Protein AF-A0A0C3NY72-F1 (afdb_monomer_lite)

Structure (mmCIF, N/CA/C/O backbone):
data_AF-A0A0C3NY72-F1
#
_entry.id   AF-A0A0C3NY72-F1
#
loop_
_atom_site.group_PDB
_atom_site.id
_atom_site.type_symbol
_atom_site.label_atom_id
_atom_site.label_alt_id
_atom_site.label_comp_id
_atom_site.label_asym_id
_atom_site.label_entity_id
_atom_site.label_seq_id
_atom_site.pdbx_PDB_ins_code
_atom_site.Cartn_x
_atom_site.Cartn_y
_atom_site.Cartn_z
_atom_site.occupancy
_atom_site.B_iso_or_equiv
_atom_site.auth_seq_id
_atom_site.auth_comp_id
_atom_site.auth_asym_id
_atom_site.auth_atom_id
_atom_site.pdbx_PDB_model_num
ATOM 1 N N . MET A 1 1 ? 16.601 34.012 -6.324 1.00 29.84 1 MET A N 1
ATOM 2 C CA . MET A 1 1 ? 15.347 33.437 -5.802 1.00 29.84 1 MET A CA 1
ATOM 3 C C . MET A 1 1 ? 15.379 31.971 -6.146 1.00 29.84 1 MET A C 1
ATOM 5 O O . MET A 1 1 ? 15.419 31.656 -7.324 1.00 29.84 1 MET A O 1
ATOM 9 N N . ILE A 1 2 ? 15.502 31.116 -5.137 1.00 24.97 2 ILE A N 1
ATOM 10 C CA . ILE A 1 2 ? 15.396 29.667 -5.293 1.00 24.97 2 ILE A CA 1
ATOM 11 C C . ILE A 1 2 ? 13.924 29.365 -5.013 1.00 24.97 2 ILE A C 1
ATOM 13 O O . ILE A 1 2 ? 13.477 29.529 -3.880 1.00 24.97 2 ILE A O 1
ATOM 17 N N . GLU A 1 3 ? 13.155 29.050 -6.051 1.00 27.25 3 GLU A N 1
ATOM 18 C CA . GLU A 1 3 ? 11.793 28.537 -5.902 1.00 27.25 3 GLU A CA 1
ATOM 19 C C . GLU A 1 3 ? 11.886 27.082 -5.424 1.00 27.25 3 GLU A C 1
ATOM 21 O O . GLU A 1 3 ? 12.014 26.159 -6.220 1.00 27.25 3 GLU A O 1
ATOM 26 N N . CYS A 1 4 ? 11.859 26.870 -4.107 1.00 27.78 4 CYS A N 1
ATOM 27 C CA . CYS A 1 4 ? 11.535 25.558 -3.550 1.00 27.78 4 CYS A CA 1
ATOM 28 C C . CYS A 1 4 ? 10.013 25.390 -3.585 1.00 27.78 4 CYS A C 1
ATOM 30 O O . CYS A 1 4 ? 9.316 25.801 -2.659 1.00 27.78 4 CYS A O 1
ATOM 32 N N . GLY A 1 5 ? 9.496 24.813 -4.667 1.00 37.75 5 GLY A N 1
ATOM 33 C CA . GLY A 1 5 ? 8.119 24.331 -4.750 1.00 37.75 5 GLY A CA 1
ATOM 34 C C . GLY A 1 5 ? 7.986 22.931 -4.153 1.00 37.75 5 GLY A C 1
ATOM 35 O O . GLY A 1 5 ? 7.688 22.002 -4.894 1.00 37.75 5 GLY A O 1
ATOM 36 N N . SER A 1 6 ? 8.246 22.745 -2.852 1.00 48.06 6 SER A N 1
ATOM 37 C CA . SER A 1 6 ? 7.994 21.439 -2.232 1.00 48.06 6 SER A CA 1
ATOM 38 C C . SER A 1 6 ? 6.490 21.258 -2.011 1.00 48.06 6 SER A C 1
ATOM 40 O O . SER A 1 6 ? 5.815 22.079 -1.381 1.00 48.06 6 SER A O 1
ATOM 42 N N . ASN A 1 7 ? 5.939 20.191 -2.589 1.00 51.84 7 ASN A N 1
ATOM 43 C CA . ASN A 1 7 ? 4.568 19.746 -2.359 1.00 51.84 7 ASN A CA 1
ATOM 44 C C . ASN A 1 7 ? 4.500 19.056 -0.989 1.00 51.84 7 ASN A C 1
ATOM 46 O O . ASN A 1 7 ? 4.308 17.844 -0.890 1.00 51.84 7 ASN A O 1
ATOM 50 N N . ASP A 1 8 ? 4.694 19.830 0.078 1.00 52.06 8 ASP A N 1
ATOM 51 C CA . ASP A 1 8 ? 4.687 19.301 1.437 1.00 52.06 8 ASP A CA 1
ATOM 52 C C . ASP A 1 8 ? 3.284 18.808 1.798 1.00 52.06 8 ASP A C 1
ATOM 54 O O . ASP A 1 8 ? 2.295 19.550 1.762 1.00 52.06 8 ASP A O 1
ATOM 58 N N . HIS A 1 9 ? 3.212 17.530 2.162 1.00 57.22 9 HIS A N 1
ATOM 59 C CA . HIS A 1 9 ? 2.022 16.914 2.721 1.00 57.22 9 HIS A CA 1
ATOM 60 C C . HIS A 1 9 ? 2.211 16.778 4.220 1.00 57.22 9 HIS A C 1
ATOM 62 O O . HIS A 1 9 ? 3.186 16.219 4.722 1.00 57.22 9 HIS A O 1
ATOM 68 N N . PHE A 1 10 ? 1.251 17.307 4.956 1.00 56.97 10 PHE A N 1
ATOM 69 C CA . PHE A 1 10 ? 1.262 17.278 6.395 1.00 56.97 10 PHE A CA 1
ATOM 70 C C . PHE A 1 10 ? 0.257 16.243 6.867 1.00 56.97 10 PHE A C 1
ATOM 72 O O . PHE A 1 10 ? -0.957 16.432 6.755 1.00 56.97 10 PHE A O 1
ATOM 79 N N . ILE A 1 11 ? 0.764 15.148 7.426 1.00 60.41 11 ILE A N 1
ATOM 80 C CA . ILE A 1 11 ? -0.070 14.201 8.151 1.00 60.41 11 ILE A CA 1
ATOM 81 C C . ILE A 1 11 ? -0.029 14.593 9.618 1.00 60.41 11 ILE A C 1
ATOM 83 O O . ILE A 1 11 ? 0.986 14.480 10.304 1.00 60.41 11 ILE A O 1
ATOM 87 N N . LYS A 1 12 ? -1.170 15.054 10.117 1.00 61.66 12 LYS A N 1
ATOM 88 C CA . LYS A 1 12 ? -1.394 15.233 11.539 1.00 61.66 12 LYS A CA 1
ATOM 89 C C . LYS A 1 12 ? -2.255 14.097 12.039 1.00 61.66 12 LYS A C 1
ATOM 91 O O . LYS A 1 12 ? -3.471 14.087 11.867 1.00 61.66 12 LYS A O 1
ATOM 96 N N . HIS A 1 13 ? -1.613 13.146 12.691 1.00 61.47 13 HIS A N 1
ATOM 97 C CA . HIS A 1 13 ? -2.320 12.197 13.522 1.00 61.47 13 HIS A CA 1
ATOM 98 C C . HIS A 1 13 ? -2.623 12.868 14.864 1.00 61.47 13 HIS A C 1
ATOM 100 O O . HIS A 1 13 ? -1.738 13.113 15.682 1.00 61.47 13 HIS A O 1
ATOM 106 N N . ALA A 1 14 ? -3.882 13.232 15.070 1.00 60.72 14 ALA A N 1
ATOM 107 C CA . ALA A 1 14 ? -4.358 13.763 16.329 1.00 60.72 14 ALA A CA 1
ATOM 108 C C . ALA A 1 14 ? -5.212 12.698 17.000 1.00 60.72 14 ALA A C 1
ATOM 110 O O . ALA A 1 14 ? -6.282 12.335 16.513 1.00 60.72 14 ALA A O 1
ATOM 111 N N . HIS A 1 15 ? -4.780 12.239 18.170 1.00 61.75 15 HIS A N 1
ATOM 112 C CA . HIS A 1 15 ? -5.734 11.629 19.076 1.00 61.75 15 HIS A CA 1
ATOM 113 C C . HIS A 1 15 ? -6.804 12.667 19.372 1.00 61.75 15 HIS A C 1
ATOM 115 O O . HIS A 1 15 ? -6.492 13.776 19.822 1.00 61.75 15 HIS A O 1
ATOM 121 N N . LEU A 1 16 ? -8.063 12.311 19.111 1.00 56.62 16 LEU A N 1
ATOM 122 C CA . LEU A 1 16 ? -9.146 13.085 19.688 1.00 56.62 16 LEU A CA 1
ATOM 123 C C . LEU A 1 16 ? -8.886 13.054 21.188 1.00 56.62 16 LEU A C 1
ATOM 125 O O . LEU A 1 16 ? -8.644 11.951 21.694 1.00 56.62 16 LEU A O 1
ATOM 129 N N . PRO A 1 17 ? -8.801 14.225 21.856 1.00 45.53 17 PRO A N 1
ATOM 130 C CA . PRO A 1 17 ? -8.330 14.300 23.216 1.00 45.53 17 PRO A CA 1
ATOM 131 C C . PRO A 1 17 ? -8.964 13.184 23.997 1.00 45.53 17 PRO A C 1
ATOM 133 O O . PRO A 1 17 ? -10.191 13.112 24.110 1.00 45.53 17 PRO A O 1
ATOM 136 N N . GLN A 1 18 ? -8.090 12.332 24.542 1.00 48.84 18 GLN A N 1
ATOM 137 C CA . GLN A 1 18 ? -8.532 11.463 25.597 1.00 48.84 18 GLN A CA 1
ATOM 138 C C . GLN A 1 18 ? -9.544 10.390 25.003 1.00 48.84 18 GLN A C 1
ATOM 140 O O . GLN A 1 18 ? -10.425 9.821 25.624 1.00 48.84 18 GLN A O 1
ATOM 145 N N . SER A 1 19 ? -9.392 10.037 23.720 1.00 55.44 19 SER A N 1
ATOM 146 C CA . SER A 1 19 ? -10.177 9.003 23.025 1.00 55.44 19 SER A CA 1
ATOM 147 C C . SER A 1 19 ? -9.311 7.873 22.471 1.00 55.44 19 SER A C 1
ATOM 149 O O . SER A 1 19 ? -8.133 8.061 22.166 1.00 55.44 19 SER A O 1
ATOM 151 N N . ILE A 1 20 ? -9.921 6.695 22.279 1.00 61.31 20 ILE A N 1
ATOM 152 C CA . ILE A 1 20 ? -9.343 5.605 21.470 1.00 61.31 20 ILE A CA 1
ATOM 153 C C . ILE A 1 20 ? -9.480 5.873 19.967 1.00 61.31 20 ILE A C 1
ATOM 155 O O . ILE A 1 20 ? -9.036 5.078 19.148 1.00 61.31 20 ILE A O 1
ATOM 159 N N . LEU A 1 21 ? -10.152 6.956 19.588 1.00 60.88 21 LEU A N 1
ATOM 160 C CA . LEU A 1 21 ? -10.242 7.402 18.209 1.00 60.88 21 LEU A CA 1
ATOM 161 C C . LEU A 1 21 ? -9.095 8.364 17.935 1.00 60.88 21 LEU A C 1
ATOM 163 O O . LEU A 1 21 ? -8.840 9.293 18.709 1.00 60.88 21 LEU A O 1
ATOM 167 N N . ALA A 1 22 ? -8.440 8.166 16.805 1.00 70.69 22 ALA A N 1
ATOM 168 C CA . ALA A 1 22 ? -7.537 9.148 16.259 1.00 70.69 22 ALA A CA 1
ATOM 169 C C . ALA A 1 22 ? -8.098 9.683 14.952 1.00 70.69 22 ALA A C 1
ATOM 171 O O . ALA A 1 22 ? -8.577 8.933 14.106 1.00 70.69 22 ALA A O 1
ATOM 172 N N . ALA A 1 23 ? -8.054 11.002 14.822 1.00 69.69 23 ALA A N 1
ATOM 173 C CA . ALA A 1 23 ? -8.277 11.688 13.573 1.00 69.69 23 ALA A CA 1
ATOM 174 C C . ALA A 1 23 ? -6.917 11.864 12.905 1.00 69.69 23 ALA A C 1
ATOM 176 O O . ALA A 1 23 ? -6.051 12.591 13.395 1.00 69.69 23 ALA A O 1
ATOM 177 N N . ARG A 1 24 ? -6.726 11.200 11.778 1.00 68.31 24 ARG A N 1
ATOM 178 C CA . ARG A 1 24 ? -5.586 11.421 10.913 1.00 68.31 24 ARG A CA 1
ATOM 179 C C . ARG A 1 24 ? -6.004 12.408 9.839 1.00 68.31 24 ARG A C 1
ATOM 181 O O . ARG A 1 24 ? -6.801 12.095 8.960 1.00 68.31 24 ARG A O 1
ATOM 188 N N . VAL A 1 25 ? -5.493 13.624 9.959 1.00 68.75 25 VAL A N 1
ATOM 189 C CA . VAL A 1 25 ? -5.703 14.700 8.998 1.00 68.75 25 VAL A CA 1
ATOM 190 C C . VAL A 1 25 ? -4.519 14.695 8.050 1.00 68.75 25 VAL A C 1
ATOM 192 O O . VAL A 1 25 ? -3.403 14.989 8.462 1.00 68.75 25 VAL A O 1
ATOM 195 N N . VAL A 1 26 ? -4.754 14.342 6.796 1.00 67.12 26 VAL A N 1
ATOM 196 C CA . VAL A 1 26 ? -3.788 14.507 5.713 1.00 67.12 26 VAL A CA 1
ATOM 197 C C . VAL A 1 26 ? -4.141 15.800 5.000 1.00 67.12 26 VAL A C 1
ATOM 199 O O . VAL A 1 26 ? -5.263 15.958 4.518 1.00 67.12 26 VAL A O 1
ATOM 202 N N . TRP A 1 27 ? -3.203 16.733 4.959 1.00 63.09 27 TRP A N 1
ATOM 203 C CA . TRP A 1 27 ? -3.342 17.988 4.237 1.00 63.09 27 TRP A CA 1
ATOM 204 C C . TRP A 1 27 ? -2.226 18.106 3.212 1.00 63.09 27 TRP A C 1
ATOM 206 O O . TRP A 1 27 ? -1.062 17.944 3.561 1.00 63.09 27 TRP A O 1
ATOM 216 N N . GLY A 1 28 ? -2.568 18.433 1.971 1.00 64.38 28 GLY A N 1
ATOM 217 C CA . GLY A 1 28 ? -1.572 18.921 1.030 1.00 64.38 28 GLY A CA 1
ATOM 218 C C . GLY A 1 28 ? -2.157 19.425 -0.279 1.00 64.38 28 GLY A C 1
ATOM 219 O O . GLY A 1 28 ? -3.381 19.462 -0.480 1.00 64.38 28 GLY A O 1
ATOM 220 N N . ARG A 1 29 ? -1.254 19.925 -1.119 1.00 63.56 29 ARG A N 1
ATOM 221 C CA . ARG A 1 29 ? -1.553 20.541 -2.412 1.00 63.56 29 ARG A CA 1
ATOM 222 C C . ARG A 1 29 ? -1.530 19.441 -3.470 1.00 63.56 29 ARG A C 1
ATOM 224 O O . ARG A 1 29 ? -0.489 18.832 -3.680 1.00 63.56 29 ARG A O 1
ATOM 231 N N . TRP A 1 30 ? -2.683 19.174 -4.083 1.00 53.25 30 TRP A N 1
ATOM 232 C CA . TRP A 1 30 ? -2.867 18.000 -4.947 1.00 53.25 30 TRP A CA 1
ATOM 233 C C . TRP A 1 30 ? -2.661 18.317 -6.437 1.00 53.25 30 TRP A C 1
ATOM 235 O O . TRP A 1 30 ? -2.346 17.421 -7.194 1.00 53.25 30 TRP A O 1
ATOM 245 N N . GLU A 1 31 ? -2.852 19.571 -6.857 1.00 48.38 31 GLU A N 1
ATOM 246 C CA . GLU A 1 31 ? -2.630 20.098 -8.219 1.00 48.38 31 GLU A CA 1
ATOM 247 C C . GLU A 1 31 ? -2.995 21.593 -8.200 1.00 48.38 31 GLU A C 1
ATOM 249 O O . GLU A 1 31 ? -3.837 21.977 -7.388 1.00 48.38 31 GLU A O 1
ATOM 254 N N . MET A 1 32 ? -2.372 22.423 -9.053 1.00 51.34 32 MET A N 1
ATOM 255 C CA . MET A 1 32 ? -2.674 23.853 -9.307 1.00 51.34 32 MET A CA 1
ATOM 256 C C . MET A 1 32 ? -3.707 24.505 -8.353 1.00 51.34 32 MET A C 1
ATOM 258 O O . MET A 1 32 ? -4.873 24.683 -8.693 1.00 51.34 32 MET A O 1
ATOM 262 N N . ASP A 1 33 ? -3.259 24.849 -7.139 1.00 56.41 33 ASP A N 1
ATOM 263 C CA . ASP A 1 33 ? -4.010 25.574 -6.091 1.00 56.41 33 ASP A CA 1
ATOM 264 C C . ASP A 1 33 ? -5.186 24.865 -5.391 1.00 56.41 33 ASP A C 1
ATOM 266 O O . ASP A 1 33 ? -5.831 25.464 -4.526 1.00 56.41 33 ASP A O 1
ATOM 270 N N . ILE A 1 34 ? -5.437 23.579 -5.646 1.00 49.91 34 ILE A N 1
ATOM 271 C CA . ILE A 1 34 ? -6.473 22.826 -4.926 1.00 49.91 34 ILE A CA 1
ATOM 272 C C . ILE A 1 34 ? -5.859 22.104 -3.720 1.00 49.91 34 ILE A C 1
ATOM 274 O O . ILE A 1 34 ? -5.158 21.095 -3.840 1.00 49.91 34 ILE A O 1
ATOM 278 N N . PHE A 1 35 ? -6.166 22.611 -2.525 1.00 59.16 35 PHE A N 1
ATOM 279 C CA . PHE A 1 35 ? -5.863 21.939 -1.263 1.00 59.16 35 PHE A CA 1
ATOM 280 C C . PHE A 1 35 ? -6.911 20.865 -0.981 1.00 59.16 35 PHE A C 1
ATOM 282 O O . PHE A 1 35 ? -8.105 21.161 -0.886 1.00 59.16 35 PHE A O 1
ATOM 289 N N . LYS A 1 36 ? -6.470 19.620 -0.793 1.00 59.69 36 LYS A N 1
ATOM 290 C CA . LYS A 1 36 ? -7.330 18.549 -0.283 1.00 59.69 36 LYS A CA 1
ATOM 291 C C . LYS A 1 36 ? -6.962 18.260 1.165 1.00 59.69 36 LYS A C 1
ATOM 293 O O . LYS A 1 36 ? -5.794 18.116 1.518 1.00 59.69 36 LYS A O 1
ATOM 298 N N . VAL A 1 37 ? -7.991 18.193 2.003 1.00 64.56 37 VAL A N 1
ATOM 299 C CA . VAL A 1 37 ? -7.887 17.754 3.393 1.00 64.56 37 VAL A CA 1
ATOM 300 C C . VAL A 1 37 ? -8.656 16.449 3.503 1.00 64.56 37 VAL A C 1
ATOM 302 O O . VAL A 1 37 ? -9.869 16.421 3.301 1.00 64.56 37 VAL A O 1
ATOM 305 N N . MET A 1 38 ? -7.954 15.366 3.810 1.00 65.38 38 MET A N 1
ATOM 306 C CA . MET A 1 38 ? -8.564 14.082 4.126 1.00 65.38 38 MET A CA 1
ATOM 307 C C . MET A 1 38 ? -8.522 13.896 5.636 1.00 65.38 38 MET A C 1
ATOM 309 O O . MET A 1 38 ? -7.456 13.974 6.238 1.00 65.38 38 MET A O 1
ATOM 313 N N . VAL A 1 39 ? -9.675 13.654 6.254 1.00 67.69 39 VAL A N 1
ATOM 314 C CA . VAL A 1 39 ? -9.761 13.317 7.677 1.00 67.69 39 VAL A CA 1
ATOM 315 C C . VAL A 1 39 ? -10.247 11.883 7.777 1.00 67.69 39 VAL A C 1
ATOM 317 O O . VAL A 1 39 ? -11.408 11.603 7.490 1.00 67.69 39 VAL A O 1
ATOM 320 N N . ASP A 1 40 ? -9.354 10.984 8.168 1.00 65.38 40 ASP A N 1
ATOM 321 C CA . ASP A 1 40 ? -9.710 9.610 8.507 1.00 65.38 40 ASP A CA 1
ATOM 322 C C . ASP A 1 40 ? -9.830 9.499 10.027 1.00 65.38 40 ASP A C 1
ATOM 324 O O . ASP A 1 40 ? -8.939 9.940 10.751 1.00 65.38 40 ASP A O 1
ATOM 328 N N . VAL A 1 41 ? -10.940 8.956 10.523 1.00 63.47 41 VAL A N 1
ATOM 329 C CA . VAL A 1 41 ? -11.131 8.724 11.959 1.00 63.47 41 VAL A CA 1
ATOM 330 C C . VAL A 1 41 ? -11.089 7.229 12.187 1.00 63.47 41 VAL A C 1
ATOM 332 O O . VAL A 1 41 ? -12.069 6.518 11.959 1.00 63.47 41 VAL A O 1
ATOM 335 N N . GLU A 1 42 ? -9.941 6.755 12.651 1.00 63.62 42 GLU A N 1
ATOM 336 C CA . GLU A 1 42 ? -9.721 5.348 12.934 1.00 63.62 42 GLU A CA 1
ATOM 337 C C . GLU A 1 42 ? -9.716 5.080 14.437 1.00 63.62 42 GLU A C 1
ATOM 339 O O . GLU A 1 42 ? -9.353 5.926 15.259 1.00 63.62 42 GLU A O 1
ATOM 344 N N . LEU A 1 43 ? -10.147 3.874 14.812 1.00 59.84 43 LEU A N 1
ATOM 345 C CA . LEU A 1 43 ? -9.893 3.363 16.150 1.00 59.84 43 LEU A CA 1
ATOM 346 C C . LEU A 1 43 ? -8.379 3.173 16.256 1.00 59.84 43 LEU A C 1
ATOM 348 O O . LEU A 1 43 ? -7.832 2.229 15.690 1.00 59.84 43 LEU A O 1
ATOM 352 N N . CYS A 1 44 ? -7.706 4.081 16.952 1.00 66.94 44 CYS A N 1
ATOM 353 C CA . CYS A 1 44 ? -6.307 3.929 17.282 1.00 66.94 44 CYS A CA 1
ATOM 354 C C . CYS A 1 44 ? -6.224 3.016 18.512 1.00 66.94 44 CYS A C 1
ATOM 356 O O . CYS A 1 44 ? -6.622 3.417 19.610 1.00 66.94 44 CYS A O 1
ATOM 358 N N . PRO A 1 45 ? -5.688 1.792 18.377 1.00 54.91 45 PRO A N 1
ATOM 359 C CA . PRO A 1 45 ? -5.573 0.849 19.487 1.00 54.91 45 PRO A CA 1
ATOM 360 C C . PRO A 1 45 ? -4.539 1.283 20.541 1.00 54.91 45 PRO A C 1
ATOM 362 O O . PRO A 1 45 ? -4.206 0.491 21.418 1.00 54.91 45 PRO A O 1
ATOM 365 N N . GLY A 1 46 ? -4.026 2.518 20.464 1.00 56.19 46 GLY A N 1
ATOM 366 C CA . GLY A 1 46 ? -3.078 3.064 21.425 1.00 56.19 46 GLY A CA 1
ATOM 367 C C . GLY A 1 46 ? -1.626 2.988 21.000 1.00 56.19 46 GLY A C 1
ATOM 368 O O . GLY A 1 46 ? -0.789 2.691 21.842 1.00 56.19 46 GLY A O 1
ATOM 369 N N . CYS A 1 47 ? -1.307 3.202 19.726 1.00 53.72 47 CYS A N 1
ATOM 370 C CA . CYS A 1 47 ? 0.064 3.068 19.232 1.00 53.72 47 CYS A CA 1
ATOM 371 C C . CYS A 1 47 ? 0.872 4.380 19.180 1.00 53.72 47 CYS A C 1
ATOM 373 O O . CYS A 1 47 ? 2.079 4.285 19.296 1.00 53.72 47 CYS A O 1
ATOM 375 N N . CYS A 1 48 ? 0.276 5.580 19.123 1.00 54.62 48 CYS A N 1
ATOM 376 C CA . CYS A 1 48 ? 1.003 6.784 18.654 1.00 54.62 48 CYS A CA 1
ATOM 377 C C . CYS A 1 48 ? 1.413 7.780 19.757 1.00 54.62 48 CYS A C 1
ATOM 379 O O . CYS A 1 48 ? 0.525 8.405 20.332 1.00 54.62 48 CYS A O 1
ATOM 381 N N . ASP A 1 49 ? 2.710 7.936 20.084 1.00 45.97 49 ASP A N 1
ATOM 382 C CA . ASP A 1 49 ? 3.284 8.712 21.221 1.00 45.97 49 ASP A CA 1
ATOM 383 C C . ASP A 1 49 ? 2.868 10.204 21.291 1.00 45.97 49 ASP A C 1
ATOM 385 O O . ASP A 1 49 ? 3.310 11.032 20.507 1.00 45.97 49 ASP A O 1
ATOM 389 N N . GLY A 1 50 ? 2.017 10.565 22.269 1.00 48.62 50 GLY A N 1
ATOM 390 C CA . GLY A 1 50 ? 1.539 11.940 22.495 1.00 48.62 50 GLY A CA 1
ATOM 391 C C . GLY A 1 50 ? 0.695 12.547 21.358 1.00 48.62 50 GLY A C 1
ATOM 392 O O . GLY A 1 50 ? 0.257 11.840 20.451 1.00 48.62 50 GLY A O 1
ATOM 393 N N . PRO A 1 51 ? 0.405 13.866 21.393 1.00 45.44 51 PRO A N 1
ATOM 394 C CA . PRO A 1 51 ? 0.064 14.576 20.168 1.00 45.44 51 PRO A CA 1
ATOM 395 C C . PRO A 1 51 ? 1.253 14.396 19.227 1.00 45.44 51 PRO A C 1
ATOM 397 O O . PRO A 1 51 ? 2.323 14.936 19.511 1.00 45.44 51 PRO A O 1
ATOM 400 N N . CYS A 1 52 ? 1.089 13.616 18.155 1.00 44.31 52 CYS A N 1
ATOM 401 C CA . CYS A 1 52 ? 2.147 13.470 17.168 1.00 44.31 52 CYS A CA 1
ATOM 402 C C . CYS A 1 52 ? 2.555 14.884 16.746 1.00 44.31 52 CYS A C 1
ATOM 404 O O . CYS A 1 52 ? 1.718 15.674 16.284 1.00 44.31 52 CYS A O 1
ATOM 406 N N . GLY A 1 53 ? 3.830 15.224 16.959 1.00 42.47 53 GLY A N 1
ATOM 407 C CA . GLY A 1 53 ? 4.420 16.371 16.284 1.00 42.47 53 GLY A CA 1
ATOM 408 C C . GLY A 1 53 ? 4.121 16.229 14.796 1.00 42.47 53 GLY A C 1
ATOM 409 O O . GLY A 1 53 ? 3.975 15.105 14.307 1.00 42.47 53 GLY A O 1
ATOM 410 N N . TRP A 1 54 ? 3.948 17.348 14.091 1.00 40.41 54 TRP A N 1
ATOM 411 C CA . TRP A 1 54 ? 3.756 17.304 12.645 1.00 40.41 54 TRP A CA 1
ATOM 412 C C . TRP A 1 54 ? 4.850 16.430 12.044 1.00 40.41 54 TRP A C 1
ATOM 414 O O . TRP A 1 54 ? 6.020 16.803 12.050 1.00 40.41 54 TRP A O 1
ATOM 424 N N . THR A 1 55 ? 4.467 15.239 11.599 1.00 44.88 55 THR A N 1
ATOM 425 C CA . THR A 1 55 ? 5.373 14.385 10.856 1.00 44.88 55 THR A CA 1
ATOM 426 C C . THR A 1 55 ? 5.102 14.775 9.425 1.00 44.88 55 THR A C 1
ATOM 428 O O . THR A 1 55 ? 4.054 14.445 8.867 1.00 44.88 55 THR A O 1
ATOM 431 N N . ALA A 1 56 ? 5.985 15.609 8.884 1.00 41.91 56 ALA A N 1
ATOM 432 C CA . ALA A 1 56 ? 6.020 15.831 7.455 1.00 41.91 56 ALA A CA 1
ATOM 433 C C . ALA A 1 56 ? 6.384 14.481 6.838 1.00 41.91 56 ALA A C 1
ATOM 435 O O . ALA A 1 56 ? 7.542 14.077 6.829 1.00 41.91 56 ALA A O 1
ATOM 436 N N . THR A 1 57 ? 5.374 13.729 6.422 1.00 47.44 57 THR A N 1
ATOM 437 C CA . THR A 1 57 ? 5.594 12.634 5.494 1.00 47.44 57 THR A CA 1
ATOM 438 C C . THR A 1 57 ? 5.600 13.302 4.135 1.00 47.44 57 THR A C 1
ATOM 440 O O . THR A 1 57 ? 4.537 13.688 3.640 1.00 47.44 57 THR A O 1
ATOM 443 N N . SER A 1 58 ? 6.783 13.503 3.559 1.00 46.06 58 SER A N 1
ATOM 444 C CA . SER A 1 58 ? 6.897 13.861 2.149 1.00 46.06 58 SER A CA 1
ATOM 445 C C . SER A 1 58 ? 6.421 12.661 1.332 1.00 46.06 58 SER A C 1
ATOM 447 O O . SER A 1 58 ? 7.201 11.835 0.873 1.00 46.06 58 SER A O 1
ATOM 449 N N . ASN A 1 59 ? 5.108 12.515 1.214 1.00 51.31 59 ASN A N 1
ATOM 450 C CA . ASN A 1 59 ? 4.549 11.740 0.132 1.00 51.31 59 ASN A CA 1
ATOM 451 C C . ASN A 1 59 ? 4.569 12.702 -1.048 1.00 51.31 59 ASN A C 1
ATOM 453 O O . ASN A 1 59 ? 3.755 13.623 -1.089 1.00 51.31 59 ASN A O 1
ATOM 457 N N . ASP A 1 60 ? 5.544 12.552 -1.944 1.00 53.88 60 ASP A N 1
ATOM 458 C CA . ASP A 1 60 ? 5.539 13.252 -3.227 1.00 53.88 60 ASP A CA 1
ATOM 459 C C . ASP A 1 60 ? 4.202 12.946 -3.908 1.00 53.88 60 ASP A C 1
ATOM 461 O O . ASP A 1 60 ? 3.936 11.812 -4.300 1.00 53.88 60 ASP A O 1
ATOM 465 N N . CYS A 1 61 ? 3.293 13.920 -3.952 1.00 46.81 61 CYS A N 1
ATOM 466 C CA . CYS A 1 61 ? 1.887 13.677 -4.299 1.00 46.81 61 CYS A CA 1
ATOM 467 C C . CYS A 1 61 ? 1.568 13.647 -5.784 1.00 46.81 61 CYS A C 1
ATOM 469 O O . CYS A 1 61 ? 0.407 13.488 -6.148 1.00 46.81 61 CYS A O 1
ATOM 471 N N . ASP A 1 62 ? 2.597 13.656 -6.622 1.00 59.38 62 ASP A N 1
ATOM 472 C CA . ASP A 1 62 ? 2.446 13.237 -8.011 1.00 59.38 62 ASP A CA 1
ATOM 473 C C . ASP A 1 62 ? 2.507 11.702 -8.144 1.00 59.38 62 ASP A C 1
ATOM 475 O O . ASP A 1 62 ? 2.521 11.187 -9.262 1.00 59.38 62 ASP A O 1
ATOM 479 N N . SER A 1 63 ? 2.556 10.973 -7.018 1.00 64.88 63 SER A N 1
ATOM 480 C CA . SER A 1 63 ? 2.703 9.520 -6.973 1.00 64.88 63 SER A CA 1
ATOM 481 C C . SER A 1 63 ? 1.414 8.749 -7.258 1.00 64.88 63 SER A C 1
ATOM 483 O O . SER A 1 63 ? 0.292 9.192 -7.007 1.00 64.88 63 SER A O 1
ATOM 485 N N . LEU A 1 64 ? 1.605 7.546 -7.798 1.00 75.75 64 LEU A N 1
ATOM 486 C CA . LEU A 1 64 ? 0.557 6.578 -8.106 1.00 75.75 64 LEU A CA 1
ATOM 487 C C . LEU A 1 64 ? -0.430 6.349 -6.949 1.00 75.75 64 LEU A C 1
ATOM 489 O O . LEU A 1 64 ? -0.027 6.331 -5.783 1.00 75.75 64 LEU A O 1
ATOM 493 N N . PRO A 1 65 ? -1.705 6.038 -7.253 1.00 81.12 65 PRO A N 1
ATOM 494 C CA . PRO A 1 65 ? -2.640 5.539 -6.254 1.00 81.12 65 PRO A CA 1
ATOM 495 C C . PRO A 1 65 ? -2.066 4.309 -5.535 1.00 81.12 65 PRO A C 1
ATOM 497 O O . PRO A 1 65 ? -1.855 3.264 -6.149 1.00 81.12 65 PRO A O 1
ATOM 500 N N . THR A 1 66 ? -1.845 4.415 -4.224 1.00 82.50 66 THR A N 1
ATOM 501 C CA . THR A 1 66 ? -1.341 3.317 -3.386 1.00 82.50 66 THR A CA 1
ATOM 502 C C . THR A 1 66 ? -2.428 2.767 -2.452 1.00 82.50 66 THR A C 1
ATOM 504 O O . THR A 1 66 ? -3.353 3.491 -2.061 1.00 82.50 66 THR A O 1
ATOM 507 N N . PRO A 1 67 ? -2.384 1.470 -2.081 1.00 77.94 67 PRO A N 1
ATOM 508 C CA . PRO A 1 67 ? -3.364 0.907 -1.158 1.00 77.94 67 PRO A CA 1
ATOM 509 C C . PRO A 1 67 ? -3.164 1.381 0.288 1.00 77.94 67 PRO A C 1
ATOM 511 O O . PRO A 1 67 ? -2.429 0.791 1.079 1.00 77.94 67 PRO A O 1
ATOM 514 N N . GLY A 1 68 ? -3.918 2.407 0.675 1.00 82.19 68 GLY A N 1
ATOM 515 C CA . GLY A 1 68 ? -3.885 2.957 2.029 1.00 82.19 68 GLY A CA 1
ATOM 516 C C . GLY A 1 68 ? -2.718 3.918 2.224 1.00 82.19 68 GLY A C 1
ATOM 517 O O . GLY A 1 68 ? -2.199 4.470 1.263 1.00 82.19 68 GLY A O 1
ATOM 518 N N . LEU A 1 69 ? -2.321 4.155 3.477 1.00 80.44 69 LEU A N 1
ATOM 519 C CA . LEU A 1 69 ? -1.150 4.986 3.736 1.00 80.44 69 LEU A CA 1
ATOM 520 C C . LEU A 1 69 ? 0.126 4.164 3.733 1.00 80.44 69 LEU A C 1
ATOM 522 O O . LEU A 1 69 ? 0.276 3.201 4.492 1.00 80.44 69 LEU A O 1
ATOM 526 N N . MET A 1 70 ? 1.060 4.620 2.915 1.00 86.75 70 MET A N 1
ATOM 527 C CA . MET A 1 70 ? 2.385 4.056 2.771 1.00 86.75 70 MET A CA 1
ATOM 528 C C . MET A 1 70 ? 3.411 5.170 2.943 1.00 86.75 70 MET A C 1
ATOM 530 O O . MET A 1 70 ? 3.167 6.302 2.525 1.00 86.75 70 MET A O 1
ATOM 534 N N . GLU A 1 71 ? 4.530 4.856 3.589 1.00 86.94 71 GLU A N 1
ATOM 535 C CA . GLU A 1 71 ? 5.730 5.680 3.462 1.00 86.94 71 GLU A CA 1
ATOM 536 C C . GLU A 1 71 ? 6.503 5.182 2.246 1.00 86.94 71 GLU A C 1
ATOM 538 O O . GLU A 1 71 ? 6.888 4.009 2.189 1.00 86.94 71 GLU A O 1
ATOM 543 N N . MET A 1 72 ? 6.673 6.069 1.273 1.00 86.50 72 MET A N 1
ATOM 544 C CA . MET A 1 72 ? 7.454 5.803 0.074 1.00 86.50 72 MET A CA 1
ATOM 545 C C . MET A 1 72 ? 8.936 5.906 0.409 1.00 86.50 72 MET A C 1
ATOM 547 O O . MET A 1 72 ? 9.345 6.796 1.155 1.00 86.50 72 MET A O 1
ATOM 551 N N . VAL A 1 73 ? 9.738 5.010 -0.153 1.00 86.50 73 VAL A N 1
ATOM 552 C CA . VAL A 1 73 ? 11.188 5.176 -0.130 1.00 86.50 73 VAL A CA 1
ATOM 553 C C . VAL A 1 73 ? 11.585 6.022 -1.339 1.00 86.50 73 VAL A C 1
ATOM 555 O O . VAL A 1 73 ? 10.996 5.891 -2.408 1.00 86.50 73 VAL A O 1
ATOM 558 N N . PHE A 1 74 ? 12.520 6.955 -1.161 1.00 83.94 74 PHE A N 1
ATOM 559 C CA . PHE A 1 74 ? 13.022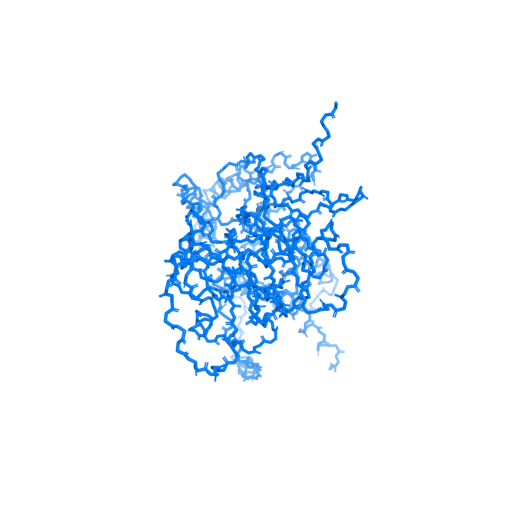 7.757 -2.275 1.00 83.94 74 PHE A CA 1
ATOM 560 C C . PHE A 1 74 ? 13.879 6.883 -3.188 1.00 83.94 74 PHE A C 1
ATOM 562 O O . PHE A 1 74 ? 14.774 6.188 -2.700 1.00 83.94 74 PHE A O 1
ATOM 569 N N . HIS A 1 75 ? 13.632 6.961 -4.493 1.00 84.50 75 HIS A N 1
ATOM 570 C CA . HIS A 1 75 ? 14.325 6.154 -5.483 1.00 84.50 75 HIS A CA 1
ATOM 571 C C . HIS A 1 75 ? 14.863 7.000 -6.650 1.00 84.50 75 HIS A C 1
ATOM 573 O O . HIS A 1 75 ? 14.278 8.031 -6.998 1.00 84.50 75 HIS A O 1
ATOM 579 N N . PRO A 1 76 ? 15.977 6.581 -7.270 1.00 90.62 76 PRO A N 1
ATOM 580 C CA . PRO A 1 76 ? 16.711 7.436 -8.192 1.00 90.62 76 PRO A CA 1
ATOM 581 C C . PRO A 1 76 ? 16.097 7.540 -9.591 1.00 90.62 76 PRO A C 1
ATOM 583 O O . PRO A 1 76 ? 16.362 8.536 -10.265 1.00 90.62 76 PRO A O 1
ATOM 586 N N . TYR A 1 77 ? 15.320 6.546 -10.047 1.00 93.50 77 TYR A N 1
ATOM 587 C CA . TYR A 1 77 ? 14.723 6.562 -11.384 1.00 93.50 77 TYR A CA 1
ATOM 588 C C . TYR A 1 77 ? 13.320 7.154 -11.381 1.00 93.50 77 TYR A C 1
ATOM 590 O O . TYR A 1 77 ? 12.513 6.853 -10.509 1.00 93.50 77 TYR A O 1
ATOM 598 N N . PHE A 1 78 ? 13.003 7.922 -12.419 1.00 93.69 78 PHE A N 1
ATOM 599 C CA . PHE A 1 78 ? 11.722 8.585 -12.607 1.00 93.69 78 PHE A CA 1
ATOM 600 C C . PHE A 1 78 ? 11.080 8.183 -13.936 1.00 93.69 78 PHE A C 1
ATOM 602 O O . PHE A 1 78 ? 11.712 8.225 -14.997 1.00 93.69 78 PHE A O 1
ATOM 609 N N . LEU A 1 79 ? 9.799 7.825 -13.871 1.00 94.50 79 LEU A N 1
ATOM 610 C CA . LEU A 1 79 ? 8.925 7.510 -15.005 1.00 94.50 79 LEU A CA 1
ATOM 611 C C . LEU A 1 79 ? 7.527 8.081 -14.767 1.00 94.50 79 LEU A C 1
ATOM 613 O O . LEU A 1 79 ? 7.212 8.514 -13.661 1.00 94.50 79 LEU A O 1
ATOM 617 N N . ARG A 1 80 ? 6.666 8.039 -15.789 1.00 94.12 80 ARG A N 1
ATOM 618 C CA . ARG A 1 80 ? 5.235 8.305 -15.630 1.00 94.12 80 ARG A CA 1
ATOM 619 C C . ARG A 1 80 ? 4.403 7.045 -15.848 1.00 94.12 80 ARG A C 1
ATOM 621 O O . ARG A 1 80 ? 4.550 6.386 -16.872 1.00 94.12 80 ARG A O 1
ATOM 628 N N . LEU A 1 81 ? 3.507 6.725 -14.919 1.00 94.00 81 LEU A N 1
ATOM 629 C CA . LEU A 1 81 ? 2.536 5.633 -15.023 1.00 94.00 81 LEU A CA 1
ATOM 630 C C . LEU A 1 81 ? 1.136 6.224 -15.160 1.00 94.00 81 LEU A C 1
ATOM 632 O O . LEU A 1 81 ? 0.652 6.879 -14.244 1.00 94.00 81 LEU A O 1
ATOM 636 N N . ASP A 1 82 ? 0.496 6.030 -16.313 1.00 93.06 82 ASP A N 1
ATOM 637 C CA . ASP A 1 82 ? -0.800 6.650 -16.643 1.00 93.06 82 ASP A CA 1
ATOM 638 C C . ASP A 1 82 ? -0.815 8.179 -16.419 1.00 93.06 82 ASP A C 1
ATOM 640 O O . ASP A 1 82 ? -1.818 8.760 -16.010 1.00 93.06 82 ASP A O 1
ATOM 644 N N . GLY A 1 83 ? 0.325 8.832 -16.668 1.00 90.38 83 GLY A N 1
ATOM 645 C CA . GLY A 1 83 ? 0.525 10.272 -16.473 1.00 90.38 83 GLY A CA 1
ATOM 646 C C . GLY A 1 83 ? 1.053 10.681 -15.092 1.00 90.38 83 GLY A C 1
ATOM 647 O O . GLY A 1 83 ? 1.524 11.808 -14.957 1.00 90.38 83 GLY A O 1
ATOM 648 N N . TRP A 1 84 ? 1.056 9.780 -14.106 1.00 89.88 84 TRP A N 1
ATOM 649 C CA . TRP A 1 84 ? 1.520 10.041 -12.735 1.00 89.88 84 TRP A CA 1
ATOM 650 C C . TRP A 1 84 ? 3.016 9.809 -12.587 1.00 89.88 84 TRP A C 1
ATOM 652 O O . TRP A 1 84 ? 3.516 8.790 -13.054 1.00 89.88 84 TRP A O 1
ATOM 662 N N . SER A 1 85 ? 3.727 10.710 -11.913 1.00 90.06 85 SER A N 1
ATOM 663 C CA . SER A 1 85 ? 5.158 10.549 -11.642 1.00 90.06 85 SER A CA 1
ATOM 664 C C . SER A 1 85 ? 5.398 9.369 -10.700 1.00 90.06 85 SER A C 1
ATOM 666 O O . SER A 1 85 ? 4.719 9.207 -9.689 1.00 90.06 85 SER A O 1
ATOM 668 N N . ALA A 1 86 ? 6.383 8.536 -11.003 1.00 92.06 86 ALA A N 1
ATOM 669 C CA . ALA A 1 86 ? 6.782 7.425 -10.160 1.00 92.06 86 ALA A CA 1
ATOM 670 C C . ALA A 1 86 ? 8.290 7.414 -9.991 1.00 92.06 86 ALA A C 1
ATOM 672 O O . ALA A 1 86 ? 9.030 7.530 -10.966 1.00 92.06 86 ALA A O 1
ATOM 673 N N . SER A 1 87 ? 8.707 7.234 -8.744 1.00 92.81 87 SER A N 1
ATOM 674 C CA . SER A 1 87 ? 10.089 7.017 -8.345 1.00 92.81 87 SER A CA 1
ATOM 675 C C . SER A 1 87 ? 10.313 5.507 -8.183 1.00 92.81 87 SER A C 1
ATOM 677 O O . SER A 1 87 ? 9.495 4.819 -7.557 1.00 92.81 87 SER A O 1
ATOM 679 N N . LEU A 1 88 ? 11.360 4.970 -8.812 1.00 94.75 88 LEU A N 1
ATOM 680 C CA . LEU A 1 88 ? 11.666 3.539 -8.865 1.00 94.75 88 LEU A CA 1
ATOM 681 C C . LEU A 1 88 ? 13.153 3.244 -8.619 1.00 94.75 88 LEU A C 1
ATOM 683 O O . LEU A 1 88 ? 14.031 4.019 -8.998 1.00 94.75 88 LEU A O 1
ATOM 687 N N . ASP A 1 89 ? 13.424 2.097 -8.002 1.00 93.81 89 ASP A N 1
ATOM 688 C CA . ASP A 1 89 ? 14.753 1.509 -7.855 1.00 93.81 89 ASP A CA 1
ATOM 689 C C . ASP A 1 89 ? 15.070 0.573 -9.012 1.00 93.81 89 ASP A C 1
ATOM 691 O O . ASP A 1 89 ? 14.189 -0.097 -9.553 1.00 93.81 89 ASP A O 1
ATOM 695 N N . GLU A 1 90 ? 16.359 0.460 -9.318 1.00 94.44 90 GLU A N 1
ATOM 696 C CA . GLU A 1 90 ? 16.884 -0.557 -10.220 1.00 94.44 90 GLU A CA 1
ATOM 697 C C . GLU A 1 90 ? 17.035 -1.911 -9.526 1.00 94.44 90 GLU A C 1
ATOM 699 O O . GLU A 1 90 ? 17.521 -2.035 -8.399 1.00 94.44 90 GLU A O 1
ATOM 704 N N . CYS A 1 91 ? 16.610 -2.959 -10.221 1.00 92.19 91 CYS A N 1
ATOM 705 C CA . CYS A 1 91 ? 16.636 -4.322 -9.731 1.00 92.19 91 CYS A CA 1
ATOM 706 C C . CYS A 1 91 ? 18.029 -4.939 -9.925 1.00 92.19 91 CYS A C 1
ATOM 708 O O . CYS A 1 91 ? 18.402 -5.348 -11.021 1.00 92.19 91 CYS A O 1
ATOM 710 N N . SER A 1 92 ? 18.806 -5.039 -8.845 1.00 79.94 92 SER A N 1
ATOM 711 C CA . SER A 1 92 ? 20.252 -5.297 -8.915 1.00 79.94 92 SER A CA 1
ATOM 712 C C . SER A 1 92 ? 20.684 -6.752 -9.154 1.00 79.94 92 SER A C 1
ATOM 714 O O . SER A 1 92 ? 21.883 -6.994 -9.271 1.00 79.94 92 SER A O 1
ATOM 716 N N . SER A 1 93 ? 19.774 -7.738 -9.206 1.00 71.56 93 SER A N 1
ATOM 717 C CA . SER A 1 93 ? 20.046 -9.137 -9.650 1.00 71.56 93 SER A CA 1
ATOM 718 C C . SER A 1 93 ? 18.945 -10.126 -9.259 1.00 71.56 93 SER A C 1
ATOM 720 O O . SER A 1 93 ? 18.766 -11.157 -9.912 1.00 71.56 93 SER A O 1
ATOM 722 N N . GLN A 1 94 ? 18.223 -9.852 -8.174 1.00 78.00 94 GLN A N 1
ATOM 723 C CA . GLN A 1 94 ? 17.168 -10.736 -7.689 1.00 78.00 94 GLN A CA 1
ATOM 724 C C . GLN A 1 94 ? 15.909 -10.584 -8.547 1.00 78.00 94 GLN A C 1
ATOM 726 O O . GLN A 1 94 ? 15.592 -9.492 -8.999 1.00 78.00 94 GLN A O 1
ATOM 731 N N . ARG A 1 95 ? 15.169 -11.673 -8.788 1.00 91.31 95 ARG A N 1
ATOM 732 C CA . ARG A 1 95 ? 13.858 -11.589 -9.449 1.00 91.31 95 ARG A CA 1
ATOM 733 C C . ARG A 1 95 ? 12.845 -11.003 -8.472 1.00 91.31 95 ARG A C 1
ATOM 735 O O . ARG A 1 95 ? 12.193 -11.758 -7.762 1.00 91.31 95 ARG A O 1
ATOM 742 N N . ILE A 1 96 ? 12.758 -9.679 -8.432 1.00 95.69 96 ILE A N 1
ATOM 743 C CA . ILE A 1 96 ? 11.717 -8.972 -7.697 1.00 95.69 96 ILE A CA 1
ATOM 744 C C . ILE A 1 96 ? 10.414 -9.048 -8.491 1.00 95.69 96 ILE A C 1
ATOM 746 O O . ILE A 1 96 ? 10.380 -8.778 -9.698 1.00 95.69 96 ILE A O 1
ATOM 750 N N . VAL A 1 97 ? 9.334 -9.427 -7.815 1.00 97.00 97 VAL A N 1
ATOM 751 C CA . VAL A 1 97 ? 7.985 -9.446 -8.379 1.00 97.00 97 VAL A CA 1
ATOM 752 C C . VAL A 1 97 ? 7.028 -8.606 -7.537 1.00 97.00 97 VAL A C 1
ATOM 754 O O . VAL A 1 97 ? 7.291 -8.252 -6.388 1.00 97.00 97 VAL A O 1
ATOM 757 N N . LEU A 1 98 ? 5.894 -8.244 -8.136 1.00 97.56 98 LEU A N 1
ATOM 758 C CA . LEU A 1 98 ? 4.876 -7.453 -7.455 1.00 97.56 98 LEU A CA 1
ATOM 759 C C . LEU A 1 98 ? 4.385 -8.173 -6.192 1.00 97.56 98 LEU A C 1
ATOM 761 O O . LEU A 1 98 ? 4.068 -9.365 -6.228 1.00 97.56 98 LEU A O 1
ATOM 765 N N . GLY A 1 99 ? 4.264 -7.431 -5.092 1.00 97.69 99 GLY A N 1
ATOM 766 C CA . GLY A 1 99 ? 3.780 -7.960 -3.822 1.00 97.69 99 GLY A CA 1
ATOM 767 C C . GLY A 1 99 ? 4.844 -8.648 -2.966 1.00 97.69 99 GLY A C 1
ATOM 768 O O . GLY A 1 99 ? 4.519 -9.061 -1.851 1.00 97.69 99 GLY A O 1
ATOM 769 N N . ASP A 1 100 ? 6.088 -8.750 -3.438 1.00 98.12 100 ASP A N 1
ATOM 770 C CA . ASP A 1 100 ? 7.208 -9.187 -2.605 1.00 98.12 100 ASP A CA 1
ATOM 771 C C . ASP A 1 100 ? 7.360 -8.265 -1.396 1.00 98.12 100 ASP A C 1
ATOM 773 O O . ASP A 1 100 ? 7.179 -7.052 -1.493 1.00 98.12 100 ASP A O 1
ATOM 777 N N . TYR A 1 101 ? 7.706 -8.824 -0.244 1.00 98.06 101 TYR A N 1
ATOM 778 C CA . TYR A 1 101 ? 8.007 -8.058 0.954 1.00 98.06 101 TYR A CA 1
ATOM 779 C C . TYR A 1 101 ? 9.296 -8.538 1.612 1.00 98.06 101 TYR A C 1
ATOM 781 O O . TYR A 1 101 ? 9.723 -9.686 1.460 1.00 98.06 101 TYR A O 1
ATOM 789 N N . GLY A 1 102 ? 9.932 -7.653 2.373 1.00 96.94 102 GLY A N 1
ATOM 790 C CA . GLY A 1 102 ? 11.250 -7.924 2.930 1.00 96.94 102 GLY A CA 1
ATOM 791 C C . GLY A 1 102 ? 11.799 -6.822 3.818 1.00 96.94 102 GLY A C 1
ATOM 792 O O . GLY A 1 102 ? 11.128 -5.825 4.097 1.00 96.94 102 GLY A O 1
ATOM 793 N N . ASP A 1 103 ? 13.030 -7.026 4.274 1.00 96.25 103 ASP A N 1
ATOM 794 C CA . ASP A 1 103 ? 13.819 -5.957 4.882 1.00 96.25 103 ASP A CA 1
ATOM 795 C C . ASP A 1 103 ? 14.447 -5.142 3.755 1.00 96.25 103 ASP A C 1
ATOM 797 O O . ASP A 1 103 ? 15.078 -5.707 2.865 1.00 96.25 103 ASP A O 1
ATOM 801 N N . TYR A 1 104 ? 14.248 -3.829 3.765 1.00 94.56 104 TYR A N 1
ATOM 802 C CA . TYR A 1 104 ? 14.775 -2.943 2.735 1.00 94.56 104 TYR A CA 1
ATOM 803 C C . TYR A 1 104 ? 15.863 -2.059 3.336 1.00 94.56 104 TYR A C 1
ATOM 805 O O . TYR A 1 104 ? 15.640 -1.376 4.337 1.00 94.56 104 TYR A O 1
ATOM 813 N N . SER A 1 105 ? 17.047 -2.083 2.732 1.00 93.06 105 SER A N 1
ATOM 814 C CA . SER A 1 105 ? 18.182 -1.264 3.151 1.00 93.06 105 SER A CA 1
ATOM 815 C C . SER A 1 105 ? 19.068 -0.941 1.955 1.00 93.06 105 SER A C 1
ATOM 817 O O . SER A 1 105 ? 19.405 -1.844 1.191 1.00 93.06 105 SER A O 1
ATOM 819 N N . ASN A 1 106 ? 19.485 0.321 1.822 1.00 89.56 106 ASN A N 1
ATOM 820 C CA . ASN A 1 106 ? 20.430 0.777 0.794 1.00 89.56 106 ASN A CA 1
ATOM 821 C C . ASN A 1 106 ? 20.031 0.370 -0.642 1.00 89.56 106 ASN A C 1
ATOM 823 O O . ASN A 1 106 ? 20.840 -0.212 -1.362 1.00 89.56 106 ASN A O 1
ATOM 827 N N . GLY A 1 107 ? 18.778 0.601 -1.047 1.00 88.38 107 GLY A N 1
ATOM 828 C CA . GLY A 1 107 ? 18.328 0.261 -2.407 1.00 88.38 107 GLY A CA 1
ATOM 829 C C . GLY A 1 107 ? 18.078 -1.230 -2.652 1.00 88.38 107 GLY A C 1
ATOM 830 O O . GLY A 1 107 ? 17.747 -1.625 -3.765 1.00 88.38 107 GLY A O 1
ATOM 831 N N . THR A 1 108 ? 18.270 -2.083 -1.641 1.00 92.12 108 THR A N 1
ATOM 832 C CA . THR A 1 108 ? 18.175 -3.539 -1.788 1.00 92.12 108 THR A CA 1
ATOM 833 C C . THR A 1 108 ? 17.089 -4.102 -0.883 1.00 92.12 108 THR A C 1
ATOM 835 O O . THR A 1 108 ? 17.111 -3.902 0.335 1.00 92.12 108 THR A O 1
ATOM 838 N N . LEU A 1 109 ? 16.160 -4.849 -1.480 1.00 94.44 109 LEU A N 1
ATOM 839 C CA . LEU A 1 109 ? 15.145 -5.611 -0.763 1.00 94.44 109 LEU A CA 1
ATOM 840 C C . LEU A 1 109 ? 15.628 -7.042 -0.498 1.00 94.44 109 LEU A C 1
ATOM 842 O O . LEU A 1 109 ? 15.790 -7.837 -1.420 1.00 94.44 109 LEU A O 1
ATOM 846 N N . ILE A 1 110 ? 15.780 -7.404 0.773 1.00 95.31 110 ILE A N 1
ATOM 847 C CA . ILE A 1 110 ? 16.012 -8.785 1.200 1.00 95.31 110 ILE A CA 1
ATOM 848 C C . ILE A 1 110 ? 14.659 -9.502 1.243 1.00 95.31 110 ILE A C 1
ATOM 850 O O . ILE A 1 110 ? 13.920 -9.425 2.231 1.00 95.31 110 ILE A O 1
ATOM 854 N N . HIS A 1 111 ? 14.333 -10.187 0.146 1.00 96.12 111 HIS A N 1
ATOM 855 C CA . HIS A 1 111 ? 13.075 -10.914 -0.026 1.00 96.12 111 HIS A CA 1
ATOM 856 C C . HIS A 1 111 ? 12.802 -11.886 1.135 1.00 96.12 111 HIS A C 1
ATOM 858 O O . HIS A 1 111 ? 13.600 -12.777 1.426 1.00 96.12 111 HIS A O 1
ATOM 864 N N . SER A 1 112 ? 11.644 -11.727 1.777 1.00 97.44 112 SER A N 1
ATOM 865 C CA . SER A 1 112 ? 11.158 -12.580 2.871 1.00 97.44 112 SER A CA 1
ATOM 866 C C . SER A 1 112 ? 9.910 -13.388 2.493 1.00 97.44 112 SER A C 1
ATOM 868 O O . SER A 1 112 ? 9.600 -14.367 3.170 1.00 97.44 112 SER A O 1
ATOM 870 N N . GLY A 1 113 ? 9.188 -12.991 1.446 1.00 97.50 113 GLY A N 1
ATOM 871 C CA . GLY A 1 113 ? 7.986 -13.663 0.956 1.00 97.50 113 GLY A CA 1
ATOM 872 C C . GLY A 1 113 ? 7.167 -12.755 0.043 1.00 97.50 113 GLY A C 1
ATOM 873 O O . GLY A 1 113 ? 7.577 -11.631 -0.244 1.00 97.50 113 GLY A O 1
ATOM 874 N N . ASN A 1 114 ? 5.992 -13.229 -0.373 1.00 98.06 114 ASN A N 1
ATOM 875 C CA . ASN A 1 114 ? 5.098 -12.501 -1.268 1.00 98.06 114 ASN A CA 1
ATOM 876 C C . ASN A 1 114 ? 3.671 -12.414 -0.698 1.00 98.06 114 ASN A C 1
ATOM 878 O O . ASN A 1 114 ? 3.101 -13.400 -0.226 1.00 98.06 114 ASN A O 1
ATOM 882 N N . ILE A 1 115 ? 3.060 -11.228 -0.756 1.00 97.44 115 ILE A N 1
ATOM 883 C CA . ILE A 1 115 ? 1.734 -10.976 -0.175 1.00 97.44 115 ILE A CA 1
ATOM 884 C C . ILE A 1 115 ? 0.631 -11.824 -0.825 1.00 97.44 115 ILE A C 1
ATOM 886 O O . ILE A 1 115 ? -0.319 -12.224 -0.152 1.00 97.44 115 ILE A O 1
ATOM 890 N N . PHE A 1 116 ? 0.754 -12.140 -2.117 1.00 96.88 116 PHE A N 1
ATOM 891 C CA . PHE A 1 116 ? -0.211 -12.974 -2.830 1.00 96.88 116 PHE A CA 1
ATOM 892 C C . PHE A 1 116 ? -0.083 -14.452 -2.438 1.00 96.88 116 PHE A C 1
ATOM 894 O O . PHE A 1 116 ? -1.075 -15.182 -2.445 1.00 96.88 116 PHE A O 1
ATOM 901 N N . GLU A 1 117 ? 1.110 -14.905 -2.044 1.00 97.25 117 GLU A N 1
ATOM 902 C CA . GLU A 1 117 ? 1.303 -16.229 -1.444 1.00 97.25 117 GLU A CA 1
ATOM 903 C C . GLU A 1 117 ? 0.657 -16.302 -0.065 1.00 97.25 117 GLU A C 1
ATOM 905 O O . GLU A 1 117 ? -0.141 -17.206 0.190 1.00 97.25 117 GLU A O 1
ATOM 910 N N . ASP A 1 118 ? 0.918 -15.308 0.783 1.00 96.81 118 ASP A N 1
ATOM 911 C CA . ASP A 1 118 ? 0.305 -15.195 2.105 1.00 96.81 118 ASP A CA 1
ATOM 912 C C . ASP A 1 118 ? -1.226 -15.146 2.020 1.00 96.81 118 ASP A C 1
ATOM 914 O O . ASP A 1 118 ? -1.919 -15.819 2.783 1.00 96.81 118 ASP A O 1
ATOM 918 N N . MET A 1 119 ? -1.775 -14.421 1.048 1.00 95.31 119 MET A N 1
ATOM 919 C CA . MET A 1 119 ? -3.212 -14.359 0.794 1.00 95.31 119 MET A CA 1
ATOM 920 C C . MET A 1 119 ? -3.813 -15.745 0.502 1.00 95.31 119 MET A C 1
ATOM 922 O O . MET A 1 119 ? -4.847 -16.096 1.077 1.00 95.31 119 MET A O 1
ATOM 926 N N . ARG A 1 120 ? -3.127 -16.578 -0.296 1.00 95.56 120 ARG A N 1
ATOM 927 C CA . ARG A 1 120 ? -3.539 -17.974 -0.531 1.00 95.56 120 ARG A CA 1
ATOM 928 C C . ARG A 1 120 ? -3.520 -18.799 0.754 1.00 95.56 120 ARG A C 1
ATOM 930 O O . ARG A 1 120 ? -4.436 -19.589 0.973 1.00 95.56 120 ARG A O 1
ATOM 937 N N . THR A 1 121 ? -2.536 -18.595 1.636 1.00 95.06 121 THR A N 1
ATOM 938 C CA . THR A 1 121 ? -2.497 -19.295 2.939 1.00 95.06 121 THR A CA 1
ATOM 939 C C . THR A 1 121 ? -3.657 -18.914 3.861 1.00 95.06 121 THR A C 1
ATOM 941 O O . THR A 1 121 ? -4.074 -19.722 4.687 1.00 95.06 121 THR A O 1
ATOM 944 N N . LEU A 1 122 ? -4.221 -17.715 3.689 1.00 92.75 122 LEU A N 1
ATOM 945 C CA . LEU A 1 122 ? -5.409 -17.248 4.407 1.00 92.75 122 LEU A CA 1
ATOM 946 C C . LEU A 1 122 ? -6.730 -17.731 3.780 1.00 92.75 122 LEU A C 1
ATOM 948 O O . LEU A 1 122 ? -7.798 -17.385 4.280 1.00 92.75 122 LEU A O 1
ATOM 952 N N . GLY A 1 123 ? -6.679 -18.516 2.697 1.00 95.62 123 GLY A N 1
ATOM 953 C CA . GLY A 1 123 ? -7.867 -18.983 1.981 1.00 95.62 123 GLY A CA 1
ATOM 954 C C . GLY A 1 123 ? -8.577 -17.887 1.183 1.00 95.62 123 GLY A C 1
ATOM 955 O O . GLY A 1 123 ? -9.757 -18.031 0.871 1.00 95.62 123 GLY A O 1
ATOM 956 N N . ILE A 1 124 ? -7.882 -16.789 0.874 1.00 94.56 124 ILE A N 1
ATOM 957 C CA . ILE A 1 124 ? -8.396 -15.718 0.021 1.00 94.56 124 ILE A CA 1
ATOM 958 C C . ILE A 1 124 ? -8.006 -16.035 -1.427 1.00 94.56 124 ILE A C 1
ATOM 960 O O . ILE A 1 124 ? -6.855 -16.371 -1.719 1.00 94.56 124 ILE A O 1
ATOM 964 N N . ASP A 1 125 ? -8.976 -15.936 -2.333 1.00 93.94 125 ASP A N 1
ATOM 965 C CA . ASP A 1 125 ? -8.773 -16.204 -3.753 1.00 93.94 125 ASP A CA 1
ATOM 966 C C . ASP A 1 125 ? -7.972 -15.076 -4.419 1.00 93.94 125 ASP A C 1
ATOM 968 O O . ASP A 1 125 ? -8.432 -13.940 -4.530 1.00 93.94 125 ASP A O 1
ATOM 972 N N . ALA A 1 126 ? -6.769 -15.405 -4.893 1.00 90.19 126 ALA A N 1
ATOM 973 C CA . ALA A 1 126 ? -5.898 -14.462 -5.585 1.00 90.19 126 ALA A CA 1
ATOM 974 C C . ALA A 1 126 ? -6.364 -14.082 -6.990 1.00 90.19 126 ALA A C 1
ATOM 976 O O . ALA A 1 126 ? -5.837 -13.132 -7.563 1.00 90.19 126 ALA A O 1
ATOM 977 N N . THR A 1 127 ? -7.328 -14.816 -7.543 1.00 92.25 127 THR A N 1
ATOM 978 C CA . THR A 1 127 ? -7.915 -14.522 -8.851 1.00 92.25 127 THR A CA 1
ATOM 979 C C . THR A 1 127 ? -9.082 -13.541 -8.772 1.00 92.25 127 THR A C 1
ATOM 981 O O . THR A 1 127 ? -9.560 -13.082 -9.810 1.00 92.25 127 THR A O 1
ATOM 984 N N . ASP A 1 128 ? -9.519 -13.166 -7.563 1.00 95.69 128 ASP A N 1
ATOM 985 C CA . ASP A 1 128 ? -10.534 -12.134 -7.395 1.00 95.69 128 ASP A CA 1
ATOM 986 C C . ASP A 1 128 ? -10.027 -10.797 -7.963 1.00 95.69 128 ASP A C 1
ATOM 988 O O . ASP A 1 128 ? -8.929 -10.314 -7.663 1.00 95.69 128 ASP A O 1
ATOM 992 N N . SER A 1 129 ? -10.873 -10.178 -8.784 1.00 94.56 129 SER A N 1
ATOM 993 C CA . SER A 1 129 ? -10.673 -8.851 -9.365 1.00 94.56 129 SER A CA 1
ATOM 994 C C . SER A 1 129 ? -10.269 -7.774 -8.349 1.00 94.56 129 SER A C 1
ATOM 996 O O . SER A 1 129 ? -9.542 -6.850 -8.704 1.00 94.56 129 SER A O 1
ATOM 998 N N . ALA A 1 130 ? -10.681 -7.896 -7.083 1.00 92.56 130 ALA A N 1
ATOM 999 C CA . ALA A 1 130 ? -10.320 -6.969 -6.015 1.00 92.56 130 ALA A CA 1
ATOM 1000 C C . ALA A 1 130 ? -8.820 -6.988 -5.670 1.00 92.56 130 ALA A C 1
ATOM 1002 O O . ALA A 1 130 ? -8.315 -6.010 -5.115 1.00 92.56 130 ALA A O 1
ATOM 1003 N N . TYR A 1 131 ? -8.106 -8.066 -5.997 1.00 95.19 131 TYR A N 1
ATOM 1004 C CA . TYR A 1 131 ? -6.671 -8.224 -5.738 1.00 95.19 131 TYR A CA 1
ATOM 1005 C C . TYR A 1 131 ? -5.837 -8.269 -7.022 1.00 95.19 131 TYR A C 1
ATOM 1007 O O . TYR A 1 131 ? -4.612 -8.354 -6.947 1.00 95.19 131 TYR A O 1
ATOM 1015 N N . CYS A 1 132 ? -6.479 -8.185 -8.191 1.00 95.94 132 CYS A N 1
ATOM 1016 C CA . CYS A 1 132 ? -5.782 -8.161 -9.468 1.00 95.94 132 CYS A CA 1
ATOM 1017 C C . CYS A 1 132 ? -4.871 -6.924 -9.565 1.00 95.94 132 CYS A C 1
ATOM 1019 O O . CYS A 1 132 ? -5.317 -5.813 -9.258 1.00 95.94 132 CYS A O 1
ATOM 1021 N N . PRO A 1 133 ? -3.611 -7.092 -10.008 1.00 97.19 133 PRO A N 1
ATOM 1022 C CA . PRO A 1 133 ? -2.723 -5.970 -10.273 1.00 97.19 133 PRO A CA 1
ATOM 1023 C C . PRO A 1 133 ? -3.334 -4.967 -11.251 1.00 97.19 133 PRO A C 1
ATOM 1025 O O . PRO A 1 133 ? -3.966 -5.347 -12.240 1.00 97.19 133 PRO A O 1
ATOM 1028 N N . VAL A 1 134 ? -3.094 -3.685 -10.997 1.00 96.00 134 VAL A N 1
ATOM 1029 C CA . VAL A 1 134 ? -3.433 -2.608 -11.926 1.00 96.00 134 VAL A CA 1
ATOM 1030 C C . VAL A 1 134 ? -2.335 -2.531 -12.974 1.00 96.00 134 VAL A C 1
ATOM 1032 O O . VAL A 1 134 ? -1.154 -2.490 -12.637 1.00 96.00 134 VAL A O 1
ATOM 1035 N N . VAL A 1 135 ? -2.733 -2.541 -14.243 1.00 97.12 135 VAL A N 1
ATOM 1036 C CA . VAL A 1 135 ? -1.817 -2.389 -15.373 1.00 97.12 135 VAL A CA 1
ATOM 1037 C C . VAL A 1 135 ? -1.814 -0.930 -15.801 1.00 97.12 135 VAL A C 1
ATOM 1039 O O . VAL A 1 135 ? -2.865 -0.416 -16.177 1.00 97.12 135 VAL A O 1
ATOM 1042 N N . SER A 1 136 ? -0.636 -0.317 -15.812 1.00 95.81 136 SER A N 1
ATOM 1043 C CA . SER A 1 136 ? -0.438 1.076 -16.209 1.00 95.81 136 SER A CA 1
ATOM 1044 C C . SER A 1 136 ? 0.406 1.192 -17.469 1.00 95.81 136 SER A C 1
ATOM 1046 O O . SER A 1 136 ? 1.353 0.424 -17.683 1.00 95.81 136 SER A O 1
ATOM 1048 N N . ARG A 1 137 ? 0.073 2.182 -18.302 1.00 95.75 137 ARG A N 1
ATOM 1049 C CA . ARG A 1 137 ? 0.905 2.592 -19.437 1.00 95.75 137 ARG A CA 1
ATOM 1050 C C . ARG A 1 137 ? 2.096 3.384 -18.922 1.00 95.75 137 ARG A C 1
ATOM 1052 O O . ARG A 1 137 ? 1.934 4.247 -18.060 1.00 95.75 137 ARG A O 1
ATOM 1059 N N . ILE A 1 138 ? 3.277 3.088 -19.453 1.00 95.25 138 ILE A N 1
ATOM 1060 C CA . ILE A 1 138 ? 4.516 3.762 -19.070 1.00 95.25 138 ILE A CA 1
ATOM 1061 C C . ILE A 1 138 ? 4.822 4.857 -20.084 1.00 95.25 138 ILE A C 1
ATOM 1063 O O . ILE A 1 138 ? 4.771 4.618 -21.286 1.00 95.25 138 ILE A O 1
ATOM 1067 N N . PHE A 1 139 ? 5.162 6.042 -19.590 1.00 93.12 139 PHE A N 1
ATOM 1068 C CA . PHE A 1 139 ? 5.614 7.175 -20.385 1.00 93.12 139 PHE A CA 1
ATOM 1069 C C . PHE A 1 139 ? 6.957 7.671 -19.849 1.00 93.12 139 PHE A C 1
ATOM 1071 O O . PHE A 1 139 ? 7.194 7.693 -18.637 1.00 93.12 139 PHE A O 1
ATOM 1078 N N . GLY A 1 140 ? 7.837 8.065 -20.765 1.00 90.44 140 GLY A N 1
ATOM 1079 C CA . GLY A 1 140 ? 9.112 8.692 -20.433 1.00 90.44 140 GLY A CA 1
ATOM 1080 C C . GLY A 1 140 ? 8.927 10.177 -20.151 1.00 90.44 140 GLY A C 1
ATOM 1081 O O . GLY A 1 140 ? 7.872 10.756 -20.421 1.00 90.44 140 GLY A O 1
ATOM 1082 N N . TYR A 1 141 ? 9.967 10.820 -19.634 1.00 84.44 141 TYR A N 1
ATOM 1083 C CA . TYR A 1 141 ? 10.003 12.278 -19.595 1.00 84.44 141 TYR A CA 1
ATOM 1084 C C . TYR A 1 141 ? 10.394 12.805 -20.983 1.00 84.44 141 TYR A C 1
ATOM 1086 O O . TYR A 1 141 ? 11.492 12.535 -21.459 1.00 84.44 141 TYR A O 1
ATOM 1094 N N . GLU A 1 142 ? 9.503 13.580 -21.615 1.00 73.19 142 GLU A N 1
ATOM 1095 C CA . GLU A 1 142 ? 9.598 14.081 -23.007 1.00 73.19 142 GLU A CA 1
ATOM 1096 C C . GLU A 1 142 ? 10.885 14.854 -23.348 1.00 73.19 142 GLU A C 1
ATOM 1098 O O . GLU A 1 142 ? 11.154 15.139 -24.510 1.00 73.19 142 GLU A O 1
ATOM 1103 N N . ARG A 1 143 ? 11.704 15.217 -22.358 1.00 67.69 143 ARG A N 1
ATOM 1104 C CA . ARG A 1 143 ? 12.786 16.189 -22.532 1.00 67.69 143 ARG A CA 1
ATOM 1105 C C . ARG A 1 143 ? 13.971 15.696 -23.377 1.00 67.69 143 ARG A C 1
ATOM 1107 O O . ARG A 1 143 ? 14.782 16.532 -23.760 1.00 67.69 143 ARG A O 1
ATOM 1114 N N . PHE A 1 144 ? 14.083 14.397 -23.669 1.00 62.53 144 PHE A N 1
ATOM 1115 C CA . PHE A 1 144 ? 15.336 13.814 -24.176 1.00 62.53 144 PHE A CA 1
ATOM 1116 C C . PHE A 1 144 ? 15.260 13.088 -25.525 1.00 62.53 144 PHE A C 1
ATOM 1118 O O . PHE A 1 144 ? 16.301 12.714 -26.049 1.00 62.53 144 PHE A O 1
ATOM 1125 N N . ILE A 1 145 ? 14.082 12.917 -26.133 1.00 60.66 145 ILE A N 1
ATOM 1126 C CA . ILE A 1 145 ? 13.972 12.221 -27.426 1.00 60.66 145 ILE A CA 1
ATOM 1127 C C . ILE A 1 145 ? 13.424 13.194 -28.467 1.00 60.66 145 ILE A C 1
ATOM 1129 O O . ILE A 1 145 ? 12.238 13.220 -28.767 1.00 60.66 145 ILE A O 1
ATOM 1133 N N . SER A 1 146 ? 14.305 14.032 -29.013 1.00 59.44 146 SER A N 1
ATOM 1134 C CA . SER A 1 146 ? 14.003 14.878 -30.176 1.00 59.44 146 SER A CA 1
ATOM 1135 C C . SER A 1 146 ? 14.060 14.112 -31.505 1.00 59.44 146 SER A C 1
ATOM 1137 O O . SER A 1 146 ? 13.891 14.711 -32.566 1.00 59.44 146 SER A O 1
ATOM 1139 N N . HIS A 1 147 ? 14.289 12.797 -31.475 1.00 59.28 147 HIS A N 1
ATOM 1140 C CA . HIS A 1 147 ? 14.313 11.974 -32.675 1.00 59.28 147 HIS A CA 1
ATOM 1141 C C . HIS A 1 147 ? 12.915 11.427 -32.996 1.00 59.28 147 HIS A C 1
ATOM 1143 O O . HIS A 1 147 ? 12.434 10.509 -32.343 1.00 59.28 147 HIS A O 1
ATOM 1149 N N . GLU A 1 148 ? 12.304 11.983 -34.049 1.00 55.22 148 GLU A N 1
ATOM 1150 C CA . GLU A 1 148 ? 11.001 11.655 -34.668 1.00 55.22 148 GLU A CA 1
ATOM 1151 C C . GLU A 1 148 ? 10.854 10.208 -35.200 1.00 55.22 148 GLU A C 1
ATOM 1153 O O . GLU A 1 148 ? 9.995 9.929 -36.035 1.00 55.22 148 GLU A O 1
ATOM 1158 N N . ASN A 1 149 ? 11.674 9.259 -34.754 1.00 55.47 149 ASN A N 1
ATOM 1159 C CA . ASN A 1 149 ? 11.591 7.883 -35.225 1.00 55.47 149 ASN A CA 1
ATOM 1160 C C . ASN A 1 149 ? 10.669 7.077 -34.312 1.00 55.47 149 ASN A C 1
ATOM 1162 O O . ASN A 1 149 ? 11.123 6.642 -33.262 1.00 55.47 149 ASN A O 1
ATOM 1166 N N . ASP A 1 150 ? 9.410 6.927 -34.740 1.00 62.78 150 ASP A N 1
ATOM 1167 C CA . ASP A 1 150 ? 8.441 5.801 -34.673 1.00 62.78 150 ASP A CA 1
ATOM 1168 C C . ASP A 1 150 ? 8.728 4.574 -33.758 1.00 62.78 150 ASP A C 1
ATOM 1170 O O . ASP A 1 150 ? 8.345 3.443 -34.057 1.00 62.78 150 ASP A O 1
ATOM 1174 N N . GLN A 1 151 ? 9.430 4.748 -32.639 1.00 72.44 151 GLN A N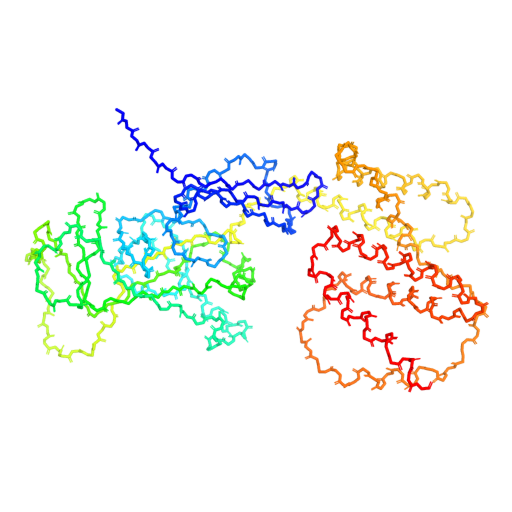 1
ATOM 1175 C CA . GLN A 1 151 ? 9.698 3.728 -31.630 1.00 72.44 151 GLN A CA 1
ATOM 1176 C C . GLN A 1 151 ? 8.675 3.864 -30.505 1.00 72.44 151 GLN A C 1
ATOM 1178 O O . GLN A 1 151 ? 9.032 4.086 -29.350 1.00 72.44 151 GLN A O 1
ATOM 1183 N N . ASP A 1 152 ? 7.398 3.682 -30.847 1.00 76.06 152 ASP A N 1
ATOM 1184 C CA . ASP A 1 152 ? 6.276 3.659 -29.892 1.00 76.06 152 ASP A CA 1
ATOM 1185 C C . ASP A 1 152 ? 6.476 2.642 -28.746 1.00 76.06 152 ASP A C 1
ATOM 1187 O O . ASP A 1 152 ? 5.827 2.717 -27.703 1.00 76.06 152 ASP A O 1
ATOM 1191 N N . ASP A 1 153 ? 7.415 1.711 -28.918 1.00 90.38 153 ASP A N 1
ATOM 1192 C CA . ASP A 1 153 ? 7.749 0.657 -27.969 1.00 90.38 153 ASP A CA 1
ATOM 1193 C C . ASP A 1 153 ? 8.901 1.002 -27.007 1.00 90.38 153 ASP A C 1
ATOM 1195 O O . ASP A 1 153 ? 9.213 0.184 -26.140 1.00 90.38 153 ASP A O 1
ATOM 1199 N N . LEU A 1 154 ? 9.566 2.157 -27.126 1.00 91.94 154 LEU A N 1
ATOM 1200 C CA . LEU A 1 154 ? 10.708 2.503 -26.273 1.00 91.94 154 LEU A CA 1
ATOM 1201 C C . LEU A 1 154 ? 10.356 3.604 -25.271 1.00 91.94 154 LEU A C 1
ATOM 1203 O O . LEU A 1 154 ? 9.901 4.682 -25.640 1.00 91.94 154 LEU A O 1
ATOM 1207 N N . VAL A 1 155 ? 10.650 3.368 -23.990 1.00 93.81 155 VAL A N 1
ATOM 1208 C CA . VAL A 1 155 ? 10.544 4.402 -22.954 1.00 93.81 155 VAL A CA 1
ATOM 1209 C C . VAL A 1 155 ? 11.850 4.549 -22.200 1.00 93.81 155 VAL A C 1
ATOM 1211 O O . VAL A 1 155 ? 12.435 3.563 -21.769 1.00 93.81 155 VAL A O 1
ATOM 1214 N N . VAL A 1 156 ? 12.281 5.788 -21.981 1.00 93.69 156 VAL A N 1
ATOM 1215 C CA . VAL A 1 156 ? 13.488 6.092 -21.213 1.00 93.69 156 VAL A CA 1
ATOM 1216 C C . VAL A 1 156 ? 13.121 6.529 -19.794 1.00 93.69 156 VAL A C 1
ATOM 1218 O O . VAL A 1 156 ? 12.403 7.513 -19.602 1.00 93.69 156 VAL A O 1
ATOM 1221 N N . ALA A 1 157 ? 13.625 5.795 -18.802 1.00 94.62 157 ALA A N 1
ATOM 1222 C CA . ALA A 1 157 ? 13.611 6.187 -17.397 1.00 94.62 157 ALA A CA 1
ATOM 1223 C C . ALA A 1 157 ? 14.803 7.100 -17.095 1.00 94.62 157 ALA A C 1
ATOM 1225 O O . ALA A 1 157 ? 15.925 6.823 -17.524 1.00 94.62 157 ALA A O 1
ATOM 1226 N N . TYR A 1 158 ? 14.558 8.169 -16.342 1.00 92.56 158 TYR A N 1
ATOM 1227 C CA . TYR A 1 158 ? 15.566 9.166 -15.980 1.00 92.56 158 TYR A CA 1
ATOM 1228 C C . TYR A 1 158 ? 16.091 8.920 -14.567 1.00 92.56 158 TYR A C 1
ATOM 1230 O O . TYR A 1 158 ? 15.285 8.833 -13.649 1.00 92.56 158 TYR A O 1
ATOM 1238 N N . HIS A 1 159 ? 17.406 8.850 -14.376 1.00 91.75 159 HIS A N 1
ATOM 1239 C CA . HIS A 1 159 ? 18.051 8.811 -13.062 1.00 91.75 159 HIS A CA 1
ATOM 1240 C C . HIS A 1 159 ? 18.541 10.211 -12.674 1.00 91.75 159 HIS A C 1
ATOM 1242 O O . HIS A 1 159 ? 19.122 10.915 -13.500 1.00 91.75 159 HIS A O 1
ATOM 1248 N N . ASP A 1 160 ? 18.433 10.575 -11.397 1.00 85.75 160 ASP A N 1
ATOM 1249 C CA . ASP A 1 160 ? 18.944 11.851 -10.853 1.00 85.75 160 ASP A CA 1
ATOM 1250 C C . ASP A 1 160 ? 20.459 12.120 -11.058 1.00 85.75 160 ASP A C 1
ATOM 1252 O O . ASP A 1 160 ? 20.915 13.244 -10.863 1.00 85.75 160 ASP A O 1
ATOM 1256 N N . GLN A 1 161 ? 21.243 11.124 -11.489 1.00 87.94 161 GLN A N 1
ATOM 1257 C CA . GLN A 1 161 ? 22.685 11.205 -11.764 1.00 87.94 161 GLN A CA 1
ATOM 1258 C C . GLN A 1 161 ? 23.007 11.235 -13.268 1.00 87.94 161 GLN A C 1
ATOM 1260 O O . GLN A 1 161 ? 24.071 10.759 -13.662 1.00 87.94 161 GLN A O 1
ATOM 1265 N N . GLU A 1 162 ? 22.086 11.707 -14.117 1.00 84.00 162 GLU A N 1
ATOM 1266 C CA . GLU A 1 162 ? 22.284 11.755 -15.583 1.00 84.00 162 GLU A CA 1
ATOM 1267 C C . GLU A 1 162 ? 22.574 10.357 -16.173 1.00 84.00 162 GLU A C 1
ATOM 1269 O O . GLU A 1 162 ? 23.370 10.151 -17.095 1.00 84.00 162 GLU A O 1
ATOM 1274 N N . LYS A 1 163 ? 21.934 9.339 -15.591 1.00 89.44 163 LYS A N 1
ATOM 1275 C CA . LYS A 1 163 ? 21.884 7.986 -16.151 1.00 89.44 163 LYS A CA 1
ATOM 1276 C C . LYS A 1 163 ? 20.488 7.757 -16.693 1.00 89.44 163 LYS A C 1
ATOM 1278 O O . LYS A 1 163 ? 19.504 8.192 -16.103 1.00 89.44 163 LYS A O 1
ATOM 1283 N N . TYR A 1 164 ? 20.402 7.043 -17.798 1.00 92.62 164 TYR A N 1
ATOM 1284 C CA . TYR A 1 164 ? 19.133 6.784 -18.449 1.00 92.62 164 TYR A CA 1
ATOM 1285 C C . TYR A 1 164 ? 19.019 5.298 -18.723 1.00 92.62 164 TYR A C 1
ATOM 1287 O O . TYR A 1 164 ? 19.998 4.647 -19.098 1.00 92.62 164 TYR A O 1
ATOM 1295 N N . LEU A 1 165 ? 17.817 4.769 -18.537 1.00 94.19 165 LEU A N 1
ATOM 1296 C CA . LEU A 1 165 ? 17.513 3.371 -18.793 1.00 94.19 165 LEU A CA 1
ATOM 1297 C C . LEU A 1 165 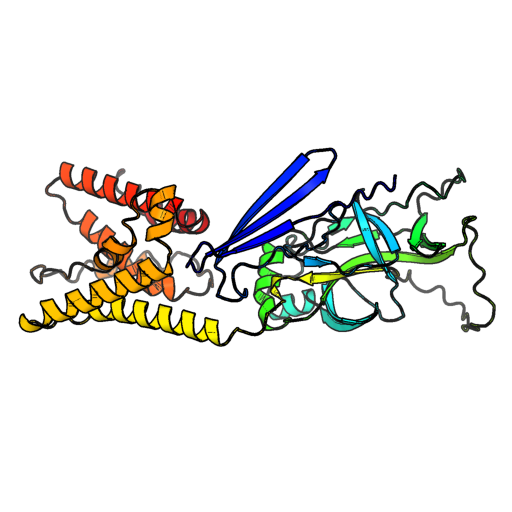? 16.435 3.298 -19.865 1.00 94.19 165 LEU A C 1
ATOM 1299 O O . LEU A 1 165 ? 15.294 3.684 -19.624 1.00 94.19 165 LEU A O 1
ATOM 1303 N N . ALA A 1 166 ? 16.797 2.819 -21.048 1.00 94.00 166 ALA A N 1
ATOM 1304 C CA . ALA A 1 166 ? 15.841 2.551 -22.107 1.00 94.00 166 ALA A CA 1
ATOM 1305 C C . ALA A 1 166 ? 15.156 1.204 -21.843 1.00 94.00 166 ALA A C 1
ATOM 1307 O O . ALA A 1 166 ? 15.818 0.197 -21.591 1.00 94.00 166 ALA A O 1
ATOM 1308 N N . LEU A 1 167 ? 13.828 1.202 -21.883 1.00 94.69 167 LEU A N 1
ATOM 1309 C CA . LEU A 1 167 ? 12.950 0.076 -21.590 1.00 94.69 167 LEU A CA 1
ATOM 1310 C C . LEU A 1 167 ? 12.147 -0.263 -22.845 1.00 94.69 167 LEU A C 1
ATOM 1312 O O . LEU A 1 167 ? 11.430 0.593 -23.363 1.00 94.69 167 LEU A O 1
ATOM 1316 N N . CYS A 1 168 ? 12.236 -1.506 -23.313 1.00 93.94 168 CYS A N 1
ATOM 1317 C CA . CYS A 1 168 ? 11.508 -1.974 -24.492 1.00 93.94 168 CYS A CA 1
ATOM 1318 C C . CYS A 1 168 ? 10.169 -2.611 -24.096 1.00 93.94 168 CYS A C 1
ATOM 1320 O O . CYS A 1 168 ? 10.129 -3.530 -23.277 1.00 93.94 168 CYS A O 1
ATOM 1322 N N . GLN A 1 169 ? 9.076 -2.136 -24.690 1.00 94.56 169 GLN A N 1
ATOM 1323 C CA . GLN A 1 169 ? 7.693 -2.544 -24.426 1.00 94.56 169 GLN A CA 1
ATOM 1324 C C . GLN A 1 169 ? 7.347 -2.571 -22.925 1.00 94.56 169 GLN A C 1
ATOM 1326 O O . GLN A 1 169 ? 6.886 -3.593 -22.402 1.00 94.56 169 GLN A O 1
ATOM 1331 N N . PRO A 1 170 ? 7.606 -1.474 -22.191 1.00 96.38 170 PRO A N 1
ATOM 1332 C CA . PRO A 1 170 ? 7.435 -1.463 -20.753 1.00 96.38 170 PRO A CA 1
ATOM 1333 C C . PRO A 1 170 ? 5.959 -1.506 -20.351 1.00 96.38 170 PRO A C 1
ATOM 1335 O O . PRO A 1 170 ? 5.094 -0.851 -20.933 1.00 96.38 170 PRO A O 1
ATOM 1338 N N . LYS A 1 171 ? 5.685 -2.243 -19.279 1.00 96.94 171 LYS A N 1
ATOM 1339 C CA . LYS A 1 171 ? 4.371 -2.412 -18.669 1.00 96.94 171 LYS A CA 1
ATOM 1340 C C . LYS A 1 171 ? 4.480 -2.195 -17.166 1.00 96.94 171 LYS A C 1
ATOM 1342 O O . LYS A 1 171 ? 5.211 -2.914 -16.488 1.00 96.94 171 LYS A O 1
ATOM 1347 N N . GLY A 1 172 ? 3.728 -1.234 -16.638 1.00 97.00 172 GLY A N 1
ATOM 1348 C CA . GLY A 1 172 ? 3.630 -1.015 -15.197 1.00 97.00 172 GLY A CA 1
ATOM 1349 C C . GLY A 1 172 ? 2.624 -1.963 -14.578 1.00 97.00 172 GLY A C 1
ATOM 1350 O O . GLY A 1 172 ? 1.512 -2.087 -15.087 1.00 97.00 172 GLY A O 1
ATOM 1351 N N . LEU A 1 173 ? 3.001 -2.620 -13.486 1.00 97.69 173 LEU A N 1
ATOM 1352 C CA . LEU A 1 173 ? 2.083 -3.370 -12.638 1.00 97.69 173 LEU A CA 1
ATOM 1353 C C . LEU A 1 173 ? 2.137 -2.802 -11.224 1.00 97.69 173 LEU A C 1
ATOM 1355 O O . LEU A 1 173 ? 3.213 -2.769 -10.631 1.00 97.69 173 LEU A O 1
ATOM 1359 N N . SER A 1 174 ? 0.990 -2.428 -10.668 1.00 97.00 174 SER A N 1
ATOM 1360 C CA . SER A 1 174 ? 0.882 -1.891 -9.307 1.00 97.00 174 SER A CA 1
ATOM 1361 C C . SER A 1 174 ? -0.160 -2.636 -8.477 1.00 97.00 174 SER A C 1
ATOM 1363 O O . SER A 1 174 ? -1.094 -3.243 -9.010 1.00 97.00 174 SER A O 1
ATOM 1365 N N . LEU A 1 175 ? -0.016 -2.597 -7.152 1.00 96.81 175 LEU A N 1
ATOM 1366 C CA . LEU A 1 175 ? -1.032 -3.122 -6.238 1.00 96.81 175 LEU A CA 1
ATOM 1367 C C . LEU A 1 175 ? -2.318 -2.284 -6.325 1.00 96.81 175 LEU A C 1
ATOM 1369 O O . LEU A 1 175 ? -2.246 -1.058 -6.433 1.00 96.81 175 LEU A O 1
ATOM 1373 N N . PRO A 1 176 ? -3.509 -2.900 -6.242 1.00 95.25 176 PRO A N 1
ATOM 1374 C CA . PRO A 1 176 ? -4.753 -2.166 -6.405 1.00 95.25 176 PRO A CA 1
ATOM 1375 C C . PRO A 1 176 ? -5.053 -1.273 -5.194 1.00 95.25 176 PRO A C 1
ATOM 1377 O O . PRO A 1 176 ? -5.123 -1.729 -4.052 1.00 95.25 176 PRO A O 1
ATOM 1380 N N . ALA A 1 177 ? -5.312 0.009 -5.449 1.00 92.50 177 ALA A N 1
ATOM 1381 C CA . ALA A 1 177 ? -5.654 0.998 -4.428 1.00 92.50 177 ALA A CA 1
ATOM 1382 C C . ALA A 1 177 ? -7.145 0.940 -4.038 1.00 92.50 177 ALA A C 1
ATOM 1384 O O . ALA A 1 177 ? -7.919 1.858 -4.306 1.00 92.50 177 ALA A O 1
ATOM 1385 N N . ASN A 1 178 ? -7.576 -0.161 -3.416 1.00 90.06 178 ASN A N 1
ATOM 1386 C CA . ASN A 1 178 ? -8.965 -0.339 -2.983 1.00 90.06 178 ASN A CA 1
ATOM 1387 C C . ASN A 1 178 ? -9.093 -0.780 -1.513 1.00 90.06 178 ASN A C 1
ATOM 1389 O O . ASN A 1 178 ? -8.141 -1.224 -0.868 1.00 90.06 178 ASN A O 1
ATOM 1393 N N . LYS A 1 179 ? -10.315 -0.669 -0.970 1.00 86.81 179 LYS A N 1
ATOM 1394 C CA . LYS A 1 179 ? -10.628 -1.005 0.430 1.00 86.81 179 LYS A CA 1
ATOM 1395 C C . LYS A 1 179 ? -10.286 -2.456 0.791 1.00 86.81 179 LYS A C 1
ATOM 1397 O O . LYS A 1 179 ? -9.877 -2.710 1.923 1.00 86.81 179 LYS A O 1
ATOM 1402 N N . TRP A 1 180 ? -10.476 -3.400 -0.126 1.00 92.69 180 TRP A N 1
ATOM 1403 C CA . TRP A 1 180 ? -10.229 -4.822 0.124 1.00 92.69 180 TRP A CA 1
ATOM 1404 C C . TRP A 1 180 ? -8.742 -5.104 0.295 1.00 92.69 180 TRP A C 1
ATOM 1406 O O . TRP A 1 180 ? -8.356 -5.805 1.231 1.00 92.69 180 TRP A O 1
ATOM 1416 N N . PHE A 1 181 ? -7.905 -4.480 -0.533 1.00 92.94 181 PHE A N 1
ATOM 1417 C CA . PHE A 1 181 ? -6.459 -4.582 -0.402 1.00 92.94 181 PHE A CA 1
ATOM 1418 C C . PHE A 1 181 ? -5.961 -3.937 0.901 1.00 92.94 181 PHE A C 1
ATOM 1420 O O . PHE A 1 181 ? -5.137 -4.512 1.607 1.00 92.94 181 PHE A O 1
ATOM 1427 N N . VAL A 1 182 ? -6.538 -2.802 1.314 1.00 88.88 182 VAL A N 1
ATOM 1428 C CA . VAL A 1 182 ? -6.233 -2.191 2.625 1.00 88.88 182 VAL A CA 1
ATOM 1429 C C . VAL A 1 182 ? -6.590 -3.125 3.788 1.00 88.88 182 VAL A C 1
ATOM 1431 O O . VAL A 1 182 ? -5.845 -3.209 4.766 1.00 88.88 182 VAL A O 1
ATOM 1434 N N . LEU A 1 183 ? -7.713 -3.847 3.707 1.00 87.88 183 LEU A N 1
ATOM 1435 C CA . LEU A 1 183 ? -8.080 -4.844 4.719 1.00 87.88 183 LEU A CA 1
ATOM 1436 C C . LEU A 1 183 ? -7.090 -6.013 4.757 1.00 87.88 183 LEU A C 1
ATOM 1438 O O . LEU A 1 183 ? -6.739 -6.454 5.850 1.00 87.88 183 LEU A O 1
ATOM 1442 N N . LEU A 1 184 ? -6.596 -6.464 3.600 1.00 94.31 184 LEU A N 1
ATOM 1443 C CA . LEU A 1 184 ? -5.545 -7.481 3.519 1.00 94.31 184 LEU A CA 1
ATOM 1444 C C . LEU A 1 184 ? -4.255 -7.004 4.203 1.00 94.31 184 LEU A C 1
ATOM 1446 O O . LEU A 1 184 ? -3.723 -7.703 5.066 1.00 94.31 184 LEU A O 1
ATOM 1450 N N . LEU A 1 185 ? -3.800 -5.781 3.905 1.00 94.56 185 LEU A N 1
ATOM 1451 C CA . LEU A 1 185 ? -2.630 -5.186 4.562 1.00 94.56 185 LEU A CA 1
ATOM 1452 C C . LEU A 1 185 ? -2.808 -5.123 6.087 1.00 94.56 185 LEU A C 1
ATOM 1454 O O . LEU A 1 185 ? -1.884 -5.453 6.832 1.00 94.56 185 LEU A O 1
ATOM 1458 N N . LYS A 1 186 ? -4.007 -4.762 6.566 1.00 90.19 186 LYS A N 1
ATOM 1459 C CA . LYS A 1 186 ? -4.340 -4.764 8.001 1.00 90.19 186 LYS A CA 1
ATOM 1460 C C . LYS A 1 186 ? -4.313 -6.170 8.598 1.00 90.19 186 LYS A C 1
ATOM 1462 O O . LYS A 1 186 ? -3.763 -6.340 9.685 1.00 90.19 186 LYS A O 1
ATOM 1467 N N . ALA A 1 187 ? -4.857 -7.171 7.909 1.00 91.69 187 ALA A N 1
ATOM 1468 C CA . ALA A 1 187 ? -4.856 -8.557 8.374 1.00 91.69 187 ALA A CA 1
ATOM 1469 C C . ALA A 1 187 ? -3.430 -9.119 8.530 1.00 91.69 187 ALA A C 1
ATOM 1471 O O . ALA A 1 187 ? -3.156 -9.855 9.476 1.00 91.69 187 ALA A O 1
ATOM 1472 N N . LEU A 1 188 ? -2.509 -8.716 7.650 1.00 94.00 188 LEU A N 1
ATOM 1473 C CA . LEU A 1 188 ? -1.111 -9.158 7.660 1.00 94.00 188 LEU A CA 1
ATOM 1474 C C . LEU A 1 188 ? -0.188 -8.320 8.562 1.00 94.00 188 LEU A C 1
ATOM 1476 O O . LEU A 1 188 ? 0.951 -8.714 8.808 1.00 94.00 188 LEU A O 1
ATOM 1480 N N . SER A 1 189 ? -0.678 -7.206 9.116 1.00 91.38 189 SER A N 1
ATOM 1481 C CA . SER A 1 189 ? 0.113 -6.249 9.912 1.00 91.38 189 SER A CA 1
ATOM 1482 C C . SER A 1 189 ? 0.887 -6.843 11.081 1.00 91.38 189 SER A C 1
ATOM 1484 O O . SER A 1 189 ? 1.947 -6.345 11.453 1.00 91.38 189 SER A O 1
ATOM 1486 N N . THR A 1 190 ? 0.360 -7.903 11.688 1.00 86.50 190 THR A N 1
ATOM 1487 C CA . THR A 1 190 ? 0.993 -8.541 12.841 1.00 86.50 190 THR A CA 1
ATOM 1488 C C . THR A 1 190 ? 2.224 -9.344 12.434 1.00 86.50 190 THR A C 1
ATOM 1490 O O . THR A 1 190 ? 3.210 -9.349 13.167 1.00 86.50 190 THR A O 1
ATOM 1493 N N . ARG A 1 191 ? 2.162 -9.994 11.266 1.00 93.00 191 ARG A N 1
ATOM 1494 C CA . ARG A 1 191 ? 3.203 -10.870 10.716 1.00 93.00 191 ARG A CA 1
ATOM 1495 C C . ARG A 1 191 ? 4.269 -10.079 9.970 1.00 93.00 191 ARG A C 1
ATOM 1497 O O . ARG A 1 191 ? 5.441 -10.418 10.059 1.00 93.00 191 ARG A O 1
ATOM 1504 N N . LEU A 1 192 ? 3.860 -9.028 9.263 1.00 95.38 192 LEU A N 1
ATOM 1505 C CA . LEU A 1 192 ? 4.719 -8.251 8.364 1.00 95.38 192 LEU A CA 1
ATOM 1506 C C . LEU A 1 192 ? 5.213 -6.945 8.999 1.00 95.38 192 LEU A C 1
ATOM 1508 O O . LEU A 1 192 ? 5.581 -6.000 8.308 1.00 95.38 192 LEU A O 1
ATOM 1512 N N . SER A 1 193 ? 5.223 -6.891 10.332 1.00 92.69 193 SER A N 1
ATOM 1513 C CA . SER A 1 193 ? 5.634 -5.706 11.076 1.00 92.69 193 SER A CA 1
ATOM 1514 C C . SER A 1 193 ? 7.067 -5.289 10.730 1.00 92.69 193 SER A C 1
ATOM 1516 O O . SER A 1 193 ? 7.984 -6.104 10.806 1.00 92.69 193 SER A O 1
ATOM 1518 N N . GLY A 1 194 ? 7.261 -4.014 10.392 1.00 92.44 194 GLY A N 1
ATOM 1519 C CA . GLY A 1 194 ? 8.561 -3.440 10.023 1.00 92.44 194 GLY A CA 1
ATOM 1520 C C . GLY A 1 194 ? 9.068 -3.817 8.626 1.00 92.44 194 GLY A C 1
ATOM 1521 O O . GLY A 1 194 ? 10.142 -3.366 8.238 1.00 92.44 194 GLY A O 1
ATOM 1522 N N . LYS A 1 195 ? 8.315 -4.615 7.859 1.00 96.69 195 LYS A N 1
ATOM 1523 C CA . LYS A 1 195 ? 8.685 -4.987 6.490 1.00 96.69 195 LYS A CA 1
ATOM 1524 C C . LYS A 1 195 ? 8.310 -3.896 5.493 1.00 96.69 195 LYS A C 1
ATOM 1526 O O . LYS A 1 195 ? 7.439 -3.057 5.737 1.00 96.69 195 LYS A O 1
ATOM 1531 N N . HIS A 1 196 ? 8.976 -3.945 4.351 1.00 96.75 196 HIS A N 1
ATOM 1532 C CA . HIS A 1 196 ? 8.653 -3.155 3.176 1.00 96.75 196 HIS A CA 1
ATOM 1533 C C . HIS A 1 196 ? 7.995 -4.039 2.123 1.00 96.75 196 HIS A C 1
ATOM 1535 O O . HIS A 1 196 ? 8.217 -5.246 2.113 1.00 96.75 196 HIS A O 1
ATOM 1541 N N . LEU A 1 197 ? 7.183 -3.437 1.265 1.00 97.62 197 LEU A N 1
ATOM 1542 C CA . LEU A 1 197 ? 6.367 -4.085 0.248 1.00 97.62 197 LEU A CA 1
ATOM 1543 C C . LEU A 1 197 ? 6.707 -3.510 -1.125 1.00 97.62 197 LEU A C 1
ATOM 1545 O O . LEU A 1 197 ? 6.755 -2.293 -1.290 1.00 97.62 197 LEU A O 1
ATOM 1549 N N . VAL A 1 198 ? 6.885 -4.377 -2.114 1.00 97.50 198 VAL A N 1
ATOM 1550 C CA . VAL A 1 198 ? 6.980 -4.012 -3.527 1.00 97.50 198 VAL A CA 1
ATOM 1551 C C . VAL A 1 198 ? 5.580 -3.710 -4.035 1.00 97.50 198 VAL A C 1
ATOM 1553 O O . VAL A 1 198 ? 4.741 -4.605 -4.171 1.00 97.50 198 VAL A O 1
ATOM 1556 N N . ILE A 1 199 ? 5.323 -2.432 -4.293 1.00 97.06 199 ILE A N 1
ATOM 1557 C CA . ILE A 1 199 ? 3.988 -1.927 -4.631 1.00 97.06 199 ILE A CA 1
ATOM 1558 C C . ILE A 1 199 ? 3.801 -1.670 -6.122 1.00 97.06 199 ILE A C 1
ATOM 1560 O O . ILE A 1 199 ? 2.662 -1.658 -6.586 1.00 97.06 199 ILE A O 1
ATOM 1564 N N . THR A 1 200 ? 4.903 -1.509 -6.853 1.00 97.19 200 THR A N 1
ATOM 1565 C CA . THR A 1 200 ? 4.933 -1.322 -8.304 1.00 97.19 200 THR A CA 1
ATOM 1566 C C . THR A 1 200 ? 6.145 -2.041 -8.877 1.00 97.19 200 THR A C 1
ATOM 1568 O O . THR A 1 200 ? 7.214 -2.031 -8.270 1.00 97.19 200 THR A O 1
ATOM 1571 N N . VAL A 1 201 ? 5.992 -2.642 -10.052 1.00 97.69 201 VAL A N 1
ATOM 1572 C CA . VAL A 1 201 ? 7.084 -3.191 -10.861 1.00 97.69 201 VAL A CA 1
ATOM 1573 C C . VAL A 1 201 ? 6.912 -2.768 -12.315 1.00 97.69 201 VAL A C 1
ATOM 1575 O O . VAL A 1 201 ? 5.786 -2.684 -12.809 1.00 97.69 201 VAL A O 1
ATOM 1578 N N . ILE A 1 202 ? 8.019 -2.524 -13.009 1.00 97.50 202 ILE A N 1
ATOM 1579 C CA . ILE A 1 202 ? 8.031 -2.291 -14.453 1.00 97.50 202 ILE A CA 1
ATOM 1580 C C . ILE A 1 202 ? 8.541 -3.553 -15.116 1.00 97.50 202 ILE A C 1
ATOM 1582 O O . ILE A 1 202 ? 9.677 -3.955 -14.885 1.00 97.50 202 ILE A O 1
ATOM 1586 N N . GLN A 1 203 ? 7.692 -4.175 -15.924 1.00 96.94 203 GLN A N 1
ATOM 1587 C CA . GLN A 1 203 ? 8.051 -5.314 -16.752 1.00 96.94 203 GLN A CA 1
ATOM 1588 C C . GLN A 1 203 ? 8.418 -4.844 -18.155 1.00 96.94 203 GLN A C 1
ATOM 1590 O O . GLN A 1 203 ? 7.738 -3.976 -18.688 1.00 96.94 203 GLN A O 1
ATOM 1595 N N . CYS A 1 204 ? 9.445 -5.414 -18.772 1.00 95.75 204 CYS A N 1
ATOM 1596 C CA . CYS A 1 204 ? 9.827 -5.103 -20.151 1.00 95.75 204 CYS A CA 1
ATOM 1597 C C . CYS A 1 204 ? 10.354 -6.349 -20.876 1.00 95.75 204 CYS A C 1
ATOM 1599 O O . CYS A 1 204 ? 10.644 -7.373 -20.246 1.00 95.75 204 CYS A O 1
ATOM 1601 N N . SER A 1 205 ? 10.456 -6.272 -22.204 1.00 94.12 205 SER A N 1
ATOM 1602 C CA . SER A 1 205 ? 11.050 -7.340 -23.018 1.00 94.12 205 SER A CA 1
ATOM 1603 C C . SER A 1 205 ? 12.580 -7.292 -23.022 1.00 94.12 205 SER A C 1
ATOM 1605 O O . SER A 1 205 ? 13.226 -8.327 -23.155 1.00 94.12 205 SER A O 1
ATOM 1607 N N . ASP A 1 206 ? 13.149 -6.092 -22.904 1.00 93.00 206 ASP A N 1
ATOM 1608 C CA . ASP A 1 206 ? 14.588 -5.827 -22.827 1.00 93.00 206 ASP A CA 1
ATOM 1609 C C . ASP A 1 206 ? 14.824 -4.448 -22.183 1.00 93.00 206 ASP A C 1
ATOM 1611 O O . ASP A 1 206 ? 13.900 -3.627 -22.097 1.00 93.00 206 ASP A O 1
ATOM 1615 N N . PHE A 1 207 ? 16.045 -4.191 -21.717 1.00 93.38 207 PHE A N 1
ATOM 1616 C CA . PHE A 1 207 ? 16.464 -2.875 -21.243 1.00 93.38 207 PHE A CA 1
ATOM 1617 C C . PHE A 1 207 ? 17.972 -2.656 -21.401 1.00 93.38 207 PHE A C 1
ATOM 1619 O O . PHE A 1 207 ? 18.767 -3.595 -21.365 1.00 93.38 207 PHE A O 1
ATOM 1626 N N . TYR A 1 208 ? 18.387 -1.401 -21.558 1.00 92.50 208 TYR A N 1
ATOM 1627 C CA . TYR A 1 208 ? 19.802 -1.038 -21.644 1.00 92.50 208 TYR A CA 1
ATOM 1628 C C . TYR A 1 208 ? 20.050 0.403 -21.200 1.00 92.50 208 TYR A C 1
ATOM 1630 O O . TYR A 1 208 ? 19.176 1.264 -21.293 1.00 92.50 208 TYR A O 1
ATOM 1638 N N . GLY A 1 209 ? 21.264 0.668 -20.715 1.00 92.69 209 GLY A N 1
ATOM 1639 C CA . GLY A 1 209 ? 21.691 2.024 -20.388 1.00 92.69 209 GLY A CA 1
ATOM 1640 C C . GLY A 1 209 ? 21.857 2.870 -21.649 1.00 92.69 209 GLY A C 1
ATOM 1641 O O . GLY A 1 209 ? 22.435 2.403 -22.636 1.00 92.69 209 GLY A O 1
ATOM 1642 N N . VAL A 1 210 ? 21.386 4.113 -21.604 1.00 91.56 210 VAL A N 1
ATOM 1643 C CA . VAL A 1 210 ? 21.618 5.114 -22.653 1.00 91.56 210 VAL A CA 1
ATOM 1644 C C . VAL A 1 210 ? 22.353 6.326 -22.091 1.00 91.56 210 VAL A C 1
ATOM 1646 O O . VAL A 1 210 ? 22.351 6.574 -20.881 1.00 91.56 210 VAL A O 1
ATOM 1649 N N . ASP A 1 211 ? 23.088 7.017 -22.953 1.00 89.19 211 ASP A N 1
ATOM 1650 C CA . ASP A 1 211 ? 23.735 8.282 -22.625 1.00 89.19 211 ASP A CA 1
ATOM 1651 C C . ASP A 1 211 ? 22.795 9.483 -22.836 1.00 89.19 211 ASP A C 1
ATOM 1653 O O . ASP A 1 211 ? 21.621 9.315 -23.166 1.00 89.19 211 ASP A O 1
ATOM 1657 N N . ASP A 1 212 ? 23.306 10.698 -22.620 1.00 87.44 212 ASP A N 1
ATOM 1658 C CA . ASP A 1 212 ? 22.538 11.939 -22.798 1.00 87.44 212 ASP A CA 1
ATOM 1659 C C . ASP A 1 212 ? 22.088 12.180 -24.248 1.00 87.44 212 ASP A C 1
ATOM 1661 O O . ASP A 1 212 ? 21.165 12.959 -24.482 1.00 87.44 212 ASP A O 1
ATOM 1665 N N . ASN A 1 213 ? 22.717 11.513 -25.222 1.00 87.38 213 ASN A N 1
ATOM 1666 C CA . ASN A 1 213 ? 22.338 11.578 -26.632 1.00 87.38 213 ASN A CA 1
ATOM 1667 C C . ASN A 1 213 ? 21.274 10.524 -26.987 1.00 87.38 213 ASN A C 1
ATOM 1669 O O . ASN A 1 213 ? 20.833 10.456 -28.134 1.00 87.38 213 ASN A O 1
ATOM 1673 N N . GLY A 1 214 ? 20.868 9.689 -26.023 1.00 85.88 214 GLY A N 1
ATOM 1674 C CA . GLY A 1 214 ? 19.990 8.546 -26.249 1.00 85.88 214 GLY A CA 1
ATOM 1675 C C . GLY A 1 214 ? 20.686 7.372 -26.943 1.00 85.88 214 GLY A C 1
ATOM 1676 O O . GLY A 1 214 ? 20.020 6.404 -27.318 1.00 85.88 214 GLY A O 1
ATOM 1677 N N . GLU A 1 215 ? 22.010 7.418 -27.110 1.00 88.69 215 GLU A N 1
ATOM 1678 C CA . GLU A 1 215 ? 22.767 6.321 -27.694 1.00 88.69 215 GLU A CA 1
ATOM 1679 C C . GLU A 1 215 ? 22.957 5.214 -26.656 1.00 88.69 215 GLU A C 1
ATOM 1681 O O . GLU A 1 215 ? 23.165 5.447 -25.460 1.00 88.69 215 GLU A O 1
ATOM 1686 N N . ARG A 1 216 ? 22.857 3.961 -27.110 1.00 91.00 216 ARG A N 1
ATOM 1687 C CA . ARG A 1 216 ? 23.093 2.795 -26.258 1.00 91.00 216 ARG A CA 1
ATOM 1688 C C . ARG A 1 216 ? 24.529 2.848 -25.753 1.00 91.00 216 ARG A C 1
ATOM 1690 O O . ARG A 1 216 ? 25.458 2.759 -26.550 1.00 91.00 216 ARG A O 1
ATOM 1697 N N . ARG A 1 217 ? 24.716 2.899 -24.431 1.00 88.44 217 ARG A N 1
ATOM 1698 C CA . ARG A 1 217 ? 26.052 2.759 -23.846 1.00 88.44 217 ARG A CA 1
ATOM 1699 C C . ARG A 1 217 ? 26.551 1.356 -24.157 1.00 88.44 217 ARG A C 1
ATOM 1701 O O . ARG A 1 217 ? 25.980 0.367 -23.685 1.00 88.44 217 ARG A O 1
ATOM 1708 N N . GLU A 1 218 ? 27.604 1.269 -24.963 1.00 81.88 218 GLU A N 1
ATOM 1709 C CA . GLU A 1 218 ? 28.346 0.029 -25.135 1.00 81.88 218 GLU A CA 1
ATOM 1710 C C . GLU A 1 218 ? 28.831 -0.381 -23.749 1.00 81.88 218 GLU A C 1
ATOM 1712 O O . GLU A 1 218 ? 29.608 0.318 -23.097 1.00 81.88 218 GLU A O 1
ATOM 1717 N N . SER A 1 219 ? 28.256 -1.464 -23.233 1.00 71.00 219 SER A N 1
ATOM 1718 C CA . SER A 1 219 ? 28.661 -2.018 -21.952 1.00 71.00 219 SER A CA 1
ATOM 1719 C C . SER A 1 219 ? 30.115 -2.437 -22.131 1.00 71.00 219 SER A C 1
ATOM 1721 O O . SER A 1 219 ? 30.365 -3.415 -22.831 1.00 71.00 219 SER A O 1
ATOM 1723 N N . GLY A 1 220 ? 31.047 -1.634 -21.603 1.00 65.94 220 GLY A N 1
ATOM 1724 C CA . GLY A 1 220 ? 32.484 -1.838 -21.772 1.00 65.94 220 GLY A CA 1
ATOM 1725 C C . GLY A 1 220 ? 32.845 -3.309 -21.581 1.00 65.94 220 GLY A C 1
ATOM 1726 O O . GLY A 1 220 ? 32.328 -3.955 -20.668 1.00 65.94 220 GLY A O 1
ATOM 1727 N N . GLU A 1 221 ? 33.675 -3.820 -22.489 1.00 54.34 221 GLU A N 1
ATOM 1728 C CA . GLU A 1 221 ? 33.918 -5.227 -22.854 1.00 54.34 221 GLU A CA 1
ATOM 1729 C C . GLU A 1 221 ? 34.326 -6.201 -21.719 1.00 54.34 221 GLU A C 1
ATOM 1731 O O . GLU A 1 221 ? 34.606 -7.369 -21.979 1.00 54.34 221 GLU A O 1
ATOM 1736 N N . ASP A 1 222 ? 34.304 -5.790 -20.453 1.00 54.16 222 ASP A N 1
ATOM 1737 C CA . ASP A 1 222 ? 34.778 -6.583 -19.312 1.00 54.16 222 ASP A CA 1
ATOM 1738 C C . ASP A 1 222 ? 33.762 -7.611 -18.787 1.00 54.16 222 ASP A C 1
ATOM 1740 O O . ASP A 1 222 ? 34.068 -8.411 -17.901 1.00 54.16 222 ASP A O 1
ATOM 1744 N N . SER A 1 223 ? 32.554 -7.652 -19.349 1.00 54.28 223 SER A N 1
ATOM 1745 C CA . SER A 1 223 ? 31.572 -8.700 -19.057 1.00 54.28 223 SER A CA 1
ATOM 1746 C C . SER A 1 223 ? 31.506 -9.683 -20.219 1.00 54.28 223 SER A C 1
ATOM 1748 O O . SER A 1 223 ? 30.571 -9.652 -21.017 1.00 54.28 223 SER A O 1
ATOM 1750 N N . ALA A 1 224 ? 32.495 -10.574 -20.315 1.00 47.66 224 ALA A N 1
ATOM 1751 C CA . ALA A 1 224 ? 32.452 -11.745 -21.188 1.00 47.66 224 ALA A CA 1
ATOM 1752 C C . ALA A 1 224 ? 31.337 -12.710 -20.727 1.00 47.66 224 ALA A C 1
ATOM 1754 O O . ALA A 1 224 ? 31.593 -13.783 -20.184 1.00 47.66 224 ALA A O 1
ATOM 1755 N N . SER A 1 225 ? 30.073 -12.313 -20.891 1.00 53.06 225 SER A N 1
ATOM 1756 C CA . SER A 1 225 ? 28.938 -13.206 -20.721 1.00 53.06 225 SER A CA 1
ATOM 1757 C C . SER A 1 225 ? 28.860 -14.076 -21.968 1.00 53.06 225 SER A C 1
ATOM 1759 O O . SER A 1 225 ? 28.581 -13.581 -23.062 1.00 53.06 225 SER A O 1
ATOM 1761 N N . ASP A 1 226 ? 29.136 -15.356 -21.773 1.00 47.97 226 ASP A N 1
ATOM 1762 C CA . ASP A 1 226 ? 28.965 -16.471 -22.695 1.00 47.97 226 ASP A CA 1
ATOM 1763 C C . ASP A 1 226 ? 27.623 -16.374 -23.459 1.00 47.97 226 ASP A C 1
ATOM 1765 O O . ASP A 1 226 ? 26.570 -16.819 -22.996 1.00 47.97 226 ASP A O 1
ATOM 1769 N N . ARG A 1 227 ? 27.635 -15.700 -24.622 1.00 46.34 227 ARG A N 1
ATOM 1770 C CA . ARG A 1 227 ? 26.487 -15.538 -25.533 1.00 46.34 227 ARG A CA 1
ATOM 1771 C C . ARG A 1 227 ? 26.272 -16.842 -26.306 1.00 46.34 227 ARG A C 1
ATOM 1773 O O . ARG A 1 227 ? 26.448 -16.910 -27.520 1.00 46.34 227 ARG A O 1
ATOM 1780 N N . GLY A 1 228 ? 25.865 -17.885 -25.591 1.00 50.09 228 GLY A N 1
ATOM 1781 C CA . GLY A 1 228 ? 25.288 -19.088 -26.180 1.00 50.09 228 GLY A CA 1
ATOM 1782 C C . GLY A 1 228 ? 23.941 -18.753 -26.823 1.00 50.09 228 GLY A C 1
ATOM 1783 O O . GLY A 1 228 ? 22.987 -18.396 -26.134 1.00 50.09 228 GLY A O 1
ATOM 1784 N N . SER A 1 229 ? 23.870 -18.846 -28.151 1.00 51.06 229 SER A N 1
ATOM 1785 C CA . SER A 1 229 ? 22.730 -18.508 -29.010 1.00 51.06 229 SER A CA 1
ATOM 1786 C C . SER A 1 229 ? 21.527 -19.446 -28.824 1.00 51.06 229 SER A C 1
ATOM 1788 O O . SER A 1 229 ? 21.195 -20.245 -29.702 1.00 51.06 229 SER A O 1
ATOM 1790 N N . HIS A 1 230 ? 20.842 -19.352 -27.693 1.00 46.56 230 HIS A N 1
ATOM 1791 C CA . HIS A 1 230 ? 19.494 -19.881 -27.566 1.00 46.56 230 HIS A CA 1
ATOM 1792 C C . HIS A 1 230 ? 18.519 -18.737 -27.825 1.00 46.56 230 HIS A C 1
ATOM 1794 O O . HIS A 1 230 ? 18.448 -17.795 -27.041 1.00 46.56 230 HIS A O 1
ATOM 1800 N N . PHE A 1 231 ? 17.778 -18.828 -28.933 1.00 50.12 231 PHE A N 1
ATOM 1801 C CA . PHE A 1 231 ? 16.512 -18.124 -29.134 1.00 50.12 231 PHE A CA 1
ATOM 1802 C C . PHE A 1 231 ? 15.568 -18.553 -28.000 1.00 50.12 231 PHE A C 1
ATOM 1804 O O . PHE A 1 231 ? 14.816 -19.517 -28.116 1.00 50.12 231 PHE A O 1
ATOM 1811 N N . ALA A 1 232 ? 15.751 -17.920 -26.845 1.00 55.69 232 ALA A N 1
ATOM 1812 C CA . ALA A 1 232 ? 15.068 -18.205 -25.603 1.00 55.69 232 ALA A CA 1
ATOM 1813 C C . ALA A 1 232 ? 13.708 -17.515 -25.635 1.00 55.69 232 ALA A C 1
ATOM 1815 O O . ALA A 1 232 ? 13.584 -16.419 -26.179 1.00 55.69 232 ALA A O 1
ATOM 1816 N N . GLU A 1 233 ? 12.701 -18.169 -25.060 1.00 67.38 233 GLU A N 1
ATOM 1817 C CA . GLU A 1 233 ? 11.380 -17.589 -24.813 1.00 67.38 233 GLU A CA 1
ATOM 1818 C C . GLU A 1 233 ? 11.481 -16.120 -24.375 1.00 67.38 233 GLU A C 1
ATOM 1820 O O . GLU A 1 233 ? 12.405 -15.797 -23.619 1.00 67.38 233 GLU A O 1
ATOM 1825 N N . PRO A 1 234 ? 10.545 -15.248 -24.803 1.00 72.44 234 PRO A N 1
ATOM 1826 C CA . PRO A 1 234 ? 10.503 -13.855 -24.375 1.00 72.44 234 PRO A CA 1
ATOM 1827 C C . PRO A 1 234 ? 10.603 -13.781 -22.849 1.00 72.44 234 PRO A C 1
ATOM 1829 O O . PRO A 1 234 ? 9.667 -14.131 -22.127 1.00 72.44 234 PRO A O 1
ATOM 1832 N N . ARG A 1 235 ? 11.776 -13.394 -22.343 1.00 87.06 235 ARG A N 1
ATOM 1833 C CA . ARG A 1 235 ? 12.002 -13.275 -20.907 1.00 87.06 235 ARG A CA 1
ATOM 1834 C C . ARG A 1 235 ? 11.429 -11.937 -20.490 1.00 87.06 235 ARG A C 1
ATOM 1836 O O . ARG A 1 235 ? 11.979 -10.903 -20.833 1.00 87.06 235 ARG A O 1
ATOM 1843 N N . ILE A 1 236 ? 10.326 -11.970 -19.754 1.00 90.06 236 ILE A N 1
ATOM 1844 C CA . ILE A 1 236 ? 9.819 -10.780 -19.077 1.00 90.06 236 ILE A CA 1
ATOM 1845 C C . ILE A 1 236 ? 10.829 -10.423 -17.983 1.00 90.06 236 ILE A C 1
ATOM 1847 O O . ILE A 1 236 ? 11.073 -11.223 -17.075 1.00 90.06 236 ILE A O 1
ATOM 1851 N N . LEU A 1 237 ? 11.441 -9.247 -18.103 1.00 93.50 237 LEU A N 1
ATOM 1852 C CA . LEU A 1 237 ? 12.404 -8.709 -17.146 1.00 93.50 237 LEU A CA 1
ATOM 1853 C C . LEU A 1 237 ? 11.715 -7.679 -16.251 1.00 93.50 237 LEU A C 1
ATOM 1855 O O . LEU A 1 237 ? 10.794 -7.003 -16.702 1.00 93.50 237 LEU A O 1
ATOM 1859 N N . THR A 1 238 ? 12.180 -7.542 -15.008 1.00 94.50 238 THR A N 1
ATOM 1860 C CA . THR A 1 238 ? 11.715 -6.509 -14.068 1.00 94.50 238 THR A CA 1
ATOM 1861 C C . THR A 1 238 ? 12.876 -5.575 -13.718 1.00 94.50 238 THR A C 1
ATOM 1863 O O . THR A 1 238 ? 13.482 -5.744 -12.662 1.00 94.50 238 THR A O 1
ATOM 1866 N N . PRO A 1 239 ? 13.269 -4.638 -14.599 1.00 93.94 239 PRO A N 1
ATOM 1867 C CA . PRO A 1 239 ? 14.411 -3.766 -14.330 1.00 93.94 239 PRO A CA 1
ATOM 1868 C C . PRO A 1 239 ? 14.158 -2.749 -13.220 1.00 93.94 239 PRO A C 1
ATOM 1870 O O . PRO A 1 239 ? 15.108 -2.367 -12.546 1.00 93.94 239 PRO A O 1
ATOM 1873 N N . LEU A 1 240 ? 12.909 -2.306 -13.030 1.00 95.81 240 LEU A N 1
ATOM 1874 C CA . LEU A 1 240 ? 12.569 -1.243 -12.086 1.00 95.81 240 LEU A CA 1
ATOM 1875 C C . LEU A 1 240 ? 11.417 -1.646 -11.162 1.00 95.81 240 LEU A C 1
ATOM 1877 O O . LEU A 1 240 ? 10.484 -2.337 -11.584 1.00 95.81 240 LEU A O 1
ATOM 1881 N N . TYR A 1 241 ? 11.452 -1.183 -9.914 1.00 96.69 241 TYR A N 1
ATOM 1882 C CA . TYR A 1 241 ? 10.410 -1.444 -8.921 1.00 96.69 241 TYR A CA 1
ATOM 1883 C C . TYR A 1 241 ? 10.289 -0.314 -7.895 1.00 96.69 241 TYR A C 1
ATOM 1885 O O . TYR A 1 241 ? 11.223 0.447 -7.681 1.00 96.69 241 TYR A O 1
ATOM 1893 N N . THR A 1 242 ? 9.132 -0.203 -7.248 1.00 95.50 242 THR A N 1
ATOM 1894 C CA . THR A 1 242 ? 8.898 0.751 -6.157 1.00 95.50 242 THR A CA 1
ATOM 1895 C C . THR A 1 242 ? 8.606 -0.010 -4.879 1.00 95.50 242 THR A C 1
ATOM 1897 O O . THR A 1 242 ? 7.764 -0.919 -4.858 1.00 95.50 242 THR A O 1
ATOM 1900 N N . VAL A 1 243 ? 9.268 0.400 -3.802 1.00 95.56 243 VAL A N 1
ATOM 1901 C CA . VAL A 1 243 ? 9.091 -0.166 -2.470 1.00 95.56 243 VAL A CA 1
ATOM 1902 C C . VAL A 1 243 ? 8.454 0.869 -1.561 1.00 95.56 243 VAL A C 1
ATOM 1904 O O . VAL A 1 243 ? 8.834 2.036 -1.542 1.00 95.56 243 VAL A O 1
ATOM 1907 N N . ALA A 1 244 ? 7.496 0.428 -0.759 1.00 95.06 244 ALA A N 1
ATOM 1908 C CA . ALA A 1 244 ? 6.898 1.265 0.260 1.00 95.06 244 ALA A CA 1
ATOM 1909 C C . ALA A 1 244 ? 6.714 0.491 1.561 1.00 95.06 244 ALA A C 1
ATOM 1911 O O . ALA A 1 244 ? 6.617 -0.735 1.580 1.00 95.06 244 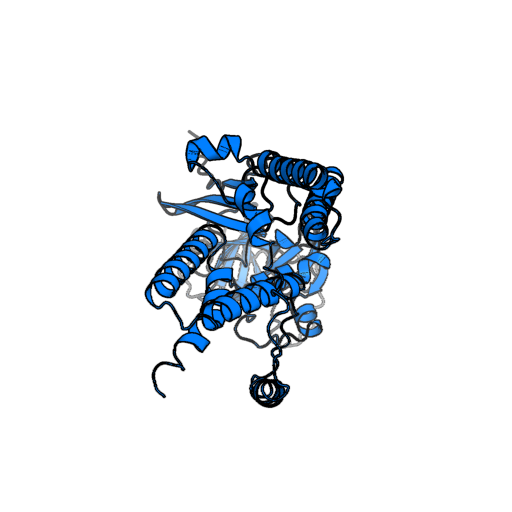ALA A O 1
ATOM 1912 N N . SER A 1 245 ? 6.655 1.207 2.674 1.00 94.62 245 SER A N 1
ATOM 1913 C CA . SER A 1 245 ? 6.373 0.639 3.986 1.00 94.62 245 SER A CA 1
ATOM 1914 C C . SER A 1 245 ? 4.921 0.949 4.353 1.00 94.62 245 SER A C 1
ATOM 1916 O O . SER A 1 245 ? 4.603 2.105 4.661 1.00 94.62 245 SER A O 1
ATOM 1918 N N . PRO A 1 246 ? 4.006 -0.042 4.322 1.00 93.19 246 PRO A N 1
ATOM 1919 C CA . PRO A 1 246 ? 2.627 0.176 4.737 1.00 93.19 246 PRO A CA 1
ATOM 1920 C C . PRO A 1 246 ? 2.588 0.669 6.183 1.00 93.19 246 PRO A C 1
ATOM 1922 O O . PRO A 1 246 ? 3.126 0.019 7.079 1.00 93.19 246 PRO A O 1
ATOM 1925 N N . GLN A 1 247 ? 1.909 1.786 6.450 1.00 85.56 247 GLN A N 1
ATOM 1926 C CA . GLN A 1 247 ? 1.862 2.335 7.810 1.00 85.56 247 GLN A CA 1
ATOM 1927 C C . GLN A 1 247 ? 1.222 1.362 8.803 1.00 85.56 247 GLN A C 1
ATOM 1929 O O . GLN A 1 247 ? 1.629 1.286 9.956 1.00 85.56 247 GLN A O 1
ATOM 1934 N N . VAL A 1 248 ? 0.275 0.544 8.341 1.00 84.62 248 VAL A N 1
ATOM 1935 C CA . VAL A 1 248 ? -0.342 -0.509 9.160 1.00 84.62 248 VAL A CA 1
ATOM 1936 C C . VAL A 1 248 ? 0.653 -1.589 9.601 1.00 84.62 248 VAL A C 1
ATOM 1938 O O . VAL A 1 248 ? 0.372 -2.302 10.557 1.00 84.62 248 VAL A O 1
ATOM 1941 N N . TRP A 1 249 ? 1.807 -1.719 8.940 1.00 92.31 249 TRP A N 1
ATOM 1942 C CA . TRP A 1 249 ? 2.893 -2.632 9.319 1.00 92.31 249 TRP A CA 1
ATOM 1943 C C . TRP A 1 249 ? 3.930 -1.962 10.220 1.00 92.31 249 TRP A C 1
ATOM 1945 O O . TRP A 1 249 ? 4.798 -2.627 10.781 1.00 92.31 249 TRP A O 1
ATOM 1955 N N . ARG A 1 250 ? 3.843 -0.649 10.421 1.00 83.31 250 ARG A N 1
ATOM 1956 C CA . ARG A 1 250 ? 4.687 0.063 11.375 1.00 83.31 250 ARG A CA 1
ATOM 1957 C C . ARG A 1 250 ? 4.088 -0.093 12.754 1.00 83.31 250 ARG A C 1
ATOM 1959 O O . ARG A 1 250 ? 3.310 0.733 13.221 1.00 83.31 250 ARG A O 1
ATOM 1966 N N . ARG A 1 251 ? 4.440 -1.184 13.423 1.00 69.31 251 ARG A N 1
ATOM 1967 C CA . ARG A 1 251 ? 4.267 -1.227 14.868 1.00 69.31 251 ARG A CA 1
ATOM 1968 C C . ARG A 1 251 ? 5.382 -0.400 15.478 1.00 69.31 251 ARG A C 1
ATOM 1970 O O . ARG A 1 251 ? 6.502 -0.883 15.625 1.00 69.31 251 ARG A O 1
ATOM 1977 N N . GLU A 1 252 ? 5.063 0.835 15.848 1.00 65.62 252 GLU A N 1
ATOM 1978 C CA . GLU A 1 252 ? 5.791 1.460 16.946 1.00 65.62 252 GLU A CA 1
ATOM 1979 C C . GLU A 1 252 ? 5.732 0.491 18.132 1.00 65.62 252 GLU A C 1
ATOM 1981 O O . GLU A 1 252 ? 4.682 -0.104 18.418 1.00 65.62 252 GLU A O 1
ATOM 1986 N N . LEU A 1 253 ? 6.885 0.251 18.761 1.00 60.72 253 LEU A N 1
ATOM 1987 C CA . LEU A 1 253 ? 6.950 -0.564 19.967 1.00 60.72 253 LEU A CA 1
ATOM 1988 C C . LEU A 1 253 ? 5.901 -0.033 20.940 1.00 60.72 253 LEU A C 1
ATOM 1990 O O . LEU A 1 253 ? 5.841 1.169 21.187 1.00 60.72 253 LEU A O 1
ATOM 1994 N N . LEU A 1 254 ? 5.053 -0.929 21.456 1.00 58.62 254 LEU A N 1
ATOM 1995 C CA . LEU A 1 254 ? 4.010 -0.557 22.403 1.00 58.62 254 LEU A CA 1
ATOM 1996 C C . LEU A 1 254 ? 4.648 0.240 23.539 1.00 58.62 254 LEU A C 1
ATOM 1998 O O . LEU A 1 254 ? 5.394 -0.305 24.352 1.00 58.62 254 LEU A O 1
ATOM 2002 N N . SER A 1 255 ? 4.334 1.530 23.592 1.00 66.88 255 SER A N 1
ATOM 2003 C CA . SER A 1 255 ? 4.659 2.375 24.727 1.00 66.88 255 SER A CA 1
ATOM 2004 C C . SER A 1 255 ? 4.121 1.696 25.991 1.00 66.88 255 SER A C 1
ATOM 2006 O O . SER A 1 255 ? 2.910 1.516 26.151 1.00 66.88 255 SER A O 1
ATOM 2008 N N . LEU A 1 256 ? 5.017 1.268 26.890 1.00 71.75 256 LEU A N 1
ATOM 2009 C CA . LEU A 1 256 ? 4.648 0.619 28.159 1.00 71.75 256 LEU A CA 1
ATOM 2010 C C . LEU A 1 256 ? 3.659 1.485 28.954 1.00 71.75 256 LEU A C 1
ATOM 2012 O O . LEU A 1 256 ? 2.713 0.975 29.552 1.00 71.75 256 LEU A O 1
ATOM 2016 N N . GLN A 1 257 ? 3.837 2.806 28.890 1.00 71.75 257 GLN A N 1
ATOM 2017 C CA . GLN A 1 257 ? 2.949 3.788 29.506 1.00 71.75 257 GLN A CA 1
ATOM 2018 C C . GLN A 1 257 ? 1.522 3.719 28.947 1.00 71.75 257 GLN A C 1
ATOM 2020 O O . GLN A 1 257 ? 0.548 3.884 29.682 1.00 71.75 257 GLN A O 1
ATOM 2025 N N . ARG A 1 258 ? 1.372 3.457 27.649 1.00 63.72 258 ARG A N 1
ATOM 2026 C CA . ARG A 1 258 ? 0.057 3.305 27.028 1.00 63.72 258 ARG A CA 1
ATOM 2027 C C . ARG A 1 258 ? -0.601 1.988 27.317 1.00 63.72 258 ARG A C 1
ATOM 2029 O O . ARG A 1 258 ? -1.808 1.963 27.527 1.00 63.72 258 ARG A O 1
ATOM 2036 N N . TRP A 1 259 ? 0.167 0.909 27.312 1.00 73.12 259 TRP A N 1
ATOM 2037 C CA . TRP A 1 259 ? -0.373 -0.382 27.700 1.00 73.12 259 TRP A CA 1
ATOM 2038 C C . TRP A 1 259 ? -0.977 -0.300 29.110 1.00 73.12 259 TRP A C 1
ATOM 2040 O O . TRP A 1 259 ? -2.102 -0.751 29.324 1.00 73.12 259 TRP A O 1
ATOM 2050 N N . ASP A 1 260 ? -0.303 0.405 30.024 1.00 79.50 260 ASP A N 1
ATOM 2051 C CA . ASP A 1 260 ? -0.825 0.726 31.354 1.00 79.50 260 ASP A CA 1
ATOM 2052 C C . ASP A 1 260 ? -2.103 1.592 31.306 1.00 79.50 260 ASP A C 1
ATOM 2054 O O . ASP A 1 260 ? -3.085 1.279 31.981 1.00 79.50 260 ASP A O 1
ATOM 2058 N N . GLN A 1 261 ? -2.168 2.626 30.454 1.00 78.31 261 GLN A N 1
ATOM 2059 C CA . GLN A 1 261 ? -3.404 3.403 30.254 1.00 78.31 261 GLN A CA 1
ATOM 2060 C C . GLN A 1 261 ? -4.571 2.550 29.734 1.00 78.31 261 GLN A C 1
ATOM 2062 O O . GLN A 1 261 ? -5.667 2.627 30.284 1.00 78.31 261 GLN A O 1
ATOM 2067 N N . PHE A 1 262 ? -4.366 1.718 28.711 1.00 75.75 262 PHE A N 1
ATOM 2068 C CA . PHE A 1 262 ? -5.415 0.839 28.184 1.00 75.75 262 PHE A CA 1
ATOM 2069 C C . PHE A 1 262 ? -5.843 -0.218 29.198 1.00 75.75 262 PHE A C 1
ATOM 2071 O O . PHE A 1 262 ? -7.031 -0.535 29.287 1.00 75.75 262 PHE A O 1
ATOM 2078 N N . SER A 1 263 ? -4.900 -0.734 29.987 1.00 80.94 263 SER A N 1
ATOM 2079 C CA . SER A 1 263 ? -5.200 -1.631 31.099 1.00 80.94 263 SER A CA 1
ATOM 2080 C C . SER A 1 263 ? -6.120 -0.942 32.112 1.00 80.94 263 SER A C 1
ATOM 2082 O O . SER A 1 263 ? -7.199 -1.457 32.403 1.00 80.94 263 SER A O 1
ATOM 2084 N N . LYS A 1 264 ? -5.788 0.292 32.525 1.00 85.56 264 LYS A N 1
ATOM 2085 C CA . LYS A 1 264 ? -6.625 1.118 33.414 1.00 85.56 264 LYS A CA 1
ATOM 2086 C C . LYS A 1 264 ? -8.007 1.400 32.829 1.00 85.56 264 LYS A C 1
ATOM 2088 O O . LYS A 1 264 ? -8.997 1.302 33.551 1.00 85.56 264 LYS A O 1
ATOM 2093 N N . ILE A 1 265 ? -8.100 1.705 31.533 1.00 82.25 265 ILE A N 1
ATOM 2094 C CA . ILE A 1 265 ? -9.378 1.905 30.828 1.00 82.25 265 ILE A CA 1
ATOM 2095 C C . ILE A 1 265 ? -10.248 0.657 30.921 1.00 82.25 265 ILE A C 1
ATOM 2097 O O . ILE A 1 265 ? -11.417 0.744 31.298 1.00 82.25 265 ILE A O 1
ATOM 2101 N N . ARG A 1 266 ? -9.683 -0.505 30.580 1.00 79.31 266 ARG A N 1
ATOM 2102 C CA . ARG A 1 266 ? -10.403 -1.781 30.615 1.00 79.31 266 ARG A CA 1
ATOM 2103 C C . ARG A 1 266 ? -10.828 -2.133 32.032 1.00 79.31 266 ARG A C 1
ATOM 2105 O O . ARG A 1 266 ? -11.964 -2.550 32.222 1.00 79.31 266 ARG A O 1
ATOM 2112 N N . GLU A 1 267 ? -9.955 -1.927 33.011 1.00 86.62 267 GLU A N 1
ATOM 2113 C CA . GLU A 1 267 ? -10.256 -2.149 34.423 1.00 86.62 267 GLU A CA 1
ATOM 2114 C C . GLU A 1 267 ? -11.445 -1.298 34.883 1.00 86.62 267 GLU A C 1
ATOM 2116 O O . GLU A 1 267 ? -12.416 -1.843 35.405 1.00 86.62 267 GLU A O 1
ATOM 2121 N N . HIS A 1 268 ? -11.430 0.013 34.617 1.00 83.94 268 HIS A N 1
ATOM 2122 C CA . HIS A 1 268 ? -12.530 0.909 34.991 1.00 83.94 268 HIS A CA 1
ATOM 2123 C C . HIS A 1 268 ? -13.821 0.572 34.237 1.00 83.94 268 HIS A C 1
ATOM 2125 O O . HIS A 1 268 ? -14.903 0.614 34.818 1.00 83.94 268 HIS A O 1
ATOM 2131 N N . PHE A 1 269 ? -13.724 0.186 32.963 1.00 80.44 269 PHE A N 1
ATOM 2132 C CA . PHE A 1 269 ? -14.882 -0.231 32.177 1.00 80.44 269 PHE A CA 1
ATOM 2133 C C . PHE A 1 269 ? -15.517 -1.511 32.734 1.00 80.44 269 PHE A C 1
ATOM 2135 O O . PHE A 1 269 ? -16.722 -1.548 32.974 1.00 80.44 269 PHE A O 1
ATOM 2142 N N . TYR A 1 270 ? -14.725 -2.552 32.997 1.00 82.12 270 TYR A N 1
ATOM 2143 C CA . TYR A 1 270 ? -15.246 -3.794 33.568 1.00 82.12 270 TYR A CA 1
ATOM 2144 C C . TYR A 1 270 ? -15.718 -3.618 35.006 1.00 82.12 270 TYR A C 1
ATOM 2146 O O . TYR A 1 270 ? -16.708 -4.231 35.389 1.00 82.12 270 TYR A O 1
ATOM 2154 N N . ALA A 1 271 ? -15.074 -2.761 35.797 1.00 84.88 271 ALA A N 1
ATOM 2155 C CA . ALA A 1 271 ? -15.565 -2.416 37.123 1.00 84.88 271 ALA A CA 1
ATOM 2156 C C . ALA A 1 271 ? -16.953 -1.759 37.043 1.00 84.88 271 ALA A C 1
ATOM 2158 O O . ALA A 1 271 ? -17.817 -2.087 37.857 1.00 84.88 271 ALA A O 1
ATOM 2159 N N . LEU A 1 272 ? -17.195 -0.904 36.040 1.00 81.88 272 LEU A N 1
ATOM 2160 C CA . LEU A 1 272 ? -18.508 -0.304 35.798 1.00 81.88 272 LEU A CA 1
ATOM 2161 C C . LEU A 1 272 ? -19.541 -1.381 35.448 1.00 81.88 272 LEU A C 1
ATOM 2163 O O . LEU A 1 272 ? -20.591 -1.444 36.078 1.00 81.88 272 LEU A O 1
ATOM 2167 N N . VAL A 1 273 ? -19.212 -2.274 34.509 1.00 77.88 273 VAL A N 1
ATOM 2168 C CA . VAL A 1 273 ? -20.080 -3.391 34.090 1.00 77.88 273 VAL A CA 1
ATOM 2169 C C . VAL A 1 273 ? -20.396 -4.332 35.262 1.00 77.88 273 VAL A C 1
ATOM 2171 O O . VAL A 1 273 ? -21.554 -4.674 35.492 1.00 77.88 273 VAL A O 1
ATOM 2174 N N . ASN A 1 274 ? -19.390 -4.719 36.047 1.00 82.81 274 ASN A N 1
ATOM 2175 C CA . ASN A 1 274 ? -19.535 -5.674 37.150 1.00 82.81 274 ASN A CA 1
ATOM 2176 C C . ASN A 1 274 ? -20.316 -5.093 38.336 1.00 82.81 274 ASN A C 1
ATOM 2178 O O . ASN A 1 274 ? -20.997 -5.834 39.044 1.00 82.81 274 ASN A O 1
ATOM 2182 N N . MET A 1 275 ? -20.275 -3.772 38.549 1.00 81.88 275 MET A N 1
ATOM 2183 C CA . MET A 1 275 ? -21.094 -3.119 39.580 1.00 81.88 275 MET A CA 1
ATOM 2184 C C . MET A 1 275 ? -22.589 -3.292 39.346 1.00 81.88 275 MET A C 1
ATOM 2186 O O . MET A 1 275 ? -23.348 -3.296 40.312 1.00 81.88 275 MET A O 1
ATOM 2190 N N . HIS A 1 276 ? -23.003 -3.486 38.096 1.00 71.06 276 HIS A N 1
ATOM 2191 C CA . HIS A 1 276 ? -24.397 -3.739 37.759 1.00 71.06 276 HIS A CA 1
ATOM 2192 C C . HIS A 1 276 ? -24.824 -5.193 38.002 1.00 71.06 276 HIS A C 1
ATOM 2194 O O . HIS A 1 276 ? -26.007 -5.449 38.194 1.00 71.06 276 HIS A O 1
ATOM 2200 N N . GLN A 1 277 ? -23.888 -6.144 38.061 1.00 74.56 277 GLN A N 1
ATOM 2201 C CA . GLN A 1 277 ? -24.215 -7.552 38.318 1.00 74.56 277 GLN A CA 1
ATOM 2202 C C . GLN A 1 277 ? -24.419 -7.856 39.812 1.00 74.56 277 GLN A C 1
ATOM 2204 O O . GLN A 1 277 ? -25.063 -8.842 40.162 1.00 74.56 277 GLN A O 1
ATOM 2209 N N . SER A 1 278 ? -23.936 -6.990 40.709 1.00 69.31 278 SER A N 1
ATOM 2210 C CA . SER A 1 278 ? -24.110 -7.129 42.161 1.00 69.31 278 SER A CA 1
ATOM 2211 C C . SER A 1 278 ? -25.497 -6.644 42.615 1.00 69.31 278 SER A C 1
ATOM 2213 O O . SER A 1 278 ? -25.635 -5.635 43.306 1.00 69.31 278 SER A O 1
ATOM 2215 N N . THR A 1 279 ? -26.554 -7.350 42.208 1.00 62.97 279 THR A N 1
ATOM 2216 C CA . THR A 1 279 ? -27.941 -7.078 42.638 1.00 62.97 279 THR A CA 1
ATOM 2217 C C . THR A 1 279 ? -28.283 -7.898 43.887 1.00 62.97 279 THR A C 1
ATOM 2219 O O . THR A 1 279 ? -29.244 -8.659 43.919 1.00 62.97 279 THR A O 1
ATOM 2222 N N . GLY A 1 280 ? -27.458 -7.789 44.930 1.00 74.75 280 GLY A N 1
ATOM 2223 C CA . GLY A 1 280 ? -27.789 -8.330 46.250 1.00 74.75 280 GLY A CA 1
ATOM 2224 C C . GLY A 1 280 ? -28.753 -7.393 47.001 1.00 74.75 280 GLY A C 1
ATOM 2225 O O . GLY A 1 280 ? -28.614 -6.174 46.885 1.00 74.75 280 GLY A O 1
ATOM 2226 N N . PRO A 1 281 ? -29.706 -7.902 47.806 1.00 67.00 281 PRO A N 1
ATOM 2227 C CA . PRO A 1 281 ? -30.735 -7.098 48.487 1.00 67.00 281 PRO A CA 1
ATOM 2228 C C . PRO A 1 281 ? -30.225 -6.192 49.632 1.00 67.00 281 PRO A C 1
ATOM 2230 O O . PRO A 1 281 ? -31.022 -5.608 50.370 1.00 67.00 281 PRO A O 1
ATOM 2233 N N . GLU A 1 282 ? -28.914 -6.012 49.801 1.00 70.88 282 GLU A N 1
ATOM 2234 C CA . GLU A 1 282 ? -28.361 -5.230 50.907 1.00 70.88 282 GLU A CA 1
ATOM 2235 C C . GLU A 1 282 ? -28.414 -3.717 50.649 1.00 70.88 282 GLU A C 1
ATOM 2237 O O . GLU A 1 282 ? -27.580 -3.099 49.985 1.00 70.88 282 GLU A O 1
ATOM 2242 N N . THR A 1 283 ? -29.397 -3.080 51.280 1.00 66.00 283 THR A N 1
ATOM 2243 C CA . THR A 1 283 ? -29.636 -1.630 51.267 1.00 66.00 283 THR A CA 1
ATOM 2244 C C . THR A 1 283 ? -28.447 -0.783 51.739 1.00 66.00 283 THR A C 1
ATOM 2246 O O . THR A 1 283 ? -28.368 0.392 51.374 1.00 66.00 283 THR A O 1
ATOM 2249 N N . ARG A 1 284 ? -27.480 -1.355 52.473 1.00 67.00 284 ARG A N 1
ATOM 2250 C CA . ARG A 1 284 ? -26.262 -0.654 52.922 1.00 67.00 284 ARG A CA 1
ATOM 2251 C C . ARG A 1 284 ? -25.216 -0.435 51.817 1.00 67.00 284 ARG A C 1
ATOM 2253 O O . ARG A 1 284 ? -24.349 0.418 51.988 1.00 67.00 284 ARG A O 1
ATOM 2260 N N . HIS A 1 285 ? -25.319 -1.095 50.659 1.00 75.69 285 HIS A N 1
ATOM 2261 C CA . HIS A 1 285 ? -24.322 -0.963 49.585 1.00 75.69 285 HIS A CA 1
ATOM 2262 C C . HIS A 1 285 ? -24.558 0.186 48.590 1.00 75.69 285 HIS A C 1
ATOM 2264 O O . HIS A 1 285 ? -23.653 0.537 47.830 1.00 75.69 285 HIS A O 1
ATOM 2270 N N . LYS A 1 286 ? -25.721 0.852 48.621 1.00 79.69 286 LYS A N 1
ATOM 2271 C CA . LYS A 1 286 ? -26.087 1.859 47.603 1.00 79.69 286 LYS A CA 1
ATOM 2272 C C . LYS A 1 286 ? -25.169 3.087 47.572 1.00 79.69 286 LYS A C 1
ATOM 2274 O O . LYS A 1 286 ? -24.834 3.573 46.495 1.00 79.69 286 LYS A O 1
ATOM 2279 N N . SER A 1 287 ? -24.741 3.584 48.735 1.00 82.81 287 SER A N 1
ATOM 2280 C CA . SER A 1 287 ? -23.852 4.756 48.824 1.00 82.81 287 SER A CA 1
ATOM 2281 C C . SER A 1 287 ? -22.458 4.464 48.254 1.00 82.81 287 SER A C 1
ATOM 2283 O O . SER A 1 287 ? -21.943 5.261 47.469 1.00 82.81 287 SER A O 1
ATOM 2285 N N . ALA A 1 288 ? -21.881 3.306 48.591 1.00 84.06 288 ALA A N 1
ATOM 2286 C CA . ALA A 1 288 ? -20.558 2.907 48.120 1.00 84.06 288 ALA A CA 1
ATOM 2287 C C . ALA A 1 288 ? -20.542 2.647 46.604 1.00 84.06 288 ALA A C 1
ATOM 2289 O O . ALA A 1 288 ? -19.606 3.054 45.918 1.00 84.06 288 ALA A O 1
ATOM 2290 N N . ILE A 1 289 ? -21.595 2.021 46.064 1.00 84.69 289 ILE A N 1
ATOM 2291 C CA . ILE A 1 289 ? -21.742 1.797 44.616 1.00 84.69 289 ILE A CA 1
ATOM 2292 C C . ILE A 1 289 ? -21.832 3.134 43.874 1.00 84.69 289 ILE A C 1
ATOM 2294 O O . ILE A 1 289 ? -21.158 3.321 42.863 1.00 84.69 289 ILE A O 1
ATOM 2298 N N . ARG A 1 290 ? -22.603 4.095 44.401 1.00 86.25 290 ARG A N 1
ATOM 2299 C CA . ARG A 1 290 ? -22.729 5.427 43.796 1.00 86.25 290 ARG A CA 1
ATOM 2300 C C . ARG A 1 290 ? -21.394 6.170 43.756 1.00 86.25 290 ARG A C 1
ATOM 2302 O O . ARG A 1 290 ? -21.028 6.666 42.700 1.00 86.25 290 ARG A O 1
ATOM 2309 N N . GLN A 1 291 ? -20.636 6.177 44.855 1.00 88.12 291 GLN A N 1
ATOM 2310 C CA . GLN A 1 291 ? -19.307 6.802 44.876 1.00 88.12 291 GLN A CA 1
ATOM 2311 C C . GLN A 1 291 ? -18.344 6.171 43.865 1.00 88.12 291 GLN A C 1
ATOM 2313 O O . GLN A 1 291 ? -17.620 6.891 43.180 1.00 88.12 291 GLN A O 1
ATOM 2318 N N . LYS A 1 292 ? -18.342 4.839 43.734 1.00 88.44 292 LYS A N 1
ATOM 2319 C CA . LYS A 1 292 ? -17.494 4.162 42.744 1.00 88.44 292 LYS A CA 1
ATOM 2320 C C . LYS A 1 292 ? -17.913 4.486 41.305 1.00 88.44 292 LYS A C 1
ATOM 2322 O O . LYS A 1 292 ? -17.049 4.749 40.473 1.00 88.44 292 LYS A O 1
ATOM 2327 N N . LYS A 1 293 ? -19.220 4.528 41.031 1.00 87.12 293 LYS A N 1
ATOM 2328 C CA . LYS A 1 293 ? -19.794 4.921 39.733 1.00 87.12 293 LYS A CA 1
ATOM 2329 C C . LYS A 1 293 ? -19.406 6.355 39.366 1.00 87.12 293 LYS A C 1
ATOM 2331 O O . LYS A 1 293 ? -18.893 6.576 38.274 1.00 87.12 293 LYS A O 1
ATOM 2336 N N . ASP A 1 294 ? -19.555 7.298 40.294 1.00 88.31 294 ASP A N 1
ATOM 2337 C CA . ASP A 1 294 ? -19.155 8.697 40.094 1.00 88.31 294 ASP A CA 1
ATOM 2338 C C . ASP A 1 294 ? -17.639 8.814 39.849 1.00 88.31 294 ASP A C 1
ATOM 2340 O O . ASP A 1 294 ? -17.208 9.564 38.974 1.00 88.31 294 ASP A O 1
ATOM 2344 N N . GLY A 1 295 ? -16.828 8.016 40.554 1.00 89.44 295 GLY A N 1
ATOM 2345 C CA . GLY A 1 295 ? -15.382 7.925 40.334 1.00 89.44 295 GLY A CA 1
ATOM 2346 C C . GLY A 1 295 ? -15.007 7.444 38.929 1.00 89.44 295 GLY A C 1
ATOM 2347 O O . GLY A 1 295 ? -14.118 8.019 38.307 1.00 89.44 295 GLY A O 1
ATOM 2348 N N . MET A 1 296 ? -15.710 6.447 38.386 1.00 86.50 296 MET A N 1
ATOM 2349 C CA . MET A 1 296 ? -15.473 5.960 37.020 1.00 86.50 296 MET A CA 1
ATOM 2350 C C . MET A 1 296 ? -15.975 6.925 35.951 1.00 86.50 296 MET A C 1
ATOM 2352 O O . MET A 1 296 ? -15.289 7.141 34.956 1.00 86.50 296 MET A O 1
ATOM 2356 N N . VAL A 1 297 ? -17.150 7.531 36.148 1.00 84.44 297 VAL A N 1
ATOM 2357 C CA . VAL A 1 297 ? -17.656 8.574 35.243 1.00 84.44 297 VAL A CA 1
ATOM 2358 C C . VAL A 1 297 ? -16.672 9.737 35.205 1.00 84.44 297 VAL A C 1
ATOM 2360 O O . VAL A 1 297 ? -16.371 10.237 34.123 1.00 84.44 297 VAL A O 1
ATOM 2363 N N . LYS A 1 298 ? -16.114 10.123 36.358 1.00 88.88 298 LYS A N 1
ATOM 2364 C CA . LYS A 1 298 ? -15.048 11.120 36.434 1.00 88.88 298 LYS A CA 1
ATOM 2365 C C . LYS A 1 298 ? -13.783 10.653 35.715 1.00 88.88 298 LYS A C 1
ATOM 2367 O O . LYS A 1 298 ? -13.281 11.415 34.904 1.00 88.88 298 LYS A O 1
ATOM 2372 N N . PHE A 1 299 ? -13.322 9.417 35.931 1.00 87.75 299 PHE A N 1
ATOM 2373 C CA . PHE A 1 299 ? -12.180 8.849 35.204 1.00 87.75 299 PHE A CA 1
ATOM 2374 C C . PHE A 1 299 ? -12.369 8.974 33.691 1.00 87.75 299 PHE A C 1
ATOM 2376 O O . PHE A 1 299 ? -11.524 9.560 33.033 1.00 87.75 299 PHE A O 1
ATOM 2383 N N . PHE A 1 300 ? -13.495 8.515 33.138 1.00 80.12 300 PHE A N 1
ATOM 2384 C CA . PHE A 1 300 ? -13.761 8.658 31.707 1.00 80.12 300 PHE A CA 1
ATOM 2385 C C . PHE A 1 300 ? -13.942 10.120 31.292 1.00 80.12 300 PHE A C 1
ATOM 2387 O O . PHE A 1 300 ? -13.523 10.488 30.212 1.00 80.12 300 PHE A O 1
ATOM 2394 N N . SER A 1 301 ? -14.504 10.989 32.127 1.00 80.88 301 SER A N 1
ATOM 2395 C CA . SER A 1 301 ? -14.655 12.411 31.788 1.00 80.88 301 SER A CA 1
ATOM 2396 C C . SER A 1 301 ? -13.313 13.140 31.691 1.00 80.88 301 SER A C 1
ATOM 2398 O O . SER A 1 301 ? -13.071 13.857 30.716 1.00 80.88 301 SER A O 1
ATOM 2400 N N . ASP A 1 302 ? -12.453 12.910 32.684 1.00 83.88 302 ASP A N 1
ATOM 2401 C CA . ASP A 1 302 ? -11.076 13.405 32.799 1.00 83.88 302 ASP A CA 1
ATOM 2402 C C . ASP A 1 302 ? -10.125 12.695 31.846 1.00 83.88 302 ASP A C 1
ATOM 2404 O O . ASP A 1 302 ? -8.992 13.147 31.685 1.00 83.88 302 ASP A O 1
ATOM 2408 N N . MET A 1 303 ? -10.570 11.573 31.272 1.00 78.94 303 MET A N 1
ATOM 2409 C CA . MET A 1 303 ? -9.877 10.811 30.255 1.00 78.94 303 MET A CA 1
ATOM 2410 C C . MET A 1 303 ? -10.513 10.931 28.869 1.00 78.94 303 MET A C 1
ATOM 2412 O O . MET A 1 303 ? -9.867 10.389 28.007 1.00 78.94 303 MET A O 1
ATOM 2416 N N . PHE A 1 304 ? -11.645 11.627 28.615 1.00 73.50 304 PHE A N 1
ATOM 2417 C CA . PHE A 1 304 ? -12.226 12.000 27.283 1.00 73.50 304 PHE A CA 1
ATOM 2418 C C . PHE A 1 304 ? -12.253 13.516 26.983 1.00 73.50 304 PHE A C 1
ATOM 2420 O O . PHE A 1 304 ? -12.734 13.984 25.956 1.00 73.50 304 PHE A O 1
ATOM 2427 N N . GLY A 1 305 ? -11.731 14.316 27.893 1.00 79.25 305 GLY A N 1
ATOM 2428 C CA . GLY A 1 305 ? -11.426 15.726 27.739 1.00 79.25 305 GLY A CA 1
ATOM 2429 C C . GLY A 1 305 ? -12.694 16.533 27.856 1.00 79.25 305 GLY A C 1
ATOM 2430 O O . GLY A 1 305 ? -12.766 17.641 27.332 1.00 79.25 305 GLY A O 1
ATOM 2431 N N . LEU A 1 306 ? -13.722 15.975 28.504 1.00 77.00 306 LEU A N 1
ATOM 2432 C CA . LEU A 1 306 ? -15.085 16.479 28.409 1.00 77.00 306 LEU A CA 1
ATOM 2433 C C . LEU A 1 306 ? -15.197 17.908 28.909 1.00 77.00 306 LEU A C 1
ATOM 2435 O O . LEU A 1 306 ? -15.967 18.686 28.356 1.00 77.00 306 LEU A O 1
ATOM 2439 N N . GLN A 1 307 ? -14.400 18.278 29.911 1.00 80.19 307 GLN A N 1
ATOM 2440 C CA . GLN A 1 307 ? -14.362 19.648 30.402 1.00 80.19 307 GLN A CA 1
ATOM 2441 C C . GLN A 1 307 ? -13.869 20.632 29.332 1.00 80.19 307 GLN A C 1
ATOM 2443 O O . GLN A 1 307 ? -14.411 21.730 29.228 1.00 80.19 307 GLN A O 1
ATOM 2448 N N . HIS A 1 308 ? -12.897 20.230 28.511 1.00 70.69 308 HIS A N 1
ATOM 2449 C CA . HIS A 1 308 ? -12.387 21.029 27.398 1.00 70.69 308 HIS A CA 1
ATOM 2450 C C . HIS A 1 308 ? -13.309 20.969 26.181 1.00 70.69 308 HIS A C 1
ATOM 2452 O O . HIS A 1 308 ? -13.574 21.997 25.574 1.00 70.69 308 HIS A O 1
ATOM 2458 N N . LEU A 1 309 ? -13.863 19.802 25.846 1.00 60.69 309 LEU A N 1
ATOM 2459 C CA . LEU A 1 309 ? -14.802 19.666 24.729 1.00 60.69 309 LEU A CA 1
ATOM 2460 C C . LEU A 1 309 ? -16.098 20.447 24.969 1.00 60.69 309 LEU A C 1
ATOM 2462 O O . LEU A 1 309 ? -16.692 20.963 24.023 1.00 60.69 309 LEU A O 1
ATOM 2466 N N . ARG A 1 310 ? -16.512 20.606 26.231 1.00 74.38 310 ARG A N 1
ATOM 2467 C CA . ARG A 1 310 ? -17.744 21.310 26.594 1.00 74.38 310 ARG A CA 1
ATOM 2468 C C . ARG A 1 310 ? -17.806 22.752 26.089 1.00 74.38 310 ARG A C 1
ATOM 2470 O O . ARG A 1 310 ? -18.904 23.216 25.790 1.00 74.38 310 ARG A O 1
ATOM 2477 N N . SER A 1 311 ? -16.673 23.450 25.971 1.00 71.06 311 SER A N 1
ATOM 2478 C CA . SER A 1 311 ? -16.647 24.812 25.417 1.00 71.06 311 SER A CA 1
ATOM 2479 C C . SER A 1 311 ? -16.857 24.857 23.904 1.00 71.06 311 SER A C 1
ATOM 2481 O O . SER A 1 311 ? -17.254 25.896 23.392 1.00 71.06 311 SER A O 1
ATOM 2483 N N . TYR A 1 312 ? -16.606 23.753 23.196 1.00 53.53 312 TYR A N 1
ATOM 2484 C CA . TYR A 1 312 ? -16.692 23.690 21.735 1.00 53.53 312 TYR A CA 1
ATOM 2485 C C . TYR A 1 312 ? -18.001 23.070 21.248 1.00 53.53 312 TYR A C 1
ATOM 2487 O O . TYR A 1 312 ? -18.614 23.585 20.320 1.00 53.53 312 TYR A O 1
ATOM 2495 N N . VAL A 1 313 ? -18.441 21.975 21.874 1.00 62.56 313 VAL A N 1
ATOM 2496 C CA . VAL A 1 313 ? -19.601 21.187 21.411 1.00 62.56 313 VAL A CA 1
ATOM 2497 C C . VAL A 1 313 ? -20.777 21.192 22.392 1.00 62.56 313 VAL A C 1
ATOM 2499 O O . VAL A 1 313 ? -21.786 20.527 22.169 1.00 62.56 313 VAL A O 1
ATOM 2502 N N . GLY A 1 314 ? -20.680 21.955 23.484 1.00 76.88 314 GLY A N 1
ATOM 2503 C CA . GLY A 1 314 ? -21.723 22.039 24.505 1.00 76.88 314 GLY A CA 1
ATOM 2504 C C . GLY A 1 314 ? -21.715 20.866 25.491 1.00 76.88 314 GLY A C 1
ATOM 2505 O O . GLY A 1 314 ? -20.731 20.145 25.647 1.00 76.88 314 GLY A O 1
ATOM 2506 N N . LYS A 1 315 ? -22.808 20.697 26.249 1.00 80.19 315 LYS A N 1
ATOM 2507 C CA . LYS A 1 315 ? -22.872 19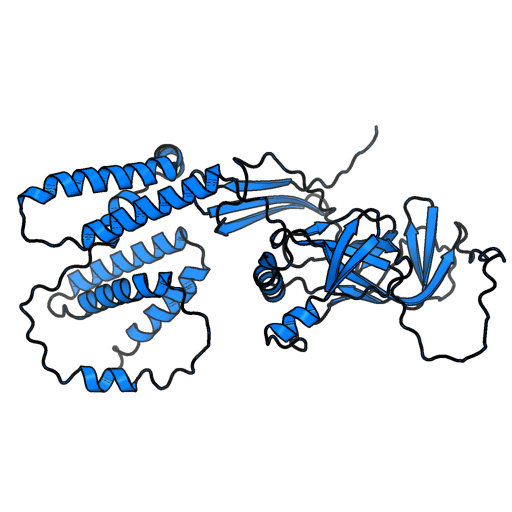.689 27.321 1.00 80.19 315 LYS A CA 1
ATOM 2508 C C . LYS A 1 315 ? -22.923 18.266 26.741 1.00 80.19 315 LYS A C 1
ATOM 2510 O O . LYS A 1 315 ? -23.965 17.827 26.264 1.00 80.19 315 LYS A O 1
ATOM 2515 N N . ILE A 1 316 ? -21.836 17.510 26.893 1.00 72.56 316 ILE A N 1
ATOM 2516 C CA . ILE A 1 316 ? -21.782 16.078 26.569 1.00 72.56 316 ILE A CA 1
ATOM 2517 C C . ILE A 1 316 ? -22.356 15.284 27.751 1.00 72.56 316 ILE A C 1
ATOM 2519 O O . ILE A 1 316 ? -21.745 15.215 28.812 1.00 72.56 316 ILE A O 1
ATOM 2523 N N . THR A 1 317 ? -23.541 14.689 27.582 1.00 79.38 317 THR A N 1
ATOM 2524 C CA . THR A 1 317 ? -24.206 13.887 28.638 1.00 79.38 317 THR A CA 1
ATOM 2525 C C . THR A 1 317 ? -23.993 12.382 28.491 1.00 79.38 317 THR A C 1
ATOM 2527 O O . THR A 1 317 ? -24.462 11.616 29.327 1.00 79.38 317 THR A O 1
ATOM 2530 N N . PHE A 1 318 ? -23.269 11.944 27.455 1.00 77.44 318 PHE A N 1
ATOM 2531 C CA . PHE A 1 318 ? -23.052 10.525 27.161 1.00 77.44 318 PHE A CA 1
ATOM 2532 C C . PHE A 1 318 ? -22.502 9.758 28.371 1.00 77.44 318 PHE A C 1
ATOM 2534 O O . PHE A 1 318 ? -23.087 8.765 28.782 1.00 77.44 318 PHE A O 1
ATOM 2541 N N . PHE A 1 319 ? -21.443 10.261 29.008 1.00 72.75 319 PHE A N 1
ATOM 2542 C CA . PHE A 1 319 ? -20.801 9.588 30.142 1.00 72.75 319 PHE A CA 1
ATOM 2543 C C . PHE A 1 319 ? -21.628 9.645 31.434 1.00 72.75 319 PHE A C 1
ATOM 2545 O O . PHE A 1 319 ? -21.564 8.717 32.233 1.00 72.75 319 PHE A O 1
ATOM 2552 N N . GLU A 1 320 ? -22.467 10.675 31.607 1.00 78.75 320 GLU A N 1
ATOM 2553 C CA . GLU A 1 320 ? -23.462 10.725 32.692 1.00 78.75 320 GLU A CA 1
ATOM 2554 C C . GLU A 1 320 ? -24.528 9.626 32.506 1.00 78.75 320 GLU A C 1
ATOM 2556 O O . GLU A 1 320 ? -25.013 9.049 33.478 1.00 78.75 320 GLU A O 1
ATOM 2561 N N . ARG A 1 321 ? -24.879 9.317 31.248 1.00 77.38 321 ARG A N 1
ATOM 2562 C CA . ARG A 1 321 ? -25.882 8.307 30.878 1.00 77.38 321 ARG A CA 1
ATOM 2563 C C . ARG A 1 321 ? -25.314 6.904 30.703 1.00 77.38 321 ARG A C 1
ATOM 2565 O O . ARG A 1 321 ? -26.083 5.953 30.781 1.00 77.38 321 ARG A O 1
ATOM 2572 N N . LEU A 1 322 ? -24.008 6.756 30.485 1.00 73.31 322 LEU A N 1
ATOM 2573 C CA . LEU A 1 322 ? -23.349 5.476 30.213 1.00 73.31 322 LEU A CA 1
ATOM 2574 C C . LEU A 1 322 ? -23.713 4.390 31.240 1.00 73.31 322 LEU A C 1
ATOM 2576 O O . LEU A 1 322 ? -24.083 3.294 30.825 1.00 73.31 322 LEU A O 1
ATOM 2580 N N . PRO A 1 323 ? -23.730 4.669 32.556 1.00 72.81 323 PRO A N 1
ATOM 2581 C CA . PRO A 1 323 ? -24.148 3.660 33.520 1.00 72.81 323 PRO A CA 1
ATOM 2582 C C . PRO A 1 323 ? -25.636 3.295 33.418 1.00 72.81 323 PRO A C 1
ATOM 2584 O O . PRO A 1 323 ? -26.011 2.172 33.718 1.00 72.81 323 PRO A O 1
ATOM 2587 N N . TRP A 1 324 ? -26.491 4.237 33.007 1.00 71.25 324 TRP A N 1
ATOM 2588 C CA . TRP A 1 324 ? -27.922 3.995 32.795 1.00 71.25 324 TRP A CA 1
ATOM 2589 C C . TRP A 1 324 ? -28.168 3.174 31.524 1.00 71.25 324 TRP A C 1
ATOM 2591 O O . TRP A 1 324 ? -29.055 2.335 31.484 1.00 71.25 324 TRP A O 1
ATOM 2601 N N . MET A 1 325 ? -27.333 3.345 30.495 1.00 67.56 325 MET A N 1
ATOM 2602 C CA . MET A 1 325 ? -27.353 2.489 29.301 1.00 67.56 325 MET A CA 1
ATOM 2603 C C . MET A 1 325 ? -26.975 1.032 29.609 1.00 67.56 325 MET A C 1
ATOM 2605 O O . MET A 1 325 ? -27.324 0.146 28.833 1.00 67.56 325 MET A O 1
ATOM 2609 N N . MET A 1 326 ? -26.268 0.794 30.718 1.00 67.12 326 MET A N 1
ATOM 2610 C CA . MET A 1 326 ? -25.884 -0.537 31.198 1.00 67.12 326 MET A CA 1
ATOM 2611 C C . MET A 1 326 ? -26.854 -1.120 32.235 1.00 67.12 326 MET A C 1
ATOM 2613 O O . MET A 1 326 ? -26.760 -2.305 32.554 1.00 67.12 326 MET A O 1
ATOM 2617 N N . GLU A 1 327 ? -27.806 -0.326 32.732 1.00 71.50 327 GLU A N 1
ATOM 2618 C CA . GLU A 1 327 ? -28.913 -0.819 33.547 1.00 71.50 327 GLU A CA 1
ATOM 2619 C C . GLU A 1 327 ? -29.853 -1.613 32.631 1.00 71.50 327 GLU A C 1
ATOM 2621 O O . GLU A 1 327 ? -30.633 -1.066 31.853 1.00 71.50 327 GLU A O 1
ATOM 2626 N N . THR A 1 328 ? -29.751 -2.940 32.688 1.00 59.91 328 THR A N 1
ATOM 2627 C CA . THR A 1 328 ? -30.848 -3.780 32.217 1.00 59.91 328 THR A CA 1
ATOM 2628 C C . THR A 1 328 ? -31.907 -3.752 33.289 1.00 59.91 328 THR A C 1
ATOM 2630 O O . THR A 1 328 ? -31.644 -4.168 34.415 1.00 59.91 328 THR A O 1
ATOM 2633 N N . ASP A 1 329 ? -33.102 -3.273 32.953 1.00 56.12 329 ASP A N 1
ATOM 2634 C CA . ASP A 1 329 ? -34.256 -3.492 33.811 1.00 56.12 329 ASP A CA 1
ATOM 2635 C C . ASP A 1 329 ? -34.341 -5.003 34.078 1.00 56.12 329 ASP A C 1
ATOM 2637 O O . ASP A 1 329 ? -34.548 -5.819 33.166 1.00 56.12 329 ASP A O 1
ATOM 2641 N N . SER A 1 330 ? -34.068 -5.389 35.327 1.00 46.12 330 SER A N 1
ATOM 2642 C CA . SER A 1 330 ? -34.339 -6.740 35.794 1.00 46.12 330 SER A CA 1
ATOM 2643 C C . SER A 1 330 ? -35.839 -6.952 35.617 1.00 46.12 330 SER A C 1
ATOM 2645 O O . SER A 1 330 ? -36.610 -6.079 36.034 1.00 46.12 330 SER A O 1
ATOM 2647 N N . PRO A 1 331 ? -36.279 -8.057 34.994 1.00 47.78 331 PRO A N 1
ATOM 2648 C CA . PRO A 1 331 ? -37.697 -8.358 34.922 1.00 47.78 331 PRO A CA 1
ATOM 2649 C C . PRO A 1 331 ? -38.247 -8.338 36.350 1.00 47.78 331 PRO A C 1
ATOM 2651 O O . PRO A 1 331 ? -37.646 -8.926 37.251 1.00 47.78 331 PRO A O 1
ATOM 2654 N N . ARG A 1 332 ? -39.359 -7.634 36.579 1.00 42.72 332 ARG A N 1
ATOM 2655 C CA . ARG A 1 332 ? -40.189 -7.941 37.746 1.00 42.72 332 ARG A CA 1
ATOM 2656 C C . ARG A 1 332 ? -40.663 -9.379 37.554 1.00 42.72 332 ARG A C 1
ATOM 2658 O O . ARG A 1 332 ? -41.224 -9.675 36.503 1.00 42.72 332 ARG A O 1
ATOM 2665 N N . GLU A 1 333 ? -40.410 -10.242 38.531 1.00 45.59 333 GLU A N 1
ATOM 2666 C CA . GLU A 1 333 ? -40.712 -11.684 38.523 1.00 45.59 333 GLU A CA 1
ATOM 2667 C C . GLU A 1 333 ? -42.223 -12.020 38.537 1.00 45.59 333 GLU A C 1
ATOM 2669 O O . GLU A 1 333 ? -42.626 -13.031 39.096 1.00 45.59 333 GLU A O 1
ATOM 2674 N N . ASP A 1 334 ? -43.075 -11.209 37.905 1.00 40.78 334 ASP A N 1
ATOM 2675 C CA . ASP A 1 334 ? -44.531 -11.416 37.897 1.00 40.78 334 ASP A CA 1
ATOM 2676 C C . ASP A 1 334 ? -45.065 -12.004 36.575 1.00 40.78 334 ASP A C 1
ATOM 2678 O O . ASP A 1 334 ? -46.276 -12.143 36.412 1.00 40.78 334 ASP A O 1
ATOM 2682 N N . PHE A 1 335 ? -44.201 -12.387 35.628 1.00 42.88 335 PHE A N 1
ATOM 2683 C CA . PHE A 1 335 ? -44.633 -13.059 34.397 1.00 42.88 335 PHE A CA 1
ATOM 2684 C C . PHE A 1 335 ? -44.322 -14.556 34.437 1.00 42.88 335 PHE A C 1
ATOM 2686 O O . PHE A 1 335 ? -43.194 -14.993 34.219 1.00 42.88 335 PHE A O 1
ATOM 2693 N N . VAL A 1 336 ? -45.367 -15.344 34.701 1.00 47.75 336 VAL A N 1
ATOM 2694 C CA . VAL A 1 336 ? -45.413 -16.780 34.408 1.00 47.75 336 VAL A CA 1
ATOM 2695 C C . VAL A 1 336 ? -45.564 -16.924 32.893 1.00 47.75 336 VAL A C 1
ATOM 2697 O O . VAL A 1 336 ? -46.668 -16.871 32.356 1.00 47.75 336 VAL A O 1
ATOM 2700 N N . GLU A 1 337 ? -44.439 -17.035 32.194 1.00 40.69 337 GLU A N 1
ATOM 2701 C CA . GLU A 1 337 ? -44.392 -17.238 30.745 1.00 40.69 337 GLU A CA 1
ATOM 2702 C C . GLU A 1 337 ? -44.600 -18.733 30.437 1.00 40.69 337 GLU A C 1
ATOM 2704 O O . GLU A 1 337 ? -43.942 -19.609 31.005 1.00 40.69 337 GLU A O 1
ATOM 2709 N N . THR A 1 338 ? -45.585 -19.045 29.592 1.00 41.94 338 THR A N 1
ATOM 2710 C CA . THR A 1 338 ? -45.942 -20.419 29.214 1.00 41.94 338 THR A CA 1
ATOM 2711 C C . THR A 1 338 ? -44.999 -20.939 28.126 1.00 41.94 338 THR A C 1
ATOM 2713 O O . THR A 1 338 ? -44.622 -20.229 27.200 1.00 41.94 338 THR A O 1
ATOM 2716 N N . ALA A 1 339 ? -44.603 -22.208 28.243 1.00 41.28 339 ALA A N 1
ATOM 2717 C CA . ALA A 1 339 ? -43.492 -22.831 27.517 1.00 41.28 339 ALA A CA 1
ATOM 2718 C C . ALA A 1 339 ? -43.685 -23.044 25.992 1.00 41.28 339 ALA A C 1
ATOM 2720 O O . ALA A 1 339 ? -42.883 -23.749 25.377 1.00 41.28 339 ALA A O 1
ATOM 2721 N N . GLU A 1 340 ? -44.707 -22.466 25.355 1.00 43.41 340 GLU A N 1
ATOM 2722 C CA . GLU A 1 340 ? -45.022 -22.735 23.941 1.00 43.41 340 GLU A CA 1
ATOM 2723 C C . GLU A 1 340 ? -44.334 -21.789 22.936 1.00 43.41 340 GLU A C 1
ATOM 2725 O O . GLU A 1 340 ? -44.121 -22.178 21.786 1.00 43.41 340 GLU A O 1
ATOM 2730 N N . GLU A 1 341 ? -43.859 -20.606 23.341 1.00 42.59 341 GLU A N 1
ATOM 2731 C CA . GLU A 1 341 ? -43.250 -19.647 22.396 1.00 42.59 341 GLU A CA 1
ATOM 2732 C C . GLU A 1 341 ? -41.793 -19.964 22.001 1.00 42.59 341 GLU A C 1
ATOM 2734 O O . GLU A 1 341 ? -41.286 -19.482 20.982 1.00 42.59 341 GLU A O 1
ATOM 2739 N N . HIS A 1 342 ? -41.111 -20.859 22.722 1.00 38.72 342 HIS A N 1
ATOM 2740 C CA . HIS A 1 342 ? -39.736 -21.250 22.390 1.00 38.72 342 HIS A CA 1
ATOM 2741 C C . HIS A 1 342 ? -39.624 -22.203 21.183 1.00 38.72 342 HIS A C 1
ATOM 2743 O O . HIS A 1 342 ? -38.545 -22.323 20.597 1.00 38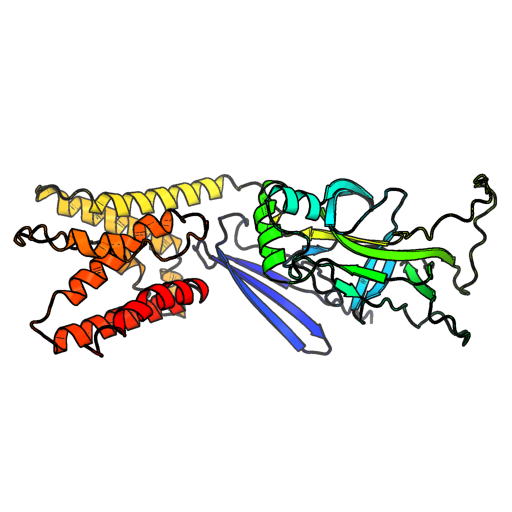.72 342 HIS A O 1
ATOM 2749 N N . GLY A 1 343 ? -40.720 -22.842 20.752 1.00 36.47 343 GLY A N 1
ATOM 2750 C CA . GLY A 1 343 ? -40.712 -23.807 19.642 1.00 36.47 343 GLY A CA 1
ATOM 2751 C C . GLY A 1 343 ? -40.675 -23.187 18.237 1.00 36.47 343 GLY A C 1
ATOM 2752 O O . GLY A 1 343 ? -40.139 -23.795 17.306 1.00 36.47 343 GLY A O 1
ATOM 2753 N N . LEU A 1 344 ? -41.202 -21.970 18.069 1.00 33.38 344 LEU A N 1
ATOM 2754 C CA . LEU A 1 344 ? -41.334 -21.312 16.759 1.00 33.38 344 LEU A CA 1
ATOM 2755 C C . LEU A 1 344 ? -40.103 -20.472 16.376 1.00 33.38 344 LEU A C 1
ATOM 2757 O O . LEU A 1 344 ? -39.711 -20.445 15.208 1.00 33.38 344 LEU A O 1
ATOM 2761 N N . LEU A 1 345 ? -39.412 -19.880 17.355 1.00 34.53 345 LEU A N 1
ATOM 2762 C CA . LEU A 1 345 ? -38.231 -19.034 17.124 1.00 34.53 345 LEU A CA 1
ATOM 2763 C C . LEU A 1 345 ? -36.972 -19.812 16.703 1.00 34.53 345 LEU A C 1
ATOM 2765 O O . LEU A 1 345 ? -36.145 -19.288 15.957 1.00 34.53 345 LEU A O 1
ATOM 2769 N N . VAL A 1 346 ? -36.836 -21.080 17.105 1.00 38.50 346 VAL A N 1
ATOM 2770 C CA . VAL A 1 346 ? -35.683 -21.930 16.739 1.00 38.50 346 VAL A CA 1
ATOM 2771 C C . VAL A 1 346 ? -35.712 -22.338 15.255 1.00 38.50 346 VAL A C 1
ATOM 2773 O O . VAL A 1 346 ? -34.672 -22.653 14.674 1.00 38.50 346 VAL A O 1
ATOM 2776 N N . ARG A 1 347 ? -36.879 -22.288 14.593 1.00 34.59 347 ARG A N 1
ATOM 2777 C CA . ARG A 1 347 ? -37.021 -22.664 13.174 1.00 34.59 347 ARG A CA 1
ATOM 2778 C C . ARG A 1 347 ? -36.755 -21.522 12.189 1.00 34.59 347 ARG A C 1
ATOM 2780 O O . ARG A 1 347 ? -36.328 -21.805 11.073 1.00 34.59 347 ARG A O 1
ATOM 2787 N N . LEU A 1 348 ? -36.910 -20.262 12.596 1.00 35.25 348 LEU A N 1
ATOM 2788 C CA . LEU A 1 348 ? -36.707 -19.098 11.719 1.00 35.25 348 LEU A CA 1
ATOM 2789 C C . LEU A 1 348 ? -35.225 -18.764 11.454 1.00 35.25 348 LEU A C 1
ATOM 2791 O O . LEU A 1 348 ? -34.901 -18.221 10.403 1.00 35.25 348 LEU A O 1
ATOM 2795 N N . PHE A 1 349 ? -34.302 -19.166 12.335 1.00 35.59 349 PHE A N 1
ATOM 2796 C CA . PHE A 1 349 ? -32.866 -18.868 12.189 1.00 35.59 349 PHE A CA 1
ATOM 2797 C C . PHE A 1 349 ? -32.036 -19.969 11.517 1.00 35.59 349 PHE A C 1
ATOM 2799 O O . PHE A 1 349 ? -30.845 -19.784 11.280 1.00 35.59 349 PHE A O 1
ATOM 2806 N N . LYS A 1 350 ? -32.646 -21.100 11.140 1.00 34.81 350 LYS A N 1
ATOM 2807 C CA . LYS A 1 350 ? -31.941 -22.175 10.419 1.00 34.81 350 LYS A CA 1
ATOM 2808 C C . LYS A 1 350 ? -31.794 -21.902 8.909 1.00 34.81 350 LYS A C 1
ATOM 2810 O O . LYS A 1 350 ? -31.154 -22.687 8.217 1.00 34.81 350 LYS A O 1
ATOM 2815 N N . GLY A 1 351 ? -32.379 -20.810 8.400 1.00 28.23 351 GLY A N 1
ATOM 2816 C CA . GLY A 1 351 ? -32.402 -20.462 6.972 1.00 28.23 351 GLY A CA 1
ATOM 2817 C C . GLY A 1 351 ? -31.399 -19.394 6.517 1.00 28.23 351 GLY A C 1
ATOM 2818 O O . GLY A 1 351 ? -31.204 -19.234 5.314 1.00 28.23 351 GLY A O 1
ATOM 2819 N N . ILE A 1 352 ? -30.736 -18.676 7.430 1.00 33.72 352 ILE A N 1
ATOM 2820 C CA . ILE A 1 352 ? -29.757 -17.646 7.055 1.00 33.72 352 ILE A CA 1
ATOM 2821 C C . ILE A 1 352 ? -28.371 -18.289 7.031 1.00 33.72 352 ILE A C 1
ATOM 2823 O O . ILE A 1 352 ? -27.796 -18.646 8.057 1.00 33.72 352 ILE A O 1
ATOM 2827 N N . ARG A 1 353 ? -27.882 -18.491 5.808 1.00 33.50 353 ARG A N 1
ATOM 2828 C CA . ARG A 1 353 ? -26.590 -19.083 5.454 1.00 33.50 353 ARG A CA 1
ATOM 2829 C C . ARG A 1 353 ? -25.470 -18.509 6.335 1.00 33.50 353 ARG A C 1
ATOM 2831 O O . ARG A 1 353 ? -25.251 -17.302 6.346 1.00 33.50 353 ARG A O 1
ATOM 2838 N N . GLN A 1 354 ? -24.777 -19.394 7.053 1.00 38.62 354 GLN A N 1
ATOM 2839 C CA . GLN A 1 354 ? -23.609 -19.099 7.886 1.00 38.62 354 GLN A CA 1
ATOM 2840 C C . GLN A 1 354 ? -22.545 -18.342 7.078 1.00 38.62 354 GLN A C 1
ATOM 2842 O O . GLN A 1 354 ? -21.791 -18.938 6.312 1.00 38.62 354 GLN A O 1
ATOM 2847 N N . SER A 1 355 ? -22.469 -17.023 7.244 1.00 32.72 355 SER A N 1
ATOM 2848 C CA . SER A 1 355 ? -21.257 -16.274 6.929 1.00 32.72 355 SER A CA 1
ATOM 2849 C C . SER A 1 355 ? -20.316 -16.410 8.122 1.00 32.72 355 SER A C 1
ATOM 2851 O O . SER A 1 355 ? -20.648 -15.944 9.211 1.00 32.72 355 SER A O 1
ATOM 2853 N N . ASN A 1 356 ? -19.149 -17.023 7.914 1.00 34.25 356 ASN A N 1
ATOM 2854 C CA . ASN A 1 356 ? -18.074 -17.210 8.901 1.00 34.25 356 ASN A CA 1
ATOM 2855 C C . ASN A 1 356 ? -17.387 -15.891 9.326 1.00 34.25 356 ASN A C 1
ATOM 2857 O O . ASN A 1 356 ? -16.186 -15.858 9.585 1.00 34.25 356 ASN A O 1
ATOM 2861 N N . ALA A 1 357 ? -18.127 -14.782 9.382 1.00 36.28 357 ALA A N 1
ATOM 2862 C CA . ALA A 1 357 ? -17.645 -13.552 9.977 1.00 36.28 357 ALA A CA 1
ATOM 2863 C C . ALA A 1 357 ? -17.504 -13.794 11.483 1.00 36.28 357 ALA A C 1
ATOM 2865 O O . ALA A 1 357 ? -18.495 -13.975 12.190 1.00 36.28 357 ALA A O 1
ATOM 2866 N N . VAL A 1 358 ? -16.247 -13.861 11.920 1.00 36.34 358 VAL A N 1
ATOM 2867 C CA . VAL A 1 358 ? -15.794 -13.924 13.310 1.00 36.34 358 VAL A CA 1
ATOM 2868 C C . VAL A 1 358 ? -16.746 -13.125 14.201 1.00 36.34 358 VAL A C 1
ATOM 2870 O O . VAL A 1 358 ? -16.889 -11.914 14.028 1.00 36.34 358 VAL A O 1
ATOM 2873 N N . GLN A 1 359 ? -17.412 -13.819 15.127 1.00 43.16 359 GLN A N 1
ATOM 2874 C CA . GLN A 1 359 ? -18.215 -13.202 16.176 1.00 43.16 359 GLN A CA 1
ATOM 2875 C C . GLN A 1 359 ? -17.317 -12.222 16.930 1.00 43.16 359 GLN A C 1
ATOM 2877 O O . GLN A 1 359 ? -16.384 -12.637 17.613 1.00 43.16 359 GLN A O 1
ATOM 2882 N N . ASP A 1 360 ? -17.549 -10.919 16.767 1.00 40.47 360 ASP A N 1
ATOM 2883 C CA . ASP A 1 360 ? -16.896 -9.925 17.611 1.00 40.47 360 ASP A CA 1
ATOM 2884 C C . ASP A 1 360 ? -17.439 -10.123 19.037 1.00 40.47 360 ASP A C 1
ATOM 2886 O O . ASP A 1 360 ? -18.633 -9.885 19.259 1.00 40.47 360 ASP A O 1
ATOM 2890 N N . PRO A 1 361 ? -16.611 -10.524 20.022 1.00 43.53 361 PRO A N 1
ATOM 2891 C CA . PRO A 1 361 ? -17.071 -10.774 21.390 1.00 43.53 361 PRO A CA 1
ATOM 2892 C C . PRO A 1 361 ? -17.718 -9.536 22.030 1.00 43.53 361 PRO A C 1
ATOM 2894 O O . PRO A 1 361 ? -18.477 -9.635 22.991 1.00 43.53 361 PRO A O 1
ATOM 2897 N N . ARG A 1 362 ? -17.442 -8.338 21.495 1.00 45.69 362 ARG A N 1
ATOM 2898 C CA . ARG A 1 362 ? -18.051 -7.080 21.945 1.00 45.69 362 ARG A CA 1
ATOM 2899 C C . ARG A 1 362 ? -19.507 -6.957 21.495 1.00 45.69 362 ARG A C 1
ATOM 2901 O O . ARG A 1 362 ? -20.316 -6.381 22.219 1.00 45.69 362 ARG A O 1
ATOM 2908 N N . LEU A 1 363 ? -19.851 -7.512 20.332 1.00 42.00 363 LEU A N 1
ATOM 2909 C CA . LEU A 1 363 ? -21.229 -7.563 19.843 1.00 42.00 363 LEU A CA 1
ATOM 2910 C C . LEU A 1 363 ? -22.044 -8.626 20.586 1.00 42.00 363 LEU A C 1
ATOM 2912 O O . LEU A 1 363 ? -23.227 -8.397 20.824 1.00 42.00 363 LEU A O 1
ATOM 2916 N N . GLU A 1 364 ? -21.422 -9.717 21.047 1.00 49.38 364 GLU A N 1
ATOM 2917 C CA . GLU A 1 364 ? -22.101 -10.723 21.880 1.00 49.38 364 GLU A CA 1
ATOM 2918 C C . GLU A 1 364 ? -22.611 -10.168 23.214 1.00 49.38 364 GLU A C 1
ATOM 2920 O O . GLU A 1 364 ? -23.638 -10.622 23.704 1.00 49.38 364 GLU A O 1
ATOM 2925 N N . VAL A 1 365 ? -21.944 -9.164 23.790 1.00 48.84 365 VAL A N 1
ATOM 2926 C CA . VAL A 1 365 ? -22.393 -8.540 25.047 1.00 48.84 365 VAL A CA 1
ATOM 2927 C C . VAL A 1 365 ? -23.465 -7.477 24.795 1.00 48.84 365 VAL A C 1
ATOM 2929 O O . VAL A 1 365 ? -24.405 -7.352 25.574 1.00 48.84 365 VAL A O 1
ATOM 2932 N N . VAL A 1 366 ? -23.354 -6.706 23.709 1.00 46.28 366 VAL A N 1
ATOM 2933 C CA . VAL A 1 366 ? -24.225 -5.544 23.454 1.00 46.28 366 VAL A CA 1
ATOM 2934 C C . VAL A 1 366 ? -25.529 -5.928 22.745 1.00 46.28 366 VAL A C 1
ATOM 2936 O O . VAL A 1 366 ? -26.587 -5.379 23.067 1.00 46.28 366 VAL A O 1
ATOM 2939 N N . LEU A 1 367 ? -25.493 -6.884 21.811 1.00 52.47 367 LEU A N 1
ATOM 2940 C CA . LEU A 1 367 ? -26.671 -7.288 21.034 1.00 52.47 367 LEU A CA 1
ATOM 2941 C C . LEU A 1 367 ? -27.801 -7.875 21.898 1.00 52.47 367 LEU A C 1
ATOM 2943 O O . LEU A 1 367 ? -28.949 -7.484 21.674 1.00 52.47 367 LEU A O 1
ATOM 2947 N N . PRO A 1 368 ? -27.546 -8.730 22.912 1.00 63.41 368 PRO A N 1
ATOM 2948 C CA . PRO A 1 368 ? -28.604 -9.211 23.799 1.00 63.41 368 PRO A CA 1
ATOM 2949 C C . PRO A 1 368 ? -29.263 -8.086 24.603 1.00 63.41 368 PRO A C 1
ATOM 2951 O O . PRO A 1 368 ? -30.475 -8.112 24.801 1.00 63.41 368 PRO A O 1
ATOM 2954 N N . LEU A 1 369 ? -28.495 -7.073 25.020 1.00 53.28 369 LEU A N 1
ATOM 2955 C CA . LEU A 1 369 ? -28.999 -5.930 25.791 1.00 53.28 369 LEU A CA 1
ATOM 2956 C C . LEU A 1 369 ? -29.908 -5.037 24.935 1.00 53.28 369 LEU A C 1
ATOM 2958 O O . LEU A 1 369 ? -30.998 -4.660 25.370 1.00 53.28 369 LEU A O 1
ATOM 2962 N N . LEU A 1 370 ? -29.497 -4.753 23.694 1.00 55.28 370 LEU A N 1
ATOM 2963 C CA . LEU A 1 370 ? -30.310 -4.004 22.732 1.00 55.28 370 LEU A CA 1
ATOM 2964 C C . LEU A 1 370 ? -31.571 -4.782 22.335 1.00 55.28 370 LEU A C 1
ATOM 2966 O O . LEU A 1 370 ? -32.663 -4.217 22.340 1.00 55.28 370 LEU A O 1
ATOM 2970 N N . ARG A 1 371 ? -31.441 -6.089 22.070 1.00 60.38 371 ARG A N 1
ATOM 2971 C CA . ARG A 1 371 ? -32.570 -6.980 21.763 1.00 60.38 371 ARG A CA 1
ATOM 2972 C C . ARG A 1 371 ? -33.586 -7.009 22.902 1.00 60.38 371 ARG A C 1
ATOM 2974 O O . ARG A 1 371 ? -34.775 -6.831 22.647 1.00 60.38 371 ARG A O 1
ATOM 2981 N N . LYS A 1 372 ? -33.122 -7.171 24.146 1.00 62.28 372 LYS A N 1
ATOM 2982 C CA . LYS A 1 372 ? -33.973 -7.183 25.343 1.00 62.28 372 LYS A CA 1
ATOM 2983 C C . LYS A 1 372 ? -34.726 -5.862 25.499 1.00 62.28 372 LYS A C 1
ATOM 2985 O O . LYS A 1 372 ? -35.928 -5.873 25.719 1.00 62.28 372 LYS A O 1
ATOM 2990 N N . ARG A 1 373 ? -34.061 -4.719 25.293 1.00 59.44 373 ARG A N 1
ATOM 2991 C CA . ARG A 1 373 ? -34.709 -3.396 25.350 1.00 59.44 373 ARG A CA 1
ATOM 2992 C C . ARG A 1 373 ? -35.768 -3.214 24.256 1.00 59.44 373 ARG A C 1
ATOM 2994 O O . ARG A 1 373 ? -36.818 -2.644 24.531 1.00 59.44 373 ARG A O 1
ATOM 3001 N N . CYS A 1 374 ? -35.537 -3.732 23.049 1.00 57.81 374 CYS A N 1
ATOM 3002 C CA . CYS A 1 374 ? -36.541 -3.743 21.979 1.00 57.81 374 CYS A CA 1
ATOM 3003 C C . CYS A 1 374 ? -37.749 -4.633 22.312 1.00 57.81 374 CYS A C 1
ATOM 3005 O O . CYS A 1 374 ? -38.879 -4.229 22.053 1.00 57.81 374 CYS A O 1
ATOM 3007 N N . GLN A 1 375 ? -37.531 -5.797 22.927 1.00 63.22 375 GLN A N 1
ATOM 3008 C CA . GLN A 1 375 ? -38.610 -6.684 23.380 1.00 63.22 375 GLN A CA 1
ATOM 3009 C C . GLN A 1 375 ? -39.458 -6.029 24.480 1.00 63.22 375 GLN A C 1
ATOM 3011 O O . GLN A 1 375 ? -40.682 -6.024 24.385 1.00 63.22 375 GLN A O 1
ATOM 3016 N N . THR A 1 376 ? -38.828 -5.367 25.458 1.00 62.28 376 THR A N 1
ATOM 3017 C CA . THR A 1 376 ? -39.536 -4.608 26.506 1.00 62.28 376 THR A CA 1
ATOM 3018 C C . THR A 1 376 ? -40.373 -3.457 25.937 1.00 62.28 376 THR A C 1
ATOM 3020 O O . THR A 1 376 ? -41.393 -3.087 26.518 1.00 62.28 376 THR A O 1
ATOM 3023 N N . LEU A 1 377 ? -39.952 -2.877 24.808 1.00 56.34 377 LEU A N 1
ATOM 3024 C CA . LEU A 1 377 ? -40.718 -1.848 24.105 1.00 56.34 377 LEU A CA 1
ATOM 3025 C C . LEU A 1 377 ? -41.890 -2.445 23.313 1.00 56.34 377 LEU A C 1
ATOM 3027 O O . LEU A 1 377 ? -42.937 -1.813 23.262 1.00 56.34 377 LEU A O 1
ATOM 3031 N N . GLY A 1 378 ? -41.733 -3.638 22.731 1.00 57.25 378 GLY A N 1
ATOM 3032 C CA . GLY A 1 378 ? -42.790 -4.334 21.987 1.00 57.25 378 GLY A CA 1
ATOM 3033 C C . GLY A 1 378 ? -43.914 -4.906 22.857 1.00 57.25 378 GLY A C 1
ATOM 3034 O O . GLY A 1 378 ? -45.038 -4.986 22.393 1.00 57.25 378 GLY A O 1
ATOM 3035 N N . ALA A 1 379 ? -43.645 -5.244 24.122 1.00 58.06 379 ALA A N 1
ATOM 3036 C CA . ALA A 1 379 ? -44.607 -5.910 25.009 1.00 58.06 379 ALA A CA 1
ATOM 3037 C C . ALA A 1 379 ? -45.593 -4.974 25.754 1.00 58.06 379 ALA A C 1
ATOM 3039 O O . ALA A 1 379 ? -46.304 -5.420 26.651 1.00 58.06 379 ALA A O 1
ATOM 3040 N N . LYS A 1 380 ? -45.625 -3.664 25.458 1.00 51.53 380 LYS A N 1
ATOM 3041 C CA . LYS A 1 380 ? -46.508 -2.689 26.135 1.00 51.53 380 LYS A CA 1
ATOM 3042 C C . LYS A 1 380 ? -47.609 -2.185 25.199 1.00 51.53 380 LYS A C 1
ATOM 3044 O O . LYS A 1 380 ? -47.537 -1.059 24.710 1.00 51.53 380 LYS A O 1
ATOM 3049 N N . ASP A 1 381 ? -48.642 -3.001 25.018 1.00 55.53 381 ASP A N 1
ATOM 3050 C CA . ASP A 1 381 ? -49.808 -2.689 24.175 1.00 55.53 381 ASP A CA 1
ATOM 3051 C C . ASP A 1 381 ? -50.797 -1.671 24.782 1.00 55.53 381 ASP A C 1
ATOM 3053 O O . ASP A 1 381 ? -51.640 -1.127 24.073 1.00 55.53 381 ASP A O 1
ATOM 3057 N N . ASP A 1 382 ? -50.670 -1.297 26.059 1.00 55.25 382 ASP A N 1
ATOM 3058 C CA . ASP A 1 382 ? -51.720 -0.503 26.726 1.00 55.25 382 ASP A CA 1
ATOM 3059 C C . ASP A 1 382 ? -51.578 1.032 26.625 1.00 55.25 382 ASP A C 1
ATOM 3061 O O . ASP A 1 382 ? -52.344 1.772 27.247 1.00 55.25 382 ASP A O 1
ATOM 3065 N N . ALA A 1 383 ? -50.614 1.571 25.867 1.00 60.16 383 ALA A N 1
ATOM 3066 C CA . ALA A 1 383 ? -50.489 3.029 25.708 1.00 60.16 383 ALA A CA 1
ATOM 3067 C C . ALA A 1 383 ? -49.786 3.458 24.400 1.00 60.16 383 ALA A C 1
ATOM 3069 O O . ALA A 1 383 ? -48.595 3.800 24.424 1.00 60.16 383 ALA A O 1
ATOM 3070 N N . PRO A 1 384 ? -50.522 3.560 23.275 1.00 61.16 384 PRO A N 1
ATOM 3071 C CA . PRO A 1 384 ? -49.975 3.916 21.959 1.00 61.16 384 PRO A CA 1
ATOM 3072 C C . PRO A 1 384 ? -49.142 5.210 21.948 1.00 61.16 384 PRO A C 1
ATOM 3074 O O . PRO A 1 384 ? -48.112 5.299 21.279 1.00 61.16 384 PRO A O 1
ATOM 3077 N N . HIS A 1 385 ? -49.540 6.213 22.740 1.00 64.88 385 HIS A N 1
ATOM 3078 C CA . HIS A 1 385 ? -48.849 7.505 22.797 1.00 64.88 385 HIS A CA 1
ATOM 3079 C C . HIS A 1 385 ? -47.499 7.449 23.527 1.00 64.88 385 HIS A C 1
ATOM 3081 O O . HIS A 1 385 ? -46.534 8.057 23.070 1.00 64.88 385 HIS A O 1
ATOM 3087 N N . ARG A 1 386 ? -47.383 6.671 24.614 1.00 58.88 386 ARG A N 1
ATOM 3088 C CA . ARG A 1 386 ? -46.098 6.494 25.320 1.00 58.88 386 ARG A CA 1
ATOM 3089 C C . ARG A 1 386 ? -45.097 5.704 24.484 1.00 58.88 386 ARG A C 1
ATOM 3091 O O . ARG A 1 386 ? -43.901 5.974 24.553 1.00 58.88 386 ARG A O 1
ATOM 3098 N N . TYR A 1 387 ? -45.590 4.747 23.702 1.00 63.28 387 TYR A N 1
ATOM 3099 C CA . TYR A 1 387 ? -44.765 3.955 22.798 1.00 63.28 387 TYR A CA 1
ATOM 3100 C C . TYR A 1 387 ? -44.175 4.811 21.670 1.00 63.28 387 TYR A C 1
ATOM 3102 O O . TYR A 1 387 ? -42.980 4.719 21.393 1.00 63.28 387 TYR A O 1
ATOM 3110 N N . ALA A 1 388 ? -44.976 5.693 21.063 1.00 66.50 388 ALA A N 1
ATOM 3111 C CA . ALA A 1 388 ? -44.500 6.608 20.027 1.00 66.50 388 ALA A CA 1
ATOM 3112 C C . ALA A 1 388 ? -43.395 7.550 20.544 1.00 66.50 388 ALA A C 1
ATOM 3114 O O . ALA A 1 388 ? -42.374 7.715 19.873 1.00 66.50 388 ALA A O 1
ATOM 3115 N N . ASP A 1 389 ? -43.553 8.098 21.753 1.00 70.19 389 ASP A N 1
ATOM 3116 C CA . ASP A 1 389 ? -42.563 8.992 22.364 1.00 70.19 389 ASP A CA 1
ATOM 3117 C C . ASP A 1 389 ? -41.245 8.278 22.703 1.00 70.19 389 ASP A C 1
ATOM 3119 O O . ASP A 1 389 ? -40.167 8.783 22.375 1.00 70.19 389 ASP A O 1
ATOM 3123 N N . GLU A 1 390 ? -41.293 7.084 23.305 1.00 66.69 390 GLU A N 1
ATOM 3124 C CA . GLU A 1 390 ? -40.080 6.307 23.608 1.00 66.69 390 GLU A CA 1
ATOM 3125 C C . GLU A 1 390 ? -39.411 5.763 22.337 1.00 66.69 390 GLU A C 1
ATOM 3127 O O . GLU A 1 390 ? -38.186 5.802 22.224 1.00 66.69 390 GLU A O 1
ATOM 3132 N N . LYS A 1 391 ? -40.179 5.358 21.317 1.00 69.56 391 LYS A N 1
ATOM 3133 C CA . LYS A 1 391 ? -39.633 4.979 20.004 1.00 69.56 391 LYS A CA 1
ATOM 3134 C C . LYS A 1 391 ? -38.921 6.155 19.337 1.00 69.56 391 LYS A C 1
ATOM 3136 O O . LYS A 1 391 ? -37.806 5.995 18.840 1.00 69.56 391 LYS A O 1
ATOM 3141 N N . GLN A 1 392 ? -39.524 7.344 19.363 1.00 69.25 392 GLN A N 1
ATOM 3142 C CA . GLN A 1 392 ? -38.915 8.562 18.827 1.00 69.25 392 GLN A CA 1
ATOM 3143 C C . GLN A 1 392 ? -37.651 8.943 19.610 1.00 69.25 392 GLN A C 1
ATOM 3145 O O . GLN A 1 392 ? -36.666 9.383 19.020 1.00 69.25 392 GLN A O 1
ATOM 3150 N N . LYS A 1 393 ? -37.645 8.739 20.930 1.00 74.88 393 LYS A N 1
ATOM 3151 C CA . LYS A 1 393 ? -36.489 8.981 21.797 1.00 74.88 393 LYS A CA 1
ATOM 3152 C C . LYS A 1 393 ? -35.345 8.005 21.523 1.00 74.88 393 LYS A C 1
ATOM 3154 O O . LYS A 1 393 ? -34.228 8.461 21.312 1.00 74.88 393 LYS A O 1
ATOM 3159 N N . VAL A 1 394 ? -35.616 6.701 21.433 1.00 65.62 394 VAL A N 1
ATOM 3160 C CA . VAL A 1 394 ? -34.615 5.676 21.081 1.00 65.62 394 VAL A CA 1
ATOM 3161 C C . VAL A 1 394 ? -34.069 5.908 19.675 1.00 65.62 394 VAL A C 1
ATOM 3163 O O . VAL A 1 394 ? -32.864 5.802 19.469 1.00 65.62 394 VAL A O 1
ATOM 3166 N N . LYS A 1 395 ? -34.919 6.302 18.718 1.00 68.31 395 LYS A N 1
ATOM 3167 C CA . LYS A 1 395 ? -34.485 6.681 17.369 1.00 68.31 395 LYS A CA 1
ATOM 3168 C C . LYS A 1 395 ? -33.536 7.880 17.395 1.00 68.31 395 LYS A C 1
ATOM 3170 O O . LYS A 1 395 ? -32.466 7.803 16.805 1.00 68.31 395 LYS A O 1
ATOM 3175 N N . ARG A 1 396 ? -33.881 8.952 18.118 1.00 68.69 396 ARG A N 1
ATOM 3176 C CA . ARG A 1 396 ? -33.011 10.133 18.272 1.00 68.69 396 ARG A CA 1
ATOM 3177 C C . ARG A 1 396 ? -31.706 9.805 18.999 1.00 68.69 396 ARG A C 1
ATOM 3179 O O . ARG A 1 396 ? -30.670 10.368 18.666 1.00 68.69 396 ARG A O 1
ATOM 3186 N N . GLU A 1 397 ? -31.736 8.909 19.985 1.00 62.44 397 GLU A N 1
ATOM 3187 C CA . GLU A 1 397 ? -30.526 8.447 20.676 1.00 62.44 397 GLU A CA 1
ATOM 3188 C C . GLU A 1 397 ? -29.642 7.614 19.748 1.00 62.44 397 GLU A C 1
ATOM 3190 O O . GLU A 1 397 ? -28.442 7.858 19.686 1.00 62.44 397 GLU A O 1
ATOM 3195 N N . LEU A 1 398 ? -30.223 6.703 18.966 1.00 58.38 398 LEU A N 1
ATOM 3196 C CA . LEU A 1 398 ? -29.504 5.947 17.944 1.00 58.38 398 LEU A CA 1
ATOM 3197 C C . LEU A 1 398 ? -28.928 6.859 16.865 1.00 58.38 398 LEU A C 1
ATOM 3199 O O . LEU A 1 398 ? -27.776 6.656 16.514 1.00 58.38 398 LEU A O 1
ATOM 3203 N N . GLU A 1 399 ? -29.668 7.872 16.398 1.00 57.19 399 GLU A N 1
ATOM 3204 C CA . GLU A 1 399 ? -29.209 8.903 15.450 1.00 57.19 399 GLU A CA 1
ATOM 3205 C C . GLU A 1 399 ? -28.094 9.789 16.035 1.00 57.19 399 GLU A C 1
ATOM 3207 O O . GLU A 1 399 ? -27.150 10.144 15.328 1.00 57.19 399 GLU A O 1
ATOM 3212 N N . SER A 1 400 ? -28.145 10.099 17.331 1.00 57.78 400 SER A N 1
ATOM 3213 C CA . SER A 1 400 ? -27.089 10.839 18.030 1.00 57.78 400 SER A CA 1
ATOM 3214 C C . SER A 1 400 ? -25.825 9.993 18.217 1.00 57.78 400 SER A C 1
ATOM 3216 O O . SER A 1 400 ? -24.720 10.461 17.941 1.00 57.78 400 SER A O 1
ATOM 3218 N N . ILE A 1 401 ? -25.970 8.725 18.614 1.00 51.41 401 ILE A N 1
ATOM 3219 C CA . ILE A 1 401 ? -24.862 7.766 18.746 1.00 51.41 401 ILE A CA 1
ATOM 3220 C C . ILE A 1 401 ? -24.226 7.516 17.374 1.00 51.41 401 ILE A C 1
ATOM 3222 O O . ILE A 1 401 ? -23.013 7.567 17.246 1.00 51.41 401 ILE A O 1
ATOM 3226 N N . SER A 1 402 ? -25.052 7.353 16.347 1.00 50.22 402 SER A N 1
ATOM 3227 C CA . SER A 1 402 ? -24.745 7.332 14.910 1.00 50.22 402 SER A CA 1
ATOM 3228 C C . SER A 1 402 ? -23.880 8.494 14.427 1.00 50.22 402 SER A C 1
ATOM 3230 O O . SER A 1 402 ? -22.889 8.304 13.732 1.00 50.22 402 SER A O 1
ATOM 3232 N N . GLN A 1 403 ? -24.259 9.718 14.796 1.00 48.41 403 GLN A N 1
ATOM 3233 C CA . GLN A 1 403 ? -23.519 10.919 14.414 1.00 48.41 403 GLN A CA 1
ATOM 3234 C C . GLN A 1 403 ? -22.167 10.991 15.133 1.00 48.41 403 GLN A C 1
ATOM 3236 O O . GLN A 1 403 ? -21.256 11.669 14.668 1.00 48.41 403 GLN A O 1
ATOM 3241 N N . THR A 1 404 ? -22.034 10.272 16.250 1.00 46.81 404 THR A N 1
ATOM 3242 C CA . THR A 1 404 ? -20.834 10.248 17.092 1.00 46.81 404 THR A CA 1
ATOM 3243 C C . THR A 1 404 ? -19.917 9.053 16.777 1.00 46.81 404 THR A C 1
ATOM 3245 O O . THR A 1 404 ? -18.705 9.143 16.950 1.00 46.81 404 THR A O 1
ATOM 3248 N N . LEU A 1 405 ? -20.469 7.935 16.299 1.00 40.19 405 LEU A N 1
ATOM 3249 C CA . LEU A 1 405 ? -19.777 6.685 15.985 1.00 40.19 405 LEU A CA 1
ATOM 3250 C C . LEU A 1 405 ? -20.004 6.378 14.502 1.00 40.19 405 LEU A C 1
ATOM 3252 O O . LEU A 1 405 ? -21.116 6.048 14.109 1.00 40.19 405 LEU A O 1
ATOM 3256 N N . SER A 1 406 ? -18.948 6.528 13.700 1.00 42.12 406 SER A N 1
ATOM 3257 C CA . SER A 1 406 ? -18.917 6.479 12.228 1.00 42.12 406 SER A CA 1
ATOM 3258 C C . SER A 1 406 ? -19.937 5.553 11.526 1.00 42.12 406 SER A C 1
ATOM 3260 O O . SER A 1 406 ? -20.304 4.478 12.004 1.00 42.12 406 SER A O 1
ATOM 3262 N N . ALA A 1 407 ? -20.329 5.944 10.304 1.00 43.78 407 ALA A N 1
ATOM 3263 C CA . ALA A 1 407 ? -21.409 5.363 9.486 1.00 43.78 407 ALA A CA 1
ATOM 3264 C C . ALA A 1 407 ? -21.401 3.824 9.297 1.00 43.78 407 ALA A C 1
ATOM 3266 O O . ALA A 1 407 ? -22.415 3.242 8.911 1.00 43.78 407 ALA A O 1
ATOM 3267 N N . GLY A 1 408 ? -20.292 3.136 9.586 1.00 43.53 408 GLY A N 1
ATOM 3268 C CA . GLY A 1 408 ? -20.203 1.673 9.540 1.00 43.53 408 GLY A CA 1
ATOM 3269 C C . GLY A 1 408 ? -21.052 0.965 10.603 1.00 43.53 408 GLY A C 1
ATOM 3270 O O . GLY A 1 408 ? -21.705 -0.031 10.289 1.00 43.53 408 GLY A O 1
ATOM 3271 N N . LEU A 1 409 ? -21.116 1.500 11.830 1.00 48.69 409 LEU A N 1
ATOM 3272 C CA . LEU A 1 409 ? -21.990 0.958 12.879 1.00 48.69 409 LEU A CA 1
ATOM 3273 C C . LEU A 1 409 ? -23.464 1.211 12.523 1.00 48.69 409 LEU A C 1
ATOM 3275 O O . LEU A 1 409 ? -24.319 0.369 12.789 1.00 48.69 409 LEU A O 1
ATOM 3279 N N . LEU A 1 410 ? -23.749 2.320 11.831 1.00 51.06 410 LEU A N 1
ATOM 3280 C CA . LEU A 1 410 ? -25.086 2.691 11.372 1.00 51.06 410 LEU A CA 1
ATOM 3281 C C . LEU A 1 410 ? -25.709 1.656 10.441 1.00 51.06 410 LEU A C 1
ATOM 3283 O O . LEU A 1 410 ? -26.850 1.266 10.649 1.00 51.06 410 LEU A O 1
ATOM 3287 N N . ASN A 1 411 ? -24.969 1.200 9.429 1.00 48.91 411 ASN A N 1
ATOM 3288 C CA . ASN A 1 411 ? -25.496 0.251 8.447 1.00 48.91 411 ASN A CA 1
ATOM 3289 C C . ASN A 1 411 ? -25.756 -1.122 9.068 1.00 48.91 411 ASN A C 1
ATOM 3291 O O . ASN A 1 411 ? -26.735 -1.784 8.723 1.00 48.91 411 ASN A O 1
ATOM 3295 N N . HIS A 1 412 ? -24.920 -1.534 10.022 1.00 47.41 412 HIS A N 1
ATOM 3296 C CA . HIS A 1 412 ? -25.110 -2.794 10.732 1.00 47.41 412 HIS A CA 1
ATOM 3297 C C . HIS A 1 412 ? -26.294 -2.726 11.706 1.00 47.41 412 HIS A C 1
ATOM 3299 O O . HIS A 1 412 ? -27.123 -3.630 11.747 1.00 47.41 412 HIS A O 1
ATOM 3305 N N . THR A 1 413 ? -26.439 -1.609 12.418 1.00 50.53 413 THR A N 1
ATOM 3306 C CA . THR A 1 413 ? -27.575 -1.358 13.314 1.00 50.53 413 THR A CA 1
ATOM 3307 C C . THR A 1 413 ? -28.864 -1.220 12.478 1.00 50.53 413 THR A C 1
ATOM 3309 O O . THR A 1 413 ? -29.800 -1.995 12.625 1.00 50.53 413 THR A O 1
ATOM 3312 N N . GLY A 1 414 ? -28.902 -0.339 11.481 1.00 51.41 414 GLY A N 1
ATOM 3313 C CA . GLY A 1 414 ? -30.068 -0.117 10.619 1.00 51.41 414 GLY A CA 1
ATOM 3314 C C . GLY A 1 414 ? -30.585 -1.373 9.905 1.00 51.41 414 GLY A C 1
ATOM 3315 O O . GLY A 1 414 ? -31.787 -1.620 9.927 1.00 51.41 414 GLY A O 1
ATOM 3316 N N . SER A 1 415 ? -29.706 -2.206 9.335 1.00 50.78 415 SER A N 1
ATOM 3317 C CA . SER A 1 415 ? -30.120 -3.466 8.685 1.00 50.78 415 SER A CA 1
ATOM 3318 C C . SER A 1 415 ? -30.668 -4.499 9.675 1.00 50.78 415 SER A C 1
ATOM 3320 O O . SER A 1 415 ? -31.657 -5.166 9.381 1.00 50.78 415 SER A O 1
ATOM 3322 N N . THR A 1 416 ? -30.089 -4.576 10.875 1.00 50.38 416 THR A N 1
ATOM 3323 C CA . THR A 1 416 ? -30.525 -5.509 11.925 1.00 50.38 416 THR A CA 1
ATOM 3324 C C . THR A 1 416 ? -31.836 -5.063 12.592 1.00 50.38 416 THR A C 1
ATOM 3326 O O . THR A 1 416 ? -32.626 -5.903 13.016 1.00 50.38 416 THR A O 1
ATOM 3329 N N . PHE A 1 417 ? -32.104 -3.752 12.662 1.00 50.16 417 PHE A N 1
ATOM 3330 C CA . PHE A 1 417 ? -33.238 -3.185 13.408 1.00 50.16 417 PHE A CA 1
ATOM 3331 C C . PHE A 1 417 ? -34.434 -2.740 12.541 1.00 50.16 417 PHE A C 1
ATOM 3333 O O . PHE A 1 417 ? -35.557 -2.731 13.044 1.00 50.16 417 PHE A O 1
ATOM 3340 N N . CYS A 1 418 ? -34.252 -2.400 11.257 1.00 46.47 418 CYS A N 1
ATOM 3341 C CA . CYS A 1 418 ? -35.359 -1.966 10.386 1.00 46.47 418 CYS A CA 1
ATOM 3342 C C . CYS A 1 418 ? -36.093 -3.120 9.680 1.00 46.47 418 CYS A C 1
ATOM 3344 O O . CYS A 1 418 ? -37.265 -2.956 9.348 1.00 46.47 418 CYS A O 1
ATOM 3346 N N . SER A 1 419 ? -35.456 -4.281 9.484 1.00 43.66 419 SER A N 1
ATOM 3347 C CA . SER A 1 419 ? -36.087 -5.435 8.819 1.00 43.66 419 SER A CA 1
ATOM 3348 C C . SER A 1 419 ? -37.252 -6.063 9.610 1.00 43.66 419 SER A C 1
ATOM 3350 O O . SER A 1 419 ? -38.254 -6.393 8.985 1.00 43.66 419 SER A O 1
ATOM 3352 N N . PRO A 1 420 ? -37.212 -6.187 10.956 1.00 42.75 420 PRO A N 1
ATOM 3353 C CA . PRO A 1 420 ? -38.298 -6.840 11.700 1.00 42.75 420 PRO A CA 1
ATOM 3354 C C . PRO A 1 420 ? -39.523 -5.945 11.956 1.00 42.75 420 PRO A C 1
ATOM 3356 O O . PRO A 1 420 ? -40.593 -6.447 12.275 1.00 42.75 420 PRO A O 1
ATOM 3359 N N . CYS A 1 421 ? -39.391 -4.615 11.855 1.00 38.56 421 CYS A N 1
ATOM 3360 C CA . CYS A 1 421 ? -40.485 -3.683 12.176 1.00 38.56 421 CYS A CA 1
ATOM 3361 C C . CYS A 1 421 ? -41.494 -3.475 11.035 1.00 38.56 421 CYS A C 1
ATOM 3363 O O . CYS A 1 421 ? -42.550 -2.894 11.276 1.00 38.56 421 CYS A O 1
ATOM 3365 N N . LEU A 1 422 ? -41.173 -3.884 9.803 1.00 37.03 422 LEU A N 1
ATOM 3366 C CA . LEU A 1 422 ? -42.032 -3.668 8.631 1.00 37.03 422 LEU A CA 1
ATOM 3367 C C . LEU A 1 422 ? -42.964 -4.849 8.324 1.00 37.03 422 LEU A C 1
ATOM 3369 O O . LEU A 1 422 ? -43.959 -4.656 7.633 1.00 37.03 422 LEU A O 1
ATOM 3373 N N . GLU A 1 423 ? -42.710 -6.037 8.878 1.00 37.84 423 GLU A N 1
ATOM 3374 C CA . GLU A 1 423 ? -43.512 -7.238 8.590 1.00 37.84 423 GLU A CA 1
ATOM 3375 C C . GLU A 1 423 ? -44.757 -7.397 9.488 1.00 37.84 423 GLU A C 1
ATOM 3377 O O . GLU A 1 423 ? -45.582 -8.268 9.239 1.00 37.84 423 GLU A O 1
ATOM 3382 N N . HIS A 1 424 ? -44.967 -6.520 10.478 1.00 39.84 424 HIS A N 1
ATOM 3383 C CA . HIS A 1 424 ? -46.149 -6.550 11.363 1.00 39.84 424 HIS A CA 1
ATOM 3384 C C . HIS A 1 424 ? -47.258 -5.542 11.013 1.00 39.84 424 HIS A C 1
ATOM 3386 O O . HIS A 1 424 ? -48.152 -5.306 11.817 1.00 39.84 424 HIS A O 1
ATOM 3392 N N . VAL A 1 425 ? -47.237 -4.954 9.811 1.00 37.91 425 VAL A N 1
ATOM 3393 C CA . VAL A 1 425 ? -48.294 -4.023 9.344 1.00 37.91 425 VAL A CA 1
ATOM 3394 C C . VAL A 1 425 ? -49.083 -4.582 8.144 1.00 37.91 425 VAL A C 1
ATOM 3396 O O . VAL A 1 425 ? -49.910 -3.888 7.563 1.00 37.91 425 VAL A O 1
ATOM 3399 N N . GLN A 1 426 ? -48.879 -5.850 7.768 1.00 35.19 426 GLN A N 1
ATOM 3400 C CA . GLN A 1 426 ? -49.633 -6.500 6.679 1.00 35.19 426 GLN A CA 1
ATOM 3401 C C . GLN A 1 426 ? -50.224 -7.878 7.035 1.00 35.19 426 GLN A C 1
ATOM 3403 O O . GLN A 1 426 ? -50.449 -8.692 6.141 1.00 35.19 426 GLN A O 1
ATOM 3408 N N . SER A 1 427 ? -50.535 -8.126 8.312 1.00 35.47 427 SER A N 1
ATOM 3409 C CA . SER A 1 427 ? -51.390 -9.251 8.731 1.00 35.47 427 SER A CA 1
ATOM 3410 C C . SER A 1 427 ? -52.601 -8.761 9.503 1.00 35.47 427 SER A C 1
ATOM 3412 O O . SER A 1 427 ? -52.357 -8.070 10.520 1.00 35.47 427 SER A O 1
#

Sequence (427 aa):
MIECGSNDHFIKHAHLPQSILAARVVWGRWEMDIFKVMVDVELCPGCCDGPCGWTATSNDCDSLPTPGLMEMVFHPYFLRLDGWSASLDECSSQRIVLGDYGDYSNGTLIHSGNIFEDMRTLGIDATDSAYCPVVSRIFGYERFISHENDQDDLVVAYHDQEKYLALCQPKGLSLPANKWFVLLLKALSTRLSGKHLVITVIQCSDFYGVDDNGERRESGEDSASDRGSHFAEPRILTPLYTVASPQVWRRELLSLQRWDQFSKIREHFYALVNMHQSTGPETRHKSAIRQKKDGMVKFFSDMFGLQHLRSYVGKITFFERLPWMMETDSPREDFVETAEEHGLLVRLFKGIRQSNAVQDPRLEVVLPLLRKRCQTLGAKDDAPHRYADEKQKVKRELESISQTLSAGLLNHTGSTFCSPCLEHVQS

Foldseek 3Di:
DDPPPQFWWWWFFADLFLAQWTWTWIWTDQDDPDIDIDTDIDRNNQFDPDRDDGDRQSPVNLDDQFAADWRWDAAFKWWAWQNGIDHKAFDPDDQDDAQFKAQDDDSDGPTPDGLLVVCVVVVHDCPDPLFAWDKTDIAEDPPQPPDPDPQPQWHWIAGPVQKIKIFGNKIKTFTDHDPVVNVSCLVCLVVQANMKGFGMWIKGLDMAIAGSNRHGPPPPPPPPDPPPDDPDDRDTGTGITIIIGRVSSHRDPRDPVRVVVVVVVVVLVVVLLVLLVPPDPDPVCPVVSVVSLVVSLVVSCVSSVQVVCCVPPNHDCCSVCVSVLSDDPDDPPPDPDDPPPVPPVVVVPVPPDDDVPPDPVVCVVVVVSVVSVVVVLVPDPPDPVVSVVVVVVVVVVLVVVPVVDDCVVVVVCCVVPVVVVPVVPPD

Radius of gyration: 30.13 Å; chains: 1; bounding box: 86×57×88 Å

Secondary structure (DSSP, 8-state):
---------EEEEEE-TTSSEEEEEEEEEEETTEEEEEEEEEE--S-S-SS---EE----TTSPP-SS-EEEPP-SEEEEETTEEEEEEE--SS---TTEEEEEETTEEEEEEEHHHHHHHTT--TTSTTTSPEEEEEE--GGG-------TTEEEEEETTTEEEEEES-EEEE---SHHHHHHHHHHTTTSTT-EEEEEEEEESEEEEE-TTS-B----TT--------------EEEEEEEEEEGGG------HHHHHHHHHHHHHHHHHHHHHH---S-GGGHHHHHHHHHHHHHHHHHHHTHHHHHHHH----HHHHHHHHT---PPPTT----TTTHHHHHHHGGGS--------HHHHHHHHHHHHHHHHHHT-TT-HHHHHHHHHHHHHHHHHHHHHS-HHHHHHHHHHHHSTTSTTS--

Organism: NCBI:txid870435

pLDDT: mean 71.51, std 20.19, range [24.97, 98.12]